Protein AF-0000000084496837 (afdb_homodimer)

pLDDT: mean 97.01, std 3.21, range [62.5, 98.94]

InterPro domains:
  IPR012481 Kanamycin nucleotidyltransferase, C-terminal [PF07827] (114-243)
  IPR043519 Nucleotidyltransferase superfamily [G3DSA:3.30.460.10] (1-125)
  IPR043519 Nucleotidyltransferase superfamily [SSF81301] (2-121)

Nearest PDB structures (foldseek):
  6nmm-assembly1_D  TM=9.865E-01  e=2.509E-33  Geobacillus stearothermophilus
  6p06-assembly1_A  TM=9.853E-01  e=6.615E-33  Bacillus sp. (in: firmicutes)
  6un8-assembly1_A  TM=9.852E-01  e=2.409E-32  Staphylococcus aureus
  1kny-assembly1_B  TM=9.847E-01  e=1.443E-30  Staphylococcus aureus
  1kan-assembly1_B  TM=9.816E-01  e=1.696E-30  Staphylococcus aureus

Secondary structure (DSSP, 8-state):
--S-----HHHHHHHHHHHHHHHHHHHGGGEEEEEEESTTTTT---TTPPEEEEEEESS-SS-EEEEEE-SS-EEEEEEEEHHHHHHHHT---TTHHHHTHHHHS-EEEE-TT-HHHHHHHHHHT--HHHHHHHHHHHIIIIIHHHHHHHHHHHHH--GGGHHHHHHHHHHHHHHHHHHHHT---S-GGGHHHHHTTSSSPPTTHHHHHHHHHHTB---HHHHHHHHHHHHHHHHHHHHHTT----B-SS---/--S-----HHHHHHHHHHHHHHHHHHHGGGEEEEEEESTTTTT---TTPPEEEEEEESS-SS-EEEEEE-SS-EEEEEEEEHHHHHHHHT---TTHHHHTHHHHS-EEEE-TT-HHHHHHHHHHT--HHHHHHHHHHHIIIIIIHHHHHHHHHHHH--GGGHHHHHHHHHHHHHHHHHHHHT---S-GGGHHHHHTTSSSPPTTHHHHHHHHHHTB---HHHHHHHHHHHHHHHHHHHHHTT----B-SS---

Structure (mmCIF, N/CA/C/O backbone):
data_AF-0000000084496837-model_v1
#
loop_
_entity.id
_entity.type
_entity.pdbx_description
1 polymer Nucleotidyltransferase
#
loop_
_atom_site.group_PDB
_atom_site.id
_atom_site.type_symbol
_atom_site.label_atom_id
_atom_site.label_alt_id
_atom_site.label_comp_id
_atom_site.label_asym_id
_atom_site.label_entity_id
_atom_site.label_seq_id
_atom_site.pdbx_PDB_ins_code
_atom_site.Cartn_x
_atom_site.Cartn_y
_atom_site.Cartn_z
_atom_site.occupancy
_atom_site.B_iso_or_equiv
_atom_site.auth_seq_id
_atom_site.auth_comp_id
_atom_site.auth_asym_id
_atom_site.auth_atom_id
_atom_site.pdbx_PDB_model_num
ATOM 1 N N . MET A 1 1 ? 20.906 -21.844 -0.055 1 62.5 1 MET A N 1
ATOM 2 C CA . MET A 1 1 ? 20.672 -20.406 0.095 1 62.5 1 MET A CA 1
ATOM 3 C C . MET A 1 1 ? 19.203 -20.078 -0.119 1 62.5 1 MET A C 1
ATOM 5 O O . MET A 1 1 ? 18.562 -20.641 -1.002 1 62.5 1 MET A O 1
ATOM 9 N N . ILE A 1 2 ? 18.531 -19.375 0.945 1 82.94 2 ILE A N 1
ATOM 10 C CA . ILE A 1 2 ? 17.125 -19.016 0.862 1 82.94 2 ILE A CA 1
ATOM 11 C C . ILE A 1 2 ? 16.922 -17.953 -0.219 1 82.94 2 ILE A C 1
ATOM 13 O O . ILE A 1 2 ? 17.734 -17.047 -0.359 1 82.94 2 ILE A O 1
ATOM 17 N N . GLY A 1 3 ? 16.031 -18.219 -1.217 1 88.56 3 GLY A N 1
ATOM 18 C CA . GLY A 1 3 ? 15.703 -17.281 -2.279 1 88.56 3 GLY A CA 1
ATOM 19 C C . GLY A 1 3 ? 15.141 -17.969 -3.514 1 88.56 3 GLY A C 1
ATOM 20 O O . GLY A 1 3 ? 15.312 -19.172 -3.703 1 88.56 3 GLY A O 1
ATOM 21 N N . PRO A 1 4 ? 14.484 -17.156 -4.332 1 93.19 4 PRO A N 1
ATOM 22 C CA . PRO A 1 4 ? 13.859 -17.75 -5.52 1 93.19 4 PRO A CA 1
ATOM 23 C C . PRO A 1 4 ? 14.867 -18.438 -6.434 1 93.19 4 PRO A C 1
ATOM 25 O O . PRO A 1 4 ? 15.914 -17.875 -6.742 1 93.19 4 PRO A O 1
ATOM 28 N N . ARG A 1 5 ? 14.508 -19.656 -6.848 1 94.12 5 ARG A N 1
ATOM 29 C CA . ARG A 1 5 ? 15.266 -20.391 -7.852 1 94.12 5 ARG A CA 1
ATOM 30 C C . ARG A 1 5 ? 14.422 -20.641 -9.094 1 94.12 5 ARG A C 1
ATOM 32 O O . ARG A 1 5 ? 13.195 -20.531 -9.055 1 94.12 5 ARG A O 1
ATOM 39 N N . LYS A 1 6 ? 15.156 -20.953 -10.141 1 95.88 6 LYS A N 1
ATOM 40 C CA . LYS A 1 6 ? 14.438 -21.219 -11.391 1 95.88 6 LYS A CA 1
ATOM 41 C C . LYS A 1 6 ? 13.531 -22.438 -11.258 1 95.88 6 LYS A C 1
ATOM 43 O O . LYS A 1 6 ? 13.977 -23.516 -10.852 1 95.88 6 LYS A O 1
ATOM 48 N N . VAL A 1 7 ? 12.289 -22.234 -11.469 1 95.25 7 VAL A N 1
ATOM 49 C CA . VAL A 1 7 ? 11.273 -23.281 -11.492 1 95.25 7 VAL A CA 1
ATOM 50 C C . VAL A 1 7 ? 10.477 -23.203 -12.789 1 95.25 7 VAL A C 1
ATOM 52 O O . VAL A 1 7 ? 10.078 -22.109 -13.211 1 95.25 7 VAL A O 1
ATOM 55 N N . THR A 1 8 ? 10.266 -24.375 -13.469 1 96.31 8 THR A N 1
ATOM 56 C CA . THR A 1 8 ? 9.477 -24.359 -14.695 1 96.31 8 THR A CA 1
ATOM 57 C C . THR A 1 8 ? 7.992 -24.219 -14.383 1 96.31 8 THR A C 1
ATOM 59 O O . THR A 1 8 ? 7.562 -24.469 -13.258 1 96.31 8 THR A O 1
ATOM 62 N N . ARG A 1 9 ? 7.277 -23.766 -15.359 1 97 9 ARG A N 1
ATOM 63 C CA . ARG A 1 9 ? 5.832 -23.656 -15.18 1 97 9 ARG A CA 1
ATOM 64 C C . ARG A 1 9 ? 5.219 -25 -14.805 1 97 9 ARG A C 1
ATOM 66 O O . ARG A 1 9 ? 4.355 -25.062 -13.922 1 97 9 ARG A O 1
ATOM 73 N N . GLU A 1 10 ? 5.66 -26.062 -15.484 1 97.81 10 GLU A N 1
ATOM 74 C CA . GLU A 1 10 ? 5.133 -27.391 -15.211 1 97.81 10 GLU A CA 1
ATOM 75 C C . GLU A 1 10 ? 5.367 -27.797 -13.758 1 97.81 10 GLU A C 1
ATOM 77 O O . GLU A 1 10 ? 4.461 -28.312 -13.102 1 97.81 10 GLU A O 1
ATOM 82 N N . GLU A 1 11 ? 6.543 -27.547 -13.344 1 97.19 11 GLU A N 1
ATOM 83 C CA . GLU A 1 11 ? 6.863 -27.844 -11.953 1 97.19 11 GLU A CA 1
ATOM 84 C C . GLU A 1 11 ? 6.008 -27 -11 1 97.19 11 GLU A C 1
ATOM 86 O O . GLU A 1 11 ? 5.5 -27.516 -10 1 97.19 11 GLU A O 1
ATOM 91 N N . ARG A 1 12 ? 5.855 -25.734 -11.289 1 97.12 12 ARG A N 1
ATOM 92 C CA . ARG A 1 12 ? 5.059 -24.828 -10.469 1 97.12 12 ARG A CA 1
ATOM 93 C C . ARG A 1 12 ? 3.6 -25.266 -10.422 1 97.12 12 ARG A C 1
ATOM 95 O O . ARG A 1 12 ? 2.961 -25.219 -9.367 1 97.12 12 ARG A O 1
ATOM 102 N N . MET A 1 13 ? 3.111 -25.719 -11.555 1 98.12 13 MET A N 1
ATOM 103 C CA . MET A 1 13 ? 1.742 -26.234 -11.625 1 98.12 13 MET A CA 1
ATOM 104 C C . MET A 1 13 ? 1.583 -27.5 -10.781 1 98.12 13 MET A C 1
ATOM 106 O O . MET A 1 13 ? 0.564 -27.672 -10.117 1 98.12 13 MET A O 1
ATOM 110 N N . ASN A 1 14 ? 2.574 -28.328 -10.852 1 98 14 ASN A N 1
ATOM 111 C CA . ASN A 1 14 ? 2.545 -29.531 -10.031 1 98 14 ASN A CA 1
ATOM 112 C C . ASN A 1 14 ? 2.494 -29.203 -8.547 1 98 14 ASN A C 1
ATOM 114 O O . ASN A 1 14 ? 1.757 -29.844 -7.789 1 98 14 ASN A O 1
ATOM 118 N N . ILE A 1 15 ? 3.297 -28.25 -8.141 1 97.69 15 ILE A N 1
ATOM 119 C CA . ILE A 1 15 ? 3.289 -27.828 -6.746 1 97.69 15 ILE A CA 1
ATOM 120 C C . ILE A 1 15 ? 1.912 -27.281 -6.379 1 97.69 15 ILE A C 1
ATOM 122 O O . ILE A 1 15 ? 1.383 -27.578 -5.309 1 97.69 15 ILE A O 1
ATOM 126 N N . ALA A 1 16 ? 1.308 -26.469 -7.258 1 98.25 16 ALA A N 1
ATOM 127 C CA . ALA A 1 16 ? -0.022 -25.906 -7.02 1 98.25 16 ALA A CA 1
ATOM 128 C C . ALA A 1 16 ? -1.053 -27.016 -6.824 1 98.25 16 ALA A C 1
ATOM 130 O O . ALA A 1 16 ? -1.91 -26.922 -5.941 1 98.25 16 ALA A O 1
ATOM 131 N N . TYR A 1 17 ? -0.935 -28.094 -7.613 1 98.38 17 TYR A N 1
ATOM 132 C CA . TYR A 1 17 ? -1.854 -29.219 -7.488 1 98.38 17 TYR A CA 1
ATOM 133 C C . TYR A 1 17 ? -1.642 -29.938 -6.168 1 98.38 17 TYR A C 1
ATOM 135 O O . TYR A 1 17 ? -2.604 -30.391 -5.539 1 98.38 17 TYR A O 1
ATOM 143 N N . ILE A 1 18 ? -0.385 -30.047 -5.785 1 98.19 18 ILE A N 1
ATOM 144 C CA . ILE A 1 18 ? -0.073 -30.688 -4.508 1 98.19 18 ILE A CA 1
ATOM 145 C C . ILE A 1 18 ? -0.692 -29.875 -3.369 1 98.19 18 ILE A C 1
ATOM 147 O O . ILE A 1 18 ? -1.318 -30.438 -2.469 1 98.19 18 ILE A O 1
ATOM 151 N N . ILE A 1 19 ? -0.564 -28.547 -3.412 1 98.25 19 ILE A N 1
ATOM 152 C CA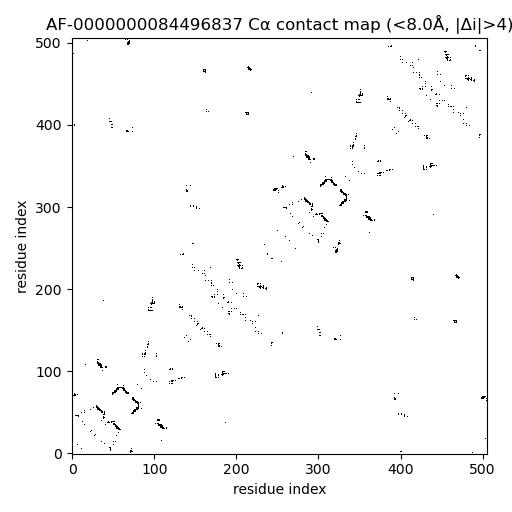 . ILE A 1 19 ? -1.121 -27.656 -2.396 1 98.25 19 ILE A CA 1
ATOM 153 C C . ILE A 1 19 ? -2.643 -27.781 -2.377 1 98.25 19 ILE A C 1
ATOM 155 O O . ILE A 1 19 ? -3.25 -27.891 -1.309 1 98.25 19 ILE A O 1
ATOM 159 N N . ALA A 1 20 ? -3.227 -27.766 -3.555 1 98.38 20 ALA A N 1
ATOM 160 C CA . ALA A 1 20 ? -4.68 -27.906 -3.654 1 98.38 20 ALA A CA 1
ATOM 161 C C . ALA A 1 20 ? -5.152 -29.219 -3.041 1 98.38 20 ALA A C 1
ATOM 163 O O . ALA A 1 20 ? -6.164 -29.25 -2.338 1 98.38 20 ALA A O 1
ATOM 164 N N . ASN A 1 21 ? -4.422 -30.297 -3.297 1 98.19 21 ASN A N 1
ATOM 165 C CA . ASN A 1 21 ? -4.77 -31.594 -2.736 1 98.19 21 ASN A CA 1
ATOM 166 C C . ASN A 1 21 ? -4.66 -31.594 -1.215 1 98.19 21 ASN A C 1
ATOM 168 O O . ASN A 1 21 ? -5.469 -32.219 -0.53 1 98.19 21 ASN A O 1
ATOM 172 N N . GLN A 1 22 ? -3.674 -30.922 -0.712 1 98.25 22 GLN A N 1
ATOM 173 C CA . GLN A 1 22 ? -3.537 -30.797 0.735 1 98.25 22 GLN A CA 1
ATOM 174 C C . GLN A 1 22 ? -4.734 -30.062 1.341 1 98.25 22 GLN A C 1
ATOM 176 O O . GLN A 1 22 ? -5.203 -30.438 2.422 1 98.25 22 GLN A O 1
ATOM 181 N N . LEU A 1 23 ? -5.211 -29.031 0.68 1 98.44 23 LEU A N 1
ATOM 182 C CA . LEU A 1 23 ? -6.379 -28.281 1.143 1 98.44 23 LEU A CA 1
ATOM 183 C C . LEU A 1 23 ? -7.625 -29.156 1.132 1 98.44 23 LEU A C 1
ATOM 185 O O . LEU A 1 23 ? -8.414 -29.141 2.076 1 98.44 23 LEU A O 1
ATOM 189 N N . LEU A 1 24 ? -7.781 -29.953 0.086 1 98.31 24 LEU A N 1
ATOM 190 C CA . LEU A 1 24 ? -8.93 -30.859 -0.032 1 98.31 24 LEU A CA 1
ATOM 191 C C . LEU A 1 24 ? -8.891 -31.922 1.051 1 98.31 24 LEU A C 1
ATOM 193 O O . LEU A 1 24 ? -9.93 -32.312 1.597 1 98.31 24 LEU A O 1
ATOM 197 N N . GLU A 1 25 ? -7.688 -32.406 1.306 1 98 25 GLU A N 1
ATOM 198 C CA . GLU A 1 25 ? -7.535 -33.406 2.359 1 98 25 GLU A CA 1
ATOM 199 C C . GLU A 1 25 ? -7.863 -32.812 3.729 1 98 25 GLU A C 1
ATOM 201 O O . GLU A 1 25 ? -8.531 -33.469 4.543 1 98 25 GLU A O 1
ATOM 206 N N . LYS A 1 26 ? -7.465 -31.641 3.969 1 97.56 26 LYS A N 1
ATOM 207 C CA . LYS A 1 26 ? -7.613 -31 5.277 1 97.56 26 LYS A CA 1
ATOM 208 C C . LYS A 1 26 ? -9.055 -30.562 5.52 1 97.56 26 LYS A C 1
ATOM 210 O O . LYS A 1 26 ? -9.594 -30.766 6.609 1 97.56 26 LYS A O 1
ATOM 215 N N . TYR A 1 27 ? -9.711 -29.953 4.539 1 97.44 27 TYR A N 1
ATOM 216 C CA . TYR A 1 27 ? -10.984 -29.281 4.777 1 97.44 27 TYR A CA 1
ATOM 217 C C . TYR A 1 27 ? -12.141 -30.094 4.188 1 97.44 27 TYR A C 1
ATOM 219 O O . TYR A 1 27 ? -13.305 -29.844 4.508 1 97.44 27 TYR A O 1
ATOM 227 N N . GLY A 1 28 ? -11.891 -31.047 3.34 1 95.88 28 GLY A N 1
ATOM 228 C CA . GLY A 1 28 ? -12.867 -32 2.836 1 95.88 28 GLY A CA 1
ATOM 229 C C . GLY A 1 28 ? -14.07 -31.344 2.199 1 95.88 28 GLY A C 1
ATOM 230 O O . GLY A 1 28 ? -13.93 -30.5 1.305 1 95.88 28 GLY A O 1
ATOM 231 N N . THR A 1 29 ? -15.195 -31.625 2.736 1 96.88 29 THR A N 1
ATOM 232 C CA . THR A 1 29 ? -16.453 -31.188 2.15 1 96.88 29 THR A CA 1
ATOM 233 C C . THR A 1 29 ? -16.688 -29.703 2.412 1 96.88 29 THR A C 1
ATOM 235 O O . THR A 1 29 ? -17.578 -29.109 1.815 1 96.88 29 THR A O 1
ATOM 238 N N . ASP A 1 30 ? -15.867 -29.172 3.229 1 98.19 30 ASP A N 1
ATOM 239 C CA . ASP A 1 30 ? -16.016 -27.75 3.529 1 98.19 30 ASP A CA 1
ATOM 240 C C . ASP A 1 30 ? -15.477 -26.891 2.387 1 98.19 30 ASP A C 1
ATOM 242 O O . ASP A 1 30 ? -15.734 -25.672 2.342 1 98.19 30 ASP A O 1
ATOM 246 N N . VAL A 1 31 ? -14.688 -27.484 1.459 1 98.56 31 VAL A N 1
ATOM 247 C CA . VAL A 1 31 ? -14.117 -26.75 0.346 1 98.56 31 VAL A CA 1
ATOM 248 C C . VAL A 1 31 ? -15.188 -26.484 -0.709 1 98.56 31 VAL A C 1
ATOM 250 O O . VAL A 1 31 ? -15.789 -27.422 -1.233 1 98.56 31 VAL A O 1
ATOM 253 N N . GLU A 1 32 ? -15.445 -25.156 -0.979 1 98.69 32 GLU A N 1
ATOM 254 C CA . GLU A 1 32 ? -16.344 -24.75 -2.053 1 98.69 32 GLU A CA 1
ATOM 255 C C . GLU A 1 32 ? -15.625 -24.75 -3.4 1 98.69 32 GLU A C 1
ATOM 257 O O . GLU A 1 32 ? -16.172 -25.234 -4.395 1 98.69 32 GLU A O 1
ATOM 262 N N . ALA A 1 33 ? -14.477 -24.203 -3.42 1 98.81 33 ALA A N 1
ATOM 263 C CA . ALA A 1 33 ? -13.703 -24.094 -4.652 1 98.81 33 ALA A CA 1
ATOM 264 C C . ALA A 1 33 ? -12.242 -23.766 -4.352 1 98.81 33 ALA A C 1
ATOM 266 O O . ALA A 1 33 ? -11.938 -23.156 -3.318 1 98.81 33 ALA A O 1
ATOM 267 N N . ILE A 1 34 ? -11.312 -24.156 -5.191 1 98.88 34 ILE A N 1
ATOM 268 C CA . ILE A 1 34 ? -9.891 -23.844 -5.156 1 98.88 34 ILE A CA 1
ATOM 269 C C . ILE A 1 34 ? -9.422 -23.406 -6.547 1 98.88 34 ILE A C 1
ATOM 271 O O . ILE A 1 34 ? -9.742 -24.047 -7.547 1 98.88 34 ILE A O 1
ATOM 275 N N . GLY A 1 35 ? -8.766 -22.281 -6.629 1 98.81 35 GLY A N 1
ATOM 276 C CA . GLY A 1 35 ? -8.258 -21.797 -7.902 1 98.81 35 GLY A CA 1
ATOM 277 C C . GLY A 1 35 ? -6.918 -21.094 -7.785 1 98.81 35 GLY A C 1
ATOM 278 O O . GLY A 1 35 ? -6.605 -20.516 -6.746 1 98.81 35 GLY A O 1
ATOM 279 N N . ILE A 1 36 ? -6.121 -21.188 -8.867 1 98.75 36 ILE A N 1
ATOM 280 C CA . ILE A 1 36 ? -4.863 -20.453 -8.977 1 98.75 36 ILE A CA 1
ATOM 281 C C . ILE A 1 36 ? -5.133 -19.047 -9.531 1 98.75 36 ILE A C 1
ATOM 283 O O . ILE A 1 36 ? -5.977 -18.875 -10.414 1 98.75 36 ILE A O 1
ATOM 287 N N . TYR A 1 37 ? -4.516 -18.078 -8.969 1 98.25 37 TYR A N 1
ATOM 288 C CA . TYR A 1 37 ? -4.566 -16.734 -9.547 1 98.25 37 TYR A CA 1
ATOM 289 C C . TYR A 1 37 ? -3.166 -16.172 -9.727 1 98.25 37 TYR A C 1
ATOM 291 O O . TYR A 1 37 ? -2.172 -16.859 -9.508 1 98.25 37 TYR A O 1
ATOM 299 N N . GLY A 1 38 ? -3.039 -14.938 -10.297 1 96.62 38 GLY A N 1
ATOM 300 C CA . GLY A 1 38 ? -1.745 -14.328 -10.562 1 96.62 38 GLY A CA 1
ATOM 301 C C . GLY A 1 38 ? -1.14 -14.758 -11.883 1 96.62 38 GLY A C 1
ATOM 302 O O . GLY A 1 38 ? -1.862 -15.125 -12.812 1 96.62 38 GLY A O 1
ATOM 303 N N . SER A 1 39 ? 0.148 -14.648 -11.914 1 96.81 39 SER A N 1
ATOM 304 C CA . SER A 1 39 ? 0.854 -14.867 -13.172 1 96.81 39 SER A CA 1
ATOM 305 C C . SER A 1 39 ? 0.735 -16.312 -13.625 1 96.81 39 SER A C 1
ATOM 307 O O . SER A 1 39 ? 0.654 -16.594 -14.828 1 96.81 39 SER A O 1
ATOM 309 N N . LEU A 1 40 ? 0.749 -17.219 -12.688 1 97.75 40 LEU A N 1
ATOM 310 C CA . LEU A 1 40 ? 0.636 -18.641 -13.031 1 97.75 40 LEU A CA 1
ATOM 311 C C . LEU A 1 40 ? -0.697 -18.922 -13.719 1 97.75 40 LEU A C 1
ATOM 313 O O . LEU A 1 40 ? -0.741 -19.625 -14.727 1 97.75 40 LEU A O 1
ATOM 317 N N . ALA A 1 41 ? -1.746 -18.344 -13.219 1 97.88 41 ALA A N 1
ATOM 318 C CA . ALA A 1 41 ? -3.076 -18.531 -13.797 1 97.88 41 ALA A CA 1
ATOM 319 C C . ALA A 1 41 ? -3.131 -17.969 -15.219 1 97.88 41 ALA A C 1
ATOM 321 O O . ALA A 1 41 ? -3.771 -18.547 -16.094 1 97.88 41 ALA A O 1
ATOM 322 N N . ARG A 1 42 ? -2.455 -16.875 -15.461 1 96.75 42 ARG A N 1
ATOM 323 C CA . ARG A 1 42 ? -2.51 -16.172 -16.734 1 96.75 42 ARG A CA 1
ATOM 324 C C . ARG A 1 42 ? -1.488 -16.734 -17.719 1 96.75 42 ARG A C 1
ATOM 326 O O . ARG A 1 42 ? -1.362 -16.25 -18.844 1 96.75 42 ARG A O 1
ATOM 333 N N . LYS A 1 43 ? -0.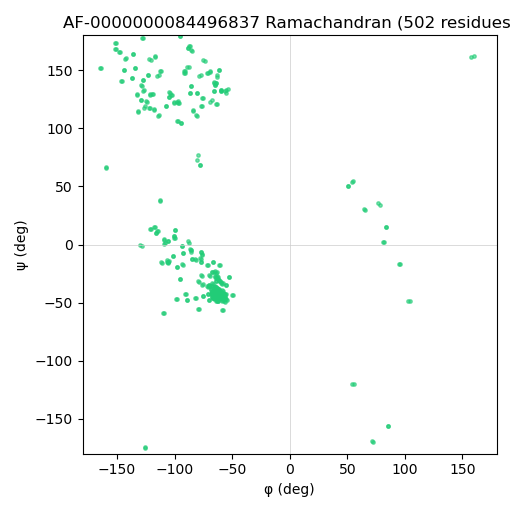679 -17.688 -17.281 1 96.31 43 LYS A N 1
ATOM 334 C CA . LYS A 1 43 ? 0.36 -18.328 -18.078 1 96.31 43 LYS A CA 1
ATOM 335 C C . LYS A 1 43 ? 1.447 -17.328 -18.469 1 96.31 43 LYS A C 1
ATOM 337 O O . LYS A 1 43 ? 2 -17.391 -19.562 1 96.31 43 LYS A O 1
ATOM 342 N N . THR A 1 44 ? 1.672 -16.344 -17.625 1 95 44 THR A N 1
ATOM 343 C CA . THR A 1 44 ? 2.707 -15.344 -17.859 1 95 44 THR A CA 1
ATOM 344 C C . THR A 1 44 ? 3.785 -15.414 -16.781 1 95 44 THR A C 1
ATOM 346 O O . THR A 1 44 ? 4.613 -14.508 -16.656 1 95 44 THR A O 1
ATOM 349 N N . ASP A 1 45 ? 3.717 -16.469 -15.961 1 96.5 45 ASP A N 1
ATOM 350 C CA . ASP A 1 45 ? 4.695 -16.641 -14.891 1 96.5 45 ASP A CA 1
ATOM 351 C C . ASP A 1 45 ? 6.102 -16.844 -15.461 1 96.5 45 ASP A C 1
ATOM 353 O O . ASP A 1 45 ? 6.27 -17.484 -16.5 1 96.5 45 ASP A O 1
ATOM 357 N N . GLY A 1 46 ? 7.051 -16.203 -14.805 1 96.19 46 GLY A N 1
ATOM 358 C CA . GLY A 1 46 ? 8.453 -16.453 -15.094 1 96.19 46 GLY A CA 1
ATOM 359 C C . GLY A 1 46 ? 9.07 -17.484 -14.164 1 96.19 46 GLY A C 1
ATOM 360 O O . GLY A 1 46 ? 8.414 -17.984 -13.25 1 96.19 46 GLY A O 1
ATOM 361 N N . PRO A 1 47 ? 10.328 -17.734 -14.422 1 97.19 47 PRO A N 1
ATOM 362 C CA . PRO A 1 47 ? 11 -18.812 -13.68 1 97.19 47 PRO A CA 1
ATOM 363 C C . PRO A 1 47 ? 11.031 -18.562 -12.172 1 97.19 47 PRO A C 1
ATOM 365 O O . PRO A 1 47 ? 11.219 -19.5 -11.391 1 97.19 47 PRO A O 1
ATOM 368 N N . PHE A 1 48 ? 10.82 -17.328 -11.711 1 97.75 48 PHE A N 1
ATOM 369 C CA . PHE A 1 48 ? 10.984 -17.031 -10.289 1 97.75 48 PHE A CA 1
ATOM 370 C C . PHE A 1 48 ? 9.664 -16.578 -9.68 1 97.75 48 PHE A C 1
ATOM 372 O O . PHE A 1 48 ? 9.641 -16 -8.594 1 97.75 48 PHE A O 1
ATOM 379 N N . SER A 1 49 ? 8.508 -16.812 -10.406 1 97.12 49 SER A N 1
ATOM 380 C CA . SER A 1 49 ? 7.188 -16.406 -9.93 1 97.12 49 SER A CA 1
ATOM 381 C C . SER A 1 49 ? 6.734 -17.266 -8.75 1 97.12 49 SER A C 1
ATOM 383 O O . SER A 1 49 ? 7.102 -18.438 -8.656 1 97.12 49 SER A O 1
ATOM 385 N N . ASP A 1 50 ? 6.004 -16.672 -7.875 1 97.06 50 ASP A N 1
ATOM 386 C CA . ASP A 1 50 ? 5.43 -17.438 -6.766 1 97.06 50 ASP A CA 1
ATOM 387 C C . ASP A 1 50 ? 4.09 -18.047 -7.156 1 97.06 50 ASP A C 1
ATOM 389 O O . ASP A 1 50 ? 3.605 -17.844 -8.273 1 97.06 50 ASP A O 1
ATOM 393 N N . ILE A 1 51 ? 3.598 -18.906 -6.277 1 97.94 51 ILE A N 1
ATOM 394 C CA . ILE A 1 51 ? 2.322 -19.594 -6.473 1 97.94 51 ILE A CA 1
ATOM 395 C C . ILE A 1 51 ? 1.243 -18.922 -5.625 1 97.94 51 ILE A C 1
ATOM 397 O O . ILE A 1 51 ? 1.444 -18.672 -4.434 1 97.94 51 ILE A O 1
ATOM 401 N N . GLU A 1 52 ? 0.13 -18.578 -6.242 1 98.31 52 GLU A N 1
ATOM 402 C CA . GLU A 1 52 ? -0.971 -17.938 -5.527 1 98.31 52 GLU A CA 1
ATOM 403 C C . GLU A 1 52 ? -2.271 -18.719 -5.703 1 98.31 52 GLU A C 1
ATOM 405 O O . GLU A 1 52 ? -2.73 -18.922 -6.832 1 98.31 52 GLU A O 1
ATOM 410 N N . ILE A 1 53 ? -2.822 -19.094 -4.586 1 98.75 53 ILE A N 1
ATOM 411 C CA . ILE A 1 53 ? -4.008 -19.938 -4.609 1 98.75 53 ILE A CA 1
ATOM 412 C C . ILE A 1 53 ? -5.098 -19.328 -3.729 1 98.75 53 ILE A C 1
ATOM 414 O O . ILE A 1 53 ? -4.805 -18.781 -2.662 1 98.75 53 ILE A O 1
ATOM 418 N N . LYS A 1 54 ? -6.312 -19.344 -4.23 1 98.69 54 LYS A N 1
ATOM 419 C CA . LYS A 1 54 ? -7.492 -19.016 -3.432 1 98.69 54 LYS A CA 1
ATOM 420 C C . LYS A 1 54 ? -8.273 -20.281 -3.07 1 98.69 54 LYS A C 1
ATOM 422 O O . LYS A 1 54 ? -8.508 -21.125 -3.926 1 98.69 54 LYS A O 1
ATOM 427 N N . CYS A 1 55 ? -8.586 -20.391 -1.828 1 98.81 55 CYS A N 1
ATOM 428 C CA . CYS A 1 55 ? -9.422 -21.484 -1.332 1 98.81 55 CYS A CA 1
ATOM 429 C C . CYS A 1 55 ? -10.664 -20.938 -0.63 1 98.81 55 CYS A C 1
ATOM 431 O O . CYS A 1 55 ? -10.555 -20.234 0.38 1 98.81 55 CYS A O 1
ATOM 433 N N . ILE A 1 56 ? -11.828 -21.266 -1.188 1 98.81 56 ILE A N 1
ATOM 434 C CA . ILE A 1 56 ? -13.094 -20.797 -0.633 1 98.81 56 ILE A CA 1
ATOM 435 C C . ILE A 1 56 ? -13.703 -21.891 0.24 1 98.81 56 ILE A C 1
ATOM 437 O O . ILE A 1 56 ? -13.922 -23.016 -0.222 1 98.81 56 ILE A O 1
ATOM 441 N N . LEU A 1 57 ? -13.953 -21.562 1.49 1 98.69 57 LEU A N 1
ATOM 442 C CA . LEU A 1 57 ? -14.523 -22.5 2.445 1 98.69 57 LEU A CA 1
ATOM 443 C C . LEU A 1 57 ? -15.945 -22.094 2.83 1 98.69 57 LEU A C 1
ATOM 445 O O . LEU A 1 57 ? -16.234 -20.906 2.963 1 98.69 57 LEU A O 1
ATOM 449 N N . ASN A 1 58 ? -16.781 -23.078 3.141 1 97.56 58 ASN A N 1
ATOM 450 C CA . ASN A 1 58 ? -18.172 -22.844 3.461 1 97.56 58 ASN A CA 1
ATOM 451 C C . ASN A 1 58 ? -18.344 -22.344 4.895 1 97.56 58 ASN A C 1
ATOM 453 O O . ASN A 1 58 ? -19.266 -21.594 5.188 1 97.56 58 ASN A O 1
ATOM 457 N N . SER A 1 59 ? -17.531 -22.75 5.812 1 94.94 59 SER A N 1
ATOM 458 C CA . SER A 1 59 ? -17.797 -22.531 7.23 1 94.94 59 SER A CA 1
ATOM 459 C C . SER A 1 59 ? -16.75 -21.594 7.836 1 94.94 59 SER A C 1
ATOM 461 O O . SER A 1 59 ? -16.672 -21.438 9.055 1 94.94 59 SER A O 1
ATOM 463 N N . LEU A 1 60 ? -15.945 -20.953 7.094 1 93.62 60 LEU A N 1
ATOM 464 C CA . LEU A 1 60 ? -14.898 -20.078 7.617 1 93.62 60 LEU A CA 1
ATOM 465 C C . LEU A 1 60 ? -15.484 -18.766 8.109 1 93.62 60 LEU A C 1
ATOM 467 O O . LEU A 1 60 ? -16.266 -18.125 7.398 1 93.62 60 LEU A O 1
ATOM 471 N N . GLU A 1 61 ? -15.219 -18.406 9.297 1 92.38 61 GLU A N 1
ATOM 472 C CA . GLU A 1 61 ? -15.727 -17.156 9.836 1 92.38 61 GLU A CA 1
ATOM 473 C C . GLU A 1 61 ? -14.891 -15.969 9.359 1 92.38 61 GLU A C 1
ATOM 475 O O . GLU A 1 61 ? -15.422 -15.031 8.766 1 92.38 61 GLU A O 1
ATOM 480 N N . ASP A 1 62 ? -13.531 -16.031 9.617 1 93.44 62 ASP A N 1
ATOM 481 C CA . ASP A 1 62 ? -12.617 -14.977 9.203 1 93.44 62 ASP A CA 1
ATOM 482 C C . ASP A 1 62 ? -11.562 -15.508 8.234 1 93.44 62 ASP A C 1
ATOM 484 O O . A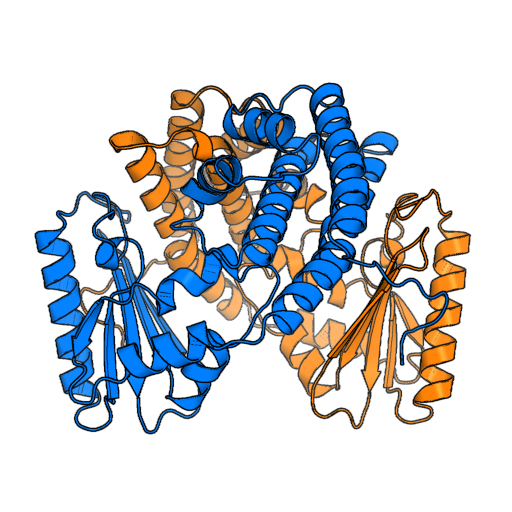SP A 1 62 ? -10.969 -16.562 8.477 1 93.44 62 ASP A O 1
ATOM 488 N N . GLY A 1 63 ? -11.453 -14.797 7.16 1 94.75 63 GLY A N 1
ATOM 489 C CA . GLY A 1 63 ? -10.43 -15.172 6.199 1 94.75 63 GLY A CA 1
ATOM 490 C C . GLY A 1 63 ? -9.023 -15.094 6.762 1 94.75 63 GLY A C 1
ATOM 491 O O . GLY A 1 63 ? -8.75 -14.273 7.641 1 94.75 63 GLY A O 1
ATOM 492 N N . PHE A 1 64 ? -8.156 -15.875 6.301 1 94.75 64 PHE A N 1
ATOM 493 C CA . PHE A 1 64 ? -6.734 -15.781 6.625 1 94.75 64 PHE A CA 1
ATOM 494 C C . PHE A 1 64 ? -5.887 -16.312 5.477 1 94.75 64 PHE A C 1
ATOM 496 O O . PHE A 1 64 ? -6.418 -16.781 4.469 1 94.75 64 PHE A O 1
ATOM 503 N N . SER A 1 65 ? -4.574 -16.172 5.57 1 96.69 65 SER A N 1
ATOM 504 C CA . SER A 1 65 ? -3.672 -16.578 4.496 1 96.69 65 SER A CA 1
ATOM 505 C C . SER A 1 65 ? -2.451 -17.312 5.047 1 96.69 65 SER A C 1
ATOM 507 O O . SER A 1 65 ? -1.991 -17.016 6.152 1 96.69 65 SER A O 1
ATOM 509 N N . TYR A 1 66 ? -2.057 -18.281 4.277 1 96.19 66 TYR A N 1
ATOM 510 C CA . TYR A 1 66 ? -0.732 -18.875 4.449 1 96.19 66 TYR A CA 1
ATOM 511 C C . TYR A 1 66 ? 0.246 -18.328 3.418 1 96.19 66 TYR A C 1
ATOM 513 O O . TYR A 1 66 ? -0.037 -18.328 2.219 1 96.19 66 TYR A O 1
ATOM 521 N N . GLU A 1 67 ? 1.305 -17.75 3.801 1 96.5 67 GLU A N 1
ATOM 522 C CA . GLU A 1 67 ? 2.414 -17.359 2.941 1 96.5 67 GLU A CA 1
ATOM 523 C C . GLU A 1 67 ? 3.738 -17.922 3.449 1 96.5 67 GLU A C 1
ATOM 525 O O . GLU A 1 67 ? 4.137 -17.656 4.586 1 96.5 67 GLU A O 1
ATOM 530 N N . TRP A 1 68 ? 4.359 -18.734 2.607 1 96.19 68 TRP A N 1
ATOM 531 C CA . TRP A 1 68 ? 5.562 -19.422 3.062 1 96.19 68 TRP A CA 1
ATOM 532 C C . TRP A 1 68 ? 6.496 -19.719 1.895 1 96.19 68 TRP A C 1
ATOM 534 O O . TRP A 1 68 ? 6.145 -19.484 0.735 1 96.19 68 TRP A O 1
ATOM 544 N N . THR A 1 69 ? 7.691 -20.109 2.244 1 96.25 69 THR A N 1
ATOM 545 C CA . THR A 1 69 ? 8.68 -20.531 1.253 1 96.25 69 THR A CA 1
ATOM 546 C C . THR A 1 69 ? 9.164 -21.938 1.537 1 96.25 69 THR A C 1
ATOM 548 O O . THR A 1 69 ? 9.219 -22.375 2.693 1 96.25 69 THR A O 1
ATOM 551 N N . SER A 1 70 ? 9.438 -22.641 0.486 1 94.19 70 SER A N 1
ATOM 552 C CA . SER A 1 70 ? 10.102 -23.938 0.584 1 94.19 70 SER A CA 1
ATOM 553 C C . SER A 1 70 ? 11.617 -23.781 0.562 1 94.19 70 SER A C 1
ATOM 555 O O . SER A 1 70 ? 12.352 -24.766 0.617 1 94.19 70 SER A O 1
ATOM 557 N N . GLY A 1 71 ? 12.062 -22.625 0.532 1 90.56 71 GLY A N 1
ATOM 558 C CA . GLY A 1 71 ? 13.469 -22.312 0.316 1 90.56 71 GLY A CA 1
ATOM 559 C C . GLY A 1 71 ? 13.758 -21.828 -1.089 1 90.56 71 GLY A C 1
ATOM 560 O O . GLY A 1 71 ? 14.383 -20.781 -1.267 1 90.56 71 GLY A O 1
ATOM 561 N N . ASP A 1 72 ? 13.227 -22.594 -2.049 1 91.5 72 ASP A N 1
ATOM 562 C CA . ASP A 1 72 ? 13.547 -22.234 -3.426 1 91.5 72 ASP A CA 1
ATOM 563 C C . ASP A 1 72 ? 12.32 -21.688 -4.152 1 91.5 72 ASP A C 1
ATOM 565 O O . ASP A 1 72 ? 12.438 -21.094 -5.23 1 91.5 72 ASP A O 1
ATOM 569 N N . TRP A 1 73 ? 11.117 -21.891 -3.633 1 94.44 73 TRP A N 1
ATOM 570 C CA . TRP A 1 73 ? 9.906 -21.266 -4.16 1 94.44 73 TRP A CA 1
ATOM 571 C C . TRP A 1 73 ? 9.031 -20.734 -3.029 1 94.44 73 TRP A C 1
ATOM 573 O O . TRP A 1 73 ? 9.289 -21.016 -1.855 1 94.44 73 TRP A O 1
ATOM 583 N N . LYS A 1 74 ? 8.102 -19.891 -3.355 1 96.62 74 LYS A N 1
ATOM 584 C CA . LYS A 1 74 ? 7.172 -19.266 -2.424 1 96.62 74 LYS A CA 1
ATOM 585 C C . LYS A 1 74 ? 5.727 -19.453 -2.871 1 96.62 74 LYS A C 1
ATOM 587 O O . LYS A 1 74 ? 5.441 -19.484 -4.07 1 96.62 74 LYS A O 1
ATOM 592 N N . ALA A 1 75 ? 4.844 -19.672 -1.903 1 97.62 75 ALA A N 1
ATOM 593 C CA . ALA A 1 75 ? 3.42 -19.797 -2.203 1 97.62 75 ALA A CA 1
ATOM 594 C C . ALA A 1 75 ? 2.574 -18.984 -1.231 1 97.62 75 ALA A C 1
ATOM 596 O O . ALA A 1 75 ? 3.021 -18.656 -0.129 1 97.62 75 ALA A O 1
ATOM 597 N N . GLU A 1 76 ? 1.481 -18.578 -1.678 1 98.12 76 GLU A N 1
ATOM 598 C CA . GLU A 1 76 ? 0.443 -17.906 -0.902 1 98.12 76 GLU A CA 1
ATOM 599 C C . GLU A 1 76 ? -0.919 -18.562 -1.122 1 98.12 76 GLU A C 1
ATOM 601 O O . GLU A 1 76 ? -1.348 -18.75 -2.262 1 98.12 76 GLU A O 1
ATOM 606 N N . VAL A 1 77 ? -1.547 -18.969 -0.066 1 98.44 77 VAL A N 1
ATOM 607 C CA . VAL A 1 77 ? -2.898 -19.516 -0.104 1 98.44 77 VAL A CA 1
ATOM 608 C C . VAL A 1 77 ? -3.838 -18.625 0.714 1 98.44 77 VAL A C 1
ATOM 610 O O . VAL A 1 77 ? -3.648 -18.469 1.922 1 98.44 77 VAL A O 1
ATOM 613 N N . ASN A 1 78 ? -4.777 -18.062 0.065 1 98.31 78 ASN A N 1
ATOM 614 C CA . ASN A 1 78 ? -5.809 -17.266 0.739 1 98.31 78 ASN A CA 1
ATOM 615 C C . ASN A 1 78 ? -7.07 -18.094 0.98 1 98.31 78 ASN A C 1
ATOM 617 O O . ASN A 1 78 ? -7.672 -18.609 0.036 1 98.31 78 ASN A O 1
ATOM 621 N N . LEU A 1 79 ? -7.449 -18.203 2.219 1 98.56 79 LEU A N 1
ATOM 622 C CA . LEU A 1 79 ? -8.688 -18.875 2.59 1 98.56 79 LEU A CA 1
ATOM 623 C C . LEU A 1 79 ? -9.766 -17.859 2.971 1 98.56 79 LEU A C 1
ATOM 625 O O . LEU A 1 79 ? -9.531 -16.984 3.803 1 98.56 79 LEU A O 1
ATOM 629 N N . ASP A 1 80 ? -10.906 -18 2.332 1 98.31 80 ASP A N 1
ATOM 630 C CA . ASP A 1 80 ? -12.016 -17.094 2.588 1 98.31 80 ASP A CA 1
ATOM 631 C C . ASP A 1 80 ? -13.352 -17.828 2.545 1 98.31 80 ASP A C 1
ATOM 633 O O . ASP A 1 80 ? -13.438 -18.938 2.01 1 98.31 80 ASP A O 1
ATOM 637 N N . ASN A 1 81 ? -14.352 -17.25 3.141 1 98.38 81 ASN A N 1
ATOM 638 C CA . ASN A 1 81 ? -15.703 -17.75 2.918 1 98.38 81 ASN A CA 1
ATOM 639 C C . ASN A 1 81 ? -16.344 -17.078 1.701 1 98.38 81 ASN A C 1
ATOM 641 O O . ASN A 1 81 ? -15.82 -16.109 1.169 1 98.38 81 ASN A O 1
ATOM 645 N N . LYS A 1 82 ? -17.438 -17.594 1.295 1 97.81 82 LYS A N 1
ATOM 646 C CA . LYS A 1 82 ? -18.109 -17.156 0.075 1 97.81 82 LYS A CA 1
ATOM 647 C C . LYS A 1 82 ? -18.484 -15.672 0.155 1 97.81 82 LYS A C 1
ATOM 649 O O . LYS A 1 82 ? -18.266 -14.922 -0.794 1 97.81 82 LYS A O 1
ATOM 654 N N . GLU A 1 83 ? -19.016 -15.289 1.253 1 97.31 83 GLU A N 1
ATOM 655 C CA . GLU A 1 83 ? -19.484 -13.914 1.425 1 97.31 83 GLU A CA 1
ATOM 656 C C . GLU A 1 83 ? -18.344 -12.914 1.342 1 97.31 83 GLU A C 1
ATOM 658 O O . GLU A 1 83 ? -18.453 -11.891 0.665 1 97.31 83 GLU A O 1
ATOM 663 N N . SER A 1 84 ? -17.266 -13.234 1.996 1 97.56 84 SER A N 1
ATOM 664 C CA . SER A 1 84 ? -16.125 -12.336 2.057 1 97.56 84 SER A CA 1
ATOM 665 C C . SER A 1 84 ? -15.477 -12.172 0.684 1 97.56 84 SER A C 1
ATOM 667 O O . SER A 1 84 ? -15.086 -11.062 0.304 1 97.56 84 SER A O 1
ATOM 669 N N . ILE A 1 85 ? -15.312 -13.227 -0.045 1 98.25 85 ILE A N 1
ATOM 670 C CA . ILE A 1 85 ? -14.641 -13.148 -1.336 1 98.25 85 ILE A 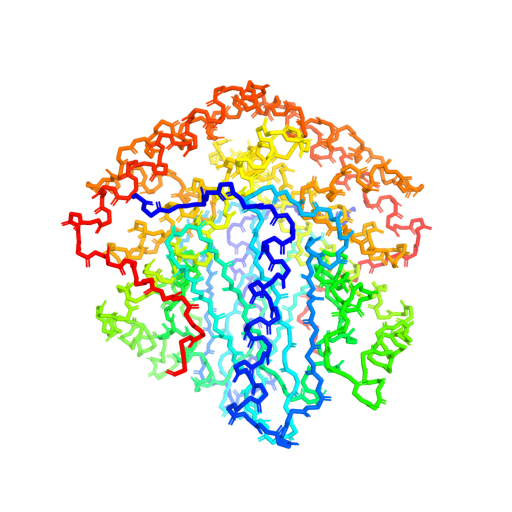CA 1
ATOM 671 C C . ILE A 1 85 ? -15.539 -12.422 -2.34 1 98.25 85 ILE A C 1
ATOM 673 O O . ILE A 1 85 ? -15.047 -11.711 -3.219 1 98.25 85 ILE A O 1
ATOM 677 N N . VAL A 1 86 ? -16.859 -12.625 -2.287 1 98.25 86 VAL A N 1
ATOM 678 C CA . VAL A 1 86 ? -17.797 -11.906 -3.152 1 98.25 86 VAL A CA 1
ATOM 679 C C . VAL A 1 86 ? -17.734 -10.414 -2.836 1 98.25 86 VAL A C 1
ATOM 681 O O . VAL A 1 86 ? -17.719 -9.578 -3.746 1 98.25 86 VAL A O 1
ATOM 684 N N . GLU A 1 87 ? -17.719 -10.117 -1.561 1 97.94 87 GLU A N 1
ATOM 685 C CA . GLU A 1 87 ? -17.594 -8.719 -1.159 1 97.94 87 GLU A CA 1
ATOM 686 C C . GLU A 1 87 ? -16.312 -8.102 -1.704 1 97.94 87 GLU A C 1
ATOM 688 O O . GLU A 1 87 ? -16.328 -6.992 -2.234 1 97.94 87 GLU A O 1
ATOM 693 N N . GLU A 1 88 ? -15.219 -8.805 -1.54 1 98 88 GLU A N 1
ATOM 694 C CA . GLU A 1 88 ? -13.945 -8.32 -2.059 1 98 88 GLU A CA 1
ATOM 695 C C . GLU A 1 88 ? -14.008 -8.109 -3.57 1 98 88 GLU A C 1
ATOM 697 O O . GLU A 1 88 ? -13.562 -7.074 -4.078 1 98 88 GLU A O 1
ATOM 702 N N . ALA A 1 89 ? -14.562 -9.039 -4.277 1 98.44 89 ALA A N 1
ATOM 703 C CA . ALA A 1 89 ? -14.602 -9.023 -5.738 1 98.44 89 ALA A CA 1
ATOM 704 C C . ALA A 1 89 ? -15.492 -7.895 -6.25 1 98.44 89 ALA A C 1
ATOM 706 O O . ALA A 1 89 ? -15.328 -7.434 -7.383 1 98.44 89 ALA A O 1
ATOM 707 N N . THR A 1 90 ? -16.438 -7.418 -5.445 1 98.44 90 THR A N 1
ATOM 708 C CA . THR A 1 90 ? -17.406 -6.418 -5.902 1 98.44 90 THR A CA 1
ATOM 709 C C . THR A 1 90 ? -17.078 -5.047 -5.316 1 98.44 90 THR A C 1
ATOM 711 O O . THR A 1 90 ? -17.828 -4.086 -5.508 1 98.44 90 THR A O 1
ATOM 714 N N . THR A 1 91 ? -15.977 -4.957 -4.566 1 98.31 91 THR A N 1
ATOM 715 C CA . THR A 1 91 ? -15.547 -3.684 -3.996 1 98.31 91 THR A CA 1
ATOM 716 C C . THR A 1 91 ? -14.672 -2.916 -4.984 1 98.31 91 THR A C 1
ATOM 718 O O . THR A 1 91 ? -13.758 -3.482 -5.582 1 98.31 91 THR A O 1
ATOM 721 N N . VAL A 1 92 ? -14.992 -1.645 -5.191 1 98.5 92 VAL A N 1
ATOM 722 C CA . VAL A 1 92 ? -14.219 -0.789 -6.082 1 98.5 92 VAL A CA 1
ATOM 723 C C . VAL A 1 92 ? -13.547 0.319 -5.273 1 98.5 92 VAL A C 1
ATOM 725 O O . VAL A 1 92 ? -14.219 1.152 -4.668 1 98.5 92 VAL A O 1
ATOM 728 N N . GLU A 1 93 ? -12.25 0.241 -5.168 1 97.94 93 GLU A N 1
ATOM 729 C CA . GLU A 1 93 ? -11.422 1.262 -4.539 1 97.94 93 GLU A CA 1
ATOM 730 C C . GLU A 1 93 ? -10.32 1.734 -5.488 1 97.94 93 GLU A C 1
ATOM 732 O O . GLU A 1 93 ? -10.289 1.34 -6.656 1 97.94 93 GLU A O 1
ATOM 737 N N . GLU A 1 94 ? -9.461 2.549 -5.039 1 98.06 94 GLU A N 1
ATOM 738 C CA . GLU A 1 94 ? -8.453 3.219 -5.852 1 98.06 94 GLU A CA 1
ATOM 739 C C . GLU A 1 94 ? -7.566 2.207 -6.574 1 98.06 94 GLU A C 1
ATOM 741 O O . GLU A 1 94 ? -7.145 2.439 -7.707 1 98.06 94 GLU A O 1
ATOM 746 N N . ASP A 1 95 ? -7.324 1.078 -5.941 1 98.38 95 ASP A N 1
ATOM 747 C CA . ASP A 1 95 ? -6.363 0.137 -6.508 1 98.38 95 ASP A CA 1
ATOM 748 C C . ASP A 1 95 ? -7.074 -0.9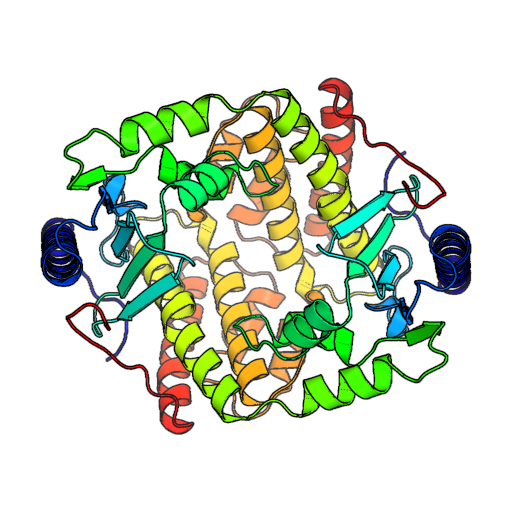87 -7.258 1 98.38 95 ASP A C 1
ATOM 750 O O . ASP A 1 95 ? -6.457 -1.994 -7.609 1 98.38 95 ASP A O 1
ATOM 754 N N . TRP A 1 96 ? -8.375 -0.826 -7.52 1 98.62 96 TRP A N 1
ATOM 755 C CA . TRP A 1 96 ? -9.188 -1.823 -8.203 1 98.62 96 TRP A CA 1
ATOM 756 C C . TRP A 1 96 ? -8.508 -2.289 -9.492 1 98.62 96 TRP A C 1
ATOM 758 O O . TRP A 1 96 ? -8.43 -3.49 -9.758 1 98.62 96 TRP A O 1
ATOM 768 N N . PRO A 1 97 ? -7.914 -1.372 -10.344 1 98.62 97 PRO A N 1
ATOM 769 C CA . PRO A 1 97 ? -7.332 -1.812 -11.609 1 98.62 97 PRO A CA 1
ATOM 770 C C . PRO A 1 97 ? -6.164 -2.777 -11.422 1 98.62 97 PRO A C 1
ATOM 772 O O . PRO A 1 97 ? -5.836 -3.545 -12.336 1 98.62 97 PRO A O 1
ATOM 775 N N . LEU A 1 98 ? -5.566 -2.678 -10.273 1 98.12 98 LEU A N 1
ATOM 776 C CA . LEU A 1 98 ? -4.402 -3.521 -10.023 1 98.12 98 LEU A CA 1
ATOM 777 C C . LEU A 1 98 ? -4.797 -4.789 -9.273 1 98.12 98 LEU A C 1
ATOM 779 O O . LEU A 1 98 ? -4.18 -5.84 -9.453 1 98.12 98 LEU A O 1
ATOM 783 N N . THR A 1 99 ? -5.824 -4.742 -8.461 1 97.81 99 THR A N 1
ATOM 784 C CA . THR A 1 99 ? -6.098 -5.82 -7.516 1 97.81 99 THR A CA 1
ATOM 785 C C . THR A 1 99 ? -7.152 -6.77 -8.078 1 97.81 99 THR A C 1
ATOM 787 O O . THR A 1 99 ? -7.242 -7.926 -7.656 1 97.81 99 THR A O 1
ATOM 790 N N . HIS A 1 100 ? -7.938 -6.41 -9.031 1 98.19 100 HIS A N 1
ATOM 791 C CA . HIS A 1 100 ? -9.164 -7.152 -9.281 1 98.19 100 HIS A CA 1
ATOM 792 C C . HIS A 1 100 ? -9.008 -8.094 -10.469 1 98.19 100 HIS A C 1
ATOM 794 O O . HIS A 1 100 ? -9.844 -8.977 -10.672 1 98.19 100 HIS A O 1
ATOM 800 N N . GLY A 1 101 ? -7.906 -7.973 -11.211 1 97.19 101 GLY A N 1
ATOM 801 C CA . GLY A 1 101 ? -7.672 -8.938 -12.266 1 97.19 101 GLY A CA 1
ATOM 802 C C . GLY A 1 101 ? -7.738 -10.375 -11.789 1 97.19 101 GLY A C 1
ATOM 803 O O . GLY A 1 101 ? -8.109 -11.273 -12.555 1 97.19 101 GLY A O 1
ATOM 804 N N . GLN A 1 102 ? -7.434 -10.57 -10.547 1 97.38 102 GLN A N 1
ATOM 805 C CA . GLN A 1 102 ? -7.371 -11.914 -9.992 1 97.38 102 GLN A CA 1
ATOM 806 C C . GLN A 1 102 ? -8.734 -12.594 -10.047 1 97.38 102 GLN A C 1
ATOM 808 O O . GLN A 1 102 ? -8.82 -13.82 -10.133 1 97.38 102 GLN A O 1
ATOM 813 N N . PHE A 1 103 ? -9.82 -11.875 -10.031 1 98.19 103 PHE A N 1
ATOM 814 C CA . PHE A 1 103 ? -11.156 -12.469 -9.992 1 98.19 103 PHE A CA 1
ATOM 815 C C . PHE A 1 103 ? -11.633 -12.82 -11.398 1 98.19 103 PHE A C 1
ATOM 817 O O . PHE A 1 103 ? -12.602 -13.562 -11.562 1 98.19 103 PHE A O 1
ATOM 824 N N . PHE A 1 104 ? -10.93 -12.32 -12.383 1 97.5 104 PHE A N 1
ATOM 825 C CA . PHE A 1 104 ? -11.359 -12.508 -13.758 1 97.5 104 PHE A CA 1
ATOM 826 C C . PHE A 1 104 ? -10.484 -13.539 -14.461 1 97.5 104 PHE A C 1
ATOM 828 O O . PHE A 1 104 ? -10.859 -14.07 -15.508 1 97.5 104 PHE A O 1
ATOM 835 N N . THR A 1 105 ? -9.352 -13.82 -13.852 1 97.44 105 THR A N 1
ATOM 836 C CA . THR A 1 105 ? -8.398 -14.688 -14.539 1 97.44 105 THR A CA 1
ATOM 837 C C . THR A 1 105 ? -8.109 -15.938 -13.711 1 97.44 105 THR A C 1
ATOM 839 O O . THR A 1 105 ? -7.129 -16.641 -13.969 1 97.44 105 THR A O 1
ATOM 842 N N . ILE A 1 106 ? -8.898 -16.188 -12.703 1 98.19 106 ILE A N 1
ATOM 843 C CA . ILE A 1 106 ? -8.688 -17.344 -11.844 1 98.19 106 ILE A CA 1
ATOM 844 C C . ILE A 1 106 ? -8.766 -18.625 -12.672 1 98.19 106 ILE A C 1
ATOM 846 O O . ILE A 1 106 ? -9.641 -18.766 -13.523 1 98.19 106 ILE A O 1
ATOM 850 N N . LEU A 1 107 ? -7.785 -19.484 -12.477 1 98.44 107 LEU A N 1
ATOM 851 C CA . LEU A 1 107 ? -7.773 -20.812 -13.062 1 98.44 107 LEU A CA 1
ATOM 852 C C . LEU A 1 107 ? -8.273 -21.859 -12.062 1 98.44 107 LEU A C 1
ATOM 854 O O . LEU A 1 107 ? -7.559 -22.219 -11.125 1 98.44 107 LEU A O 1
ATOM 858 N N . PRO A 1 108 ? -9.477 -22.359 -12.25 1 98.62 108 PRO A N 1
ATOM 859 C CA . PRO A 1 108 ? -10.023 -23.312 -11.281 1 98.62 108 PRO A CA 1
ATOM 860 C C . PRO A 1 108 ? -9.25 -24.625 -11.25 1 98.62 108 PRO A C 1
ATOM 862 O O . PRO A 1 108 ? -8.906 -25.172 -12.297 1 98.62 108 PRO A O 1
ATOM 865 N N . ILE A 1 109 ? -8.906 -25.094 -10.07 1 98.56 109 ILE A N 1
ATOM 866 C CA . ILE A 1 109 ? -8.367 -26.422 -9.844 1 98.56 109 ILE A CA 1
ATOM 867 C C . ILE A 1 109 ? -9.484 -27.359 -9.359 1 98.56 109 ILE A C 1
ATOM 869 O O . ILE A 1 109 ? -9.586 -28.484 -9.82 1 98.56 109 ILE A O 1
ATOM 873 N N . TYR A 1 110 ? -10.258 -26.922 -8.422 1 98.69 110 TYR A N 1
ATOM 874 C CA . TYR A 1 110 ? -11.438 -27.578 -7.867 1 98.69 110 TYR A CA 1
ATOM 875 C C . TYR A 1 110 ? -12.609 -26.625 -7.793 1 98.69 110 TYR A C 1
ATOM 877 O O . TYR A 1 110 ? -12.586 -25.656 -7.016 1 98.69 110 TYR A O 1
ATOM 885 N N . ASP A 1 111 ? -13.664 -26.875 -8.555 1 98.62 111 ASP A N 1
ATOM 886 C CA . ASP A 1 111 ? -14.82 -25.984 -8.633 1 98.62 111 ASP A CA 1
ATOM 887 C C . ASP A 1 111 ? -16.047 -26.734 -9.148 1 98.62 111 ASP A C 1
ATOM 889 O O . ASP A 1 111 ? -16.594 -26.391 -10.203 1 98.62 111 ASP A O 1
ATOM 893 N N . PRO A 1 112 ? -16.516 -27.656 -8.359 1 98.12 112 PRO A N 1
ATOM 894 C CA . PRO A 1 112 ? -17.562 -28.547 -8.836 1 98.12 112 PRO A CA 1
ATOM 895 C C . PRO A 1 112 ? -18.875 -27.828 -9.117 1 98.12 112 PRO A C 1
ATOM 897 O O . PRO A 1 112 ? -19.688 -28.281 -9.93 1 98.12 112 PRO A O 1
ATOM 900 N N . LYS A 1 113 ? -19.141 -26.703 -8.523 1 97.81 113 LYS A N 1
ATOM 901 C CA . LYS A 1 113 ? -20.422 -26.031 -8.664 1 97.81 113 LYS A CA 1
ATOM 902 C C . LYS A 1 113 ? -20.297 -24.766 -9.508 1 97.81 113 LYS A C 1
ATOM 904 O O . LYS A 1 113 ? -21.25 -23.984 -9.609 1 97.81 113 LYS A O 1
ATOM 909 N N . GLY A 1 114 ? -19.141 -24.453 -10 1 98.25 114 GLY A N 1
ATOM 910 C CA . GLY A 1 114 ? -18.953 -23.312 -10.867 1 98.25 114 GLY A CA 1
ATOM 911 C C . GLY A 1 114 ? -18.906 -22 -10.109 1 98.25 114 GLY A C 1
ATOM 912 O O . GLY A 1 114 ? -19.469 -21 -10.562 1 98.25 114 GLY A O 1
ATOM 913 N N . PHE A 1 115 ? -18.375 -22.031 -8.938 1 98.69 115 PHE A N 1
ATOM 914 C CA . PHE A 1 115 ? -18.344 -20.875 -8.055 1 98.69 115 PHE A CA 1
ATOM 915 C C . PHE A 1 115 ? -17.578 -19.734 -8.695 1 98.69 115 PHE A C 1
ATOM 917 O O . PHE A 1 115 ? -17.984 -18.578 -8.609 1 98.69 115 PHE A O 1
ATOM 924 N N . PHE A 1 116 ? -16.406 -19.938 -9.305 1 98.75 116 PHE A N 1
ATOM 925 C CA . PHE A 1 116 ? -15.531 -18.891 -9.812 1 98.75 116 PHE A CA 1
ATOM 926 C C . PHE A 1 116 ? -16.188 -18.172 -10.984 1 98.75 116 PHE A C 1
ATOM 928 O O . PHE A 1 116 ? -15.984 -16.969 -11.172 1 98.75 116 PHE A O 1
ATOM 935 N N . GLU A 1 117 ? -16.969 -18.891 -11.805 1 98.38 117 GLU A N 1
ATOM 936 C CA . GLU A 1 117 ? -17.719 -18.234 -12.867 1 98.38 117 GLU A CA 1
ATOM 937 C C . GLU A 1 117 ? -18.766 -17.266 -12.289 1 98.38 117 GLU A C 1
ATOM 939 O O . GLU A 1 117 ? -18.938 -16.156 -12.789 1 98.38 117 GLU A O 1
ATOM 944 N N . GLU A 1 118 ? -19.469 -17.75 -11.266 1 98.31 118 GLU A N 1
ATOM 945 C CA . GLU A 1 118 ? -20.422 -16.891 -10.586 1 98.31 118 GLU A CA 1
ATOM 946 C C . GLU A 1 118 ? -19.719 -15.656 -10.008 1 98.31 118 GLU A C 1
ATOM 948 O O . GLU A 1 118 ? -20.25 -14.547 -10.078 1 98.31 118 GLU A O 1
ATOM 953 N N . LEU A 1 119 ? -18.578 -15.891 -9.398 1 98.56 119 LEU A N 1
ATOM 954 C CA . LEU A 1 119 ? -17.797 -14.805 -8.82 1 98.56 119 LEU A CA 1
ATOM 955 C C . LEU A 1 119 ? -17.422 -13.781 -9.891 1 98.56 119 LEU A C 1
ATOM 957 O O . LEU A 1 119 ? -17.531 -12.57 -9.664 1 98.56 119 LEU A O 1
ATOM 961 N N . ARG A 1 120 ? -16.953 -14.242 -11.023 1 98.19 120 ARG A N 1
ATOM 962 C CA . ARG A 1 120 ? -16.594 -13.383 -12.148 1 98.19 120 ARG A CA 1
ATOM 963 C C . ARG A 1 120 ? -17.797 -12.555 -12.602 1 98.19 120 ARG A C 1
ATOM 965 O O . ARG A 1 120 ? -17.656 -11.367 -12.914 1 98.19 120 ARG A O 1
ATOM 972 N N . GLN A 1 121 ? -18.953 -13.172 -12.672 1 98.25 121 GLN A N 1
ATOM 973 C CA . GLN A 1 121 ? -20.172 -12.477 -13.086 1 98.25 121 GLN A CA 1
ATOM 974 C C . GLN A 1 121 ? -20.547 -11.375 -12.094 1 98.25 121 GLN A C 1
ATOM 976 O O . GLN A 1 121 ? -20.906 -10.266 -12.5 1 98.25 121 GLN A O 1
ATOM 981 N N . LYS A 1 122 ? -20.453 -11.727 -10.836 1 98.19 122 LYS A N 1
ATOM 982 C CA . LYS A 1 122 ? -20.734 -10.727 -9.812 1 98.19 122 LYS A CA 1
ATOM 983 C C . LYS A 1 122 ? -19.75 -9.57 -9.883 1 98.19 122 LYS A C 1
ATOM 985 O O . LYS A 1 122 ? -20.141 -8.406 -9.789 1 98.19 122 LYS A O 1
ATOM 990 N N . ALA A 1 123 ? -18.438 -9.867 -10.039 1 97.88 123 ALA A N 1
ATOM 991 C CA . ALA A 1 123 ? -17.406 -8.844 -10.148 1 97.88 123 ALA A CA 1
ATOM 992 C C . ALA A 1 123 ? -17.641 -7.961 -11.375 1 97.88 123 ALA A C 1
ATOM 994 O O . ALA A 1 123 ? -17.328 -6.766 -11.352 1 97.88 123 ALA A O 1
ATOM 995 N N . SER A 1 124 ? -18.203 -8.484 -12.422 1 97.06 124 SER A N 1
ATOM 996 C CA . SER A 1 124 ? -18.422 -7.785 -13.688 1 97.06 124 SER A CA 1
ATOM 997 C C . SER A 1 124 ? -19.672 -6.93 -13.633 1 97.06 124 SER A C 1
ATOM 999 O O . SER A 1 124 ? -19.891 -6.078 -14.5 1 97.06 124 SER A O 1
ATOM 1001 N N . SER A 1 125 ? -20.469 -7.117 -12.633 1 97.06 125 SER A N 1
ATOM 1002 C CA . SER A 1 125 ? -21.797 -6.5 -12.625 1 97.06 125 SER A CA 1
ATOM 1003 C C . SER A 1 125 ? -21.812 -5.246 -11.75 1 97.06 125 SER A C 1
ATOM 1005 O O . SER A 1 125 ? -22.875 -4.648 -11.539 1 97.06 125 SER A O 1
ATOM 1007 N N . VAL A 1 126 ? -20.688 -4.863 -11.297 1 97.69 126 VAL A N 1
ATOM 1008 C CA . VAL A 1 126 ? -20.625 -3.676 -10.445 1 97.69 126 VAL A CA 1
ATOM 1009 C C . VAL A 1 126 ? -21.031 -2.443 -11.25 1 97.69 126 VAL A C 1
ATOM 1011 O O . VAL A 1 126 ? -20.609 -2.268 -12.391 1 97.69 126 VAL A O 1
ATOM 1014 N N . ASP A 1 127 ? -21.828 -1.597 -10.633 1 97.62 127 ASP A N 1
ATOM 1015 C CA . ASP A 1 127 ? -22.391 -0.413 -11.281 1 97.62 127 ASP A CA 1
ATOM 1016 C C . ASP A 1 127 ? -21.297 0.59 -11.641 1 97.62 127 ASP A C 1
ATOM 1018 O O . ASP A 1 127 ? -20.375 0.815 -10.852 1 97.62 127 ASP A O 1
ATOM 1022 N N . HIS A 1 128 ? -21.438 1.163 -12.773 1 95.69 128 HIS A N 1
ATOM 1023 C CA . HIS A 1 128 ? -20.469 2.111 -13.297 1 95.69 128 HIS A CA 1
ATOM 1024 C C . HIS A 1 128 ? -20.344 3.328 -12.391 1 95.69 128 HIS A C 1
ATOM 1026 O O . HIS A 1 128 ? -19.266 3.943 -12.312 1 95.69 128 HIS A O 1
ATOM 1032 N N . THR A 1 129 ? -21.406 3.686 -11.711 1 97 129 THR A N 1
ATOM 1033 C CA . THR A 1 129 ? -21.391 4.871 -10.859 1 97 129 THR A CA 1
ATOM 1034 C C . THR A 1 129 ? -20.406 4.688 -9.695 1 97 129 THR A C 1
ATOM 1036 O O . THR A 1 129 ? -19.859 5.664 -9.188 1 97 129 THR A O 1
ATOM 1039 N N . ILE A 1 130 ? -20.203 3.465 -9.312 1 98.06 130 ILE A N 1
ATOM 1040 C CA . ILE A 1 130 ? -19.281 3.17 -8.211 1 98.06 130 ILE A CA 1
ATOM 1041 C C . ILE A 1 130 ? -17.844 3.486 -8.641 1 98.06 130 ILE A C 1
ATOM 1043 O O . ILE A 1 130 ? -17.047 3.971 -7.84 1 98.06 130 ILE A O 1
ATOM 1047 N N . PHE A 1 131 ? -17.531 3.248 -9.875 1 98.31 131 PHE A N 1
ATOM 1048 C CA . PHE A 1 131 ? -16.203 3.562 -10.414 1 98.31 131 PHE A CA 1
ATOM 1049 C C . PHE A 1 131 ? -15.992 5.07 -10.469 1 98.31 131 PHE A C 1
ATOM 1051 O O . PHE A 1 131 ? -14.891 5.555 -10.18 1 98.31 131 PHE A O 1
ATOM 1058 N N . LYS A 1 132 ? -16.984 5.77 -10.867 1 97.38 132 LYS A N 1
ATOM 1059 C CA . LYS A 1 132 ? -16.891 7.227 -10.898 1 97.38 132 LYS A CA 1
ATOM 1060 C C . LYS A 1 132 ? -16.594 7.793 -9.508 1 97.38 132 LYS A C 1
ATOM 1062 O O . LYS A 1 132 ? -15.773 8.695 -9.359 1 97.38 132 LYS A O 1
ATOM 1067 N N . GLU A 1 133 ? -17.312 7.246 -8.586 1 96.94 133 GLU A N 1
ATOM 1068 C CA . GLU A 1 133 ? -17.094 7.676 -7.211 1 96.94 133 GLU A CA 1
ATOM 1069 C C . GLU A 1 133 ? -15.664 7.371 -6.762 1 96.94 133 GLU A C 1
ATOM 1071 O O . GLU A 1 133 ? -15.039 8.18 -6.078 1 96.94 133 GLU A O 1
ATOM 1076 N N . ALA A 1 134 ? -15.156 6.207 -7.117 1 98.12 134 ALA A N 1
ATOM 1077 C CA . ALA A 1 134 ? -13.789 5.816 -6.777 1 98.12 134 ALA A CA 1
ATOM 1078 C C . ALA A 1 134 ? -12.781 6.773 -7.398 1 98.12 134 ALA A C 1
ATOM 1080 O O . ALA A 1 134 ? -11.766 7.109 -6.777 1 98.12 134 ALA A O 1
ATOM 1081 N N . ILE A 1 135 ? -13.023 7.184 -8.617 1 98.5 135 ILE A N 1
ATOM 1082 C CA . ILE A 1 135 ? -12.148 8.125 -9.305 1 98.5 135 ILE A CA 1
ATOM 1083 C C . ILE A 1 135 ? -12.125 9.453 -8.547 1 98.5 135 ILE A C 1
ATOM 1085 O O . ILE A 1 135 ? -11.055 9.992 -8.258 1 98.5 135 ILE A O 1
ATOM 1089 N N . CYS A 1 136 ? -13.297 9.969 -8.195 1 97.19 136 CYS A N 1
ATOM 1090 C CA . CYS A 1 136 ? -13.383 11.242 -7.48 1 97.19 136 CYS A CA 1
ATOM 1091 C C . CYS A 1 136 ? -12.68 11.156 -6.133 1 97.19 136 CYS A C 1
ATOM 1093 O O . CYS A 1 136 ? -11.969 12.078 -5.738 1 97.19 136 CYS A O 1
ATOM 1095 N N . LYS A 1 137 ? -12.867 10.039 -5.496 1 96.56 137 LYS A N 1
ATOM 1096 C CA . LYS A 1 137 ? -12.18 9.812 -4.23 1 96.56 137 LYS A CA 1
ATOM 1097 C C . LYS A 1 137 ? -10.664 9.789 -4.418 1 96.56 137 LYS A C 1
ATOM 1099 O O . LYS A 1 137 ? -9.93 10.375 -3.625 1 96.56 137 LYS A O 1
ATOM 1104 N N . THR A 1 138 ? -10.203 9.141 -5.438 1 98 138 THR A N 1
ATOM 1105 C CA . THR A 1 138 ? -8.773 9.008 -5.711 1 98 138 THR A CA 1
ATOM 1106 C C . THR A 1 138 ? -8.156 10.375 -6.027 1 98 138 THR A C 1
ATOM 1108 O O . THR A 1 138 ? -7.02 10.648 -5.645 1 98 138 THR A O 1
ATOM 1111 N N . LEU A 1 139 ? -8.891 11.234 -6.707 1 97.5 139 LEU A N 1
ATOM 1112 C CA . LEU A 1 139 ? -8.43 12.57 -7.047 1 97.5 139 LEU A CA 1
ATOM 1113 C C . LEU A 1 139 ? -8.156 13.391 -5.789 1 97.5 139 LEU A C 1
ATOM 1115 O O . LEU A 1 139 ? -7.133 14.07 -5.691 1 97.5 139 LEU A O 1
ATOM 1119 N N . VAL A 1 140 ? -8.992 13.203 -4.816 1 95.88 140 VAL A N 1
ATOM 1120 C CA . VAL A 1 140 ? -8.891 14 -3.6 1 95.88 140 VAL A CA 1
ATOM 1121 C C . VAL A 1 140 ? -7.965 13.312 -2.6 1 95.88 140 VAL A C 1
ATOM 1123 O O . VAL A 1 140 ? -7.031 13.922 -2.082 1 95.88 140 VAL A O 1
ATOM 1126 N N . GLU A 1 141 ? -8.172 12.055 -2.41 1 96.19 141 GLU A N 1
ATOM 1127 C CA . GLU A 1 141 ? -7.496 11.344 -1.33 1 96.19 141 GLU A CA 1
ATOM 1128 C C . GLU A 1 141 ? -6.035 11.07 -1.68 1 96.19 141 GLU A C 1
ATOM 1130 O O . GLU A 1 141 ? -5.168 11.094 -0.806 1 96.19 141 GLU A O 1
ATOM 1135 N N . GLU A 1 142 ? -5.738 10.812 -2.914 1 96.81 142 GLU A N 1
ATOM 1136 C CA . GLU A 1 142 ? -4.387 10.438 -3.309 1 96.81 142 GLU A CA 1
ATOM 1137 C C . GLU A 1 142 ? -3.709 11.555 -4.102 1 96.81 142 GLU A C 1
ATOM 1139 O O . GLU A 1 142 ? -2.705 12.117 -3.66 1 96.81 142 GLU A O 1
ATOM 1144 N N . MET A 1 143 ? -4.258 11.977 -5.223 1 97.19 143 MET A N 1
ATOM 1145 C CA . MET A 1 143 ? -3.58 12.883 -6.141 1 97.19 143 MET A CA 1
ATOM 1146 C C . MET A 1 143 ? -3.381 14.258 -5.5 1 97.19 143 MET A C 1
ATOM 1148 O O . MET A 1 143 ? -2.301 14.836 -5.594 1 97.19 143 MET A O 1
ATOM 1152 N N . TYR A 1 144 ? -4.422 14.75 -4.879 1 96.19 144 TYR A N 1
ATOM 1153 C CA . TYR A 1 144 ? -4.301 16.031 -4.184 1 96.19 144 TYR A CA 1
ATOM 1154 C C . TYR A 1 144 ? -3.178 15.992 -3.158 1 96.19 144 TYR A C 1
ATOM 1156 O O . TYR A 1 144 ? -2.387 16.938 -3.057 1 96.19 144 TYR A O 1
ATOM 1164 N N . GLU A 1 145 ? -3.092 14.898 -2.432 1 96.5 145 GLU A N 1
ATOM 1165 C CA . GLU A 1 145 ? -2.051 14.727 -1.422 1 96.5 145 GLU A CA 1
ATOM 1166 C C . GLU A 1 145 ? -0.667 14.656 -2.062 1 96.5 145 GLU A C 1
ATOM 1168 O O . GLU A 1 145 ? 0.281 15.273 -1.573 1 96.5 145 GLU A O 1
ATOM 1173 N N . TYR A 1 146 ? -0.517 13.906 -3.092 1 98.06 146 TYR A N 1
ATOM 1174 C CA . TYR A 1 146 ? 0.766 13.773 -3.77 1 98.06 146 TYR A CA 1
ATOM 1175 C C . TYR A 1 146 ? 1.248 15.109 -4.309 1 98.06 146 TYR A C 1
ATOM 1177 O O . TYR A 1 146 ? 2.438 15.43 -4.23 1 98.06 146 TYR A O 1
ATOM 1185 N N . VAL A 1 147 ? 0.318 15.883 -4.852 1 97.94 147 VAL A N 1
ATOM 1186 C CA . VAL A 1 147 ? 0.682 17.188 -5.402 1 97.94 147 VAL A CA 1
ATOM 1187 C C . VAL A 1 147 ? 1.118 18.125 -4.277 1 97.94 147 VAL A C 1
ATOM 1189 O O . VAL A 1 147 ? 2.066 18.891 -4.434 1 97.94 147 VAL A O 1
ATOM 1192 N N . GLY A 1 148 ? 0.354 18.047 -3.16 1 97.44 148 GLY A N 1
ATOM 1193 C CA . GLY A 1 148 ? 0.811 18.797 -2.002 1 97.44 148 GLY A CA 1
ATOM 1194 C C . GLY A 1 148 ? 2.223 18.438 -1.577 1 97.44 148 GLY A C 1
ATOM 1195 O O . GLY A 1 148 ? 3.025 19.328 -1.266 1 97.44 148 GLY A O 1
ATOM 1196 N N . LYS A 1 149 ? 2.557 17.172 -1.515 1 97.62 149 LYS A N 1
ATOM 1197 C CA . LYS A 1 149 ? 3.9 16.719 -1.164 1 97.62 149 LYS A CA 1
ATOM 1198 C C . LYS A 1 149 ? 4.926 17.203 -2.188 1 97.62 149 LYS A C 1
ATOM 1200 O O . LYS A 1 149 ? 6.027 17.609 -1.823 1 97.62 149 LYS A O 1
ATOM 1205 N N . LEU A 1 150 ? 4.555 17.109 -3.436 1 98.38 150 LEU A N 1
ATOM 1206 C CA . LEU A 1 150 ? 5.406 17.578 -4.531 1 98.38 150 LEU A CA 1
ATOM 1207 C C . LEU A 1 150 ? 5.781 19.031 -4.355 1 98.38 150 LEU A C 1
ATOM 1209 O O . LEU A 1 150 ? 6.953 19.406 -4.453 1 98.38 150 LEU A O 1
ATOM 1213 N N . ARG A 1 151 ? 4.836 19.828 -4.113 1 98.06 151 ARG A N 1
ATOM 1214 C CA . ARG A 1 151 ? 5.039 21.266 -3.988 1 98.06 151 ARG A CA 1
ATOM 1215 C C . ARG A 1 151 ? 5.797 21.609 -2.709 1 98.06 151 ARG A C 1
ATOM 1217 O O . ARG A 1 151 ? 6.59 22.547 -2.684 1 98.06 151 ARG A O 1
ATOM 1224 N N . ASN A 1 152 ? 5.543 20.859 -1.643 1 97.94 152 ASN A N 1
ATOM 1225 C CA . ASN A 1 152 ? 6.336 21.031 -0.431 1 97.94 152 ASN A CA 1
ATOM 1226 C C . ASN A 1 152 ? 7.805 20.703 -0.668 1 97.94 152 ASN A C 1
ATOM 1228 O O . ASN A 1 152 ? 8.688 21.391 -0.159 1 97.94 152 ASN A O 1
ATOM 1232 N N . ILE A 1 153 ? 8.07 19.625 -1.39 1 97.5 153 ILE A N 1
ATOM 1233 C CA . ILE A 1 153 ? 9.445 19.25 -1.692 1 97.5 153 ILE A CA 1
ATOM 1234 C C . ILE A 1 153 ? 10.117 20.359 -2.496 1 97.5 153 ILE A C 1
ATOM 1236 O O . ILE A 1 153 ? 11.297 20.672 -2.277 1 97.5 153 ILE A O 1
ATOM 1240 N N . LYS A 1 154 ? 9.383 20.969 -3.414 1 97.06 154 LYS A N 1
ATOM 1241 C CA . LYS A 1 154 ? 9.914 22.062 -4.219 1 97.06 154 LYS A CA 1
ATOM 1242 C C . LYS A 1 154 ? 10.359 23.234 -3.342 1 97.06 154 LYS A C 1
ATOM 1244 O O . LYS A 1 154 ? 11.352 23.906 -3.645 1 97.06 154 LYS A O 1
ATOM 1249 N N . VAL A 1 155 ? 9.648 23.438 -2.236 1 95.94 155 VAL A N 1
ATOM 1250 C CA . VAL A 1 155 ? 9.883 24.594 -1.394 1 95.94 155 VAL A CA 1
ATOM 1251 C C . VAL A 1 155 ? 10.93 24.266 -0.334 1 95.94 155 VAL A C 1
ATOM 1253 O O . VAL A 1 155 ? 11.828 25.062 -0.061 1 95.94 155 VAL A O 1
ATOM 1256 N N . GLN A 1 156 ? 10.844 23.016 0.311 1 93.12 156 GLN A N 1
ATOM 1257 C CA . GLN A 1 156 ? 11.656 22.797 1.504 1 93.12 156 GLN A CA 1
ATOM 1258 C C . GLN A 1 156 ? 12.438 21.484 1.397 1 93.12 156 GLN A C 1
ATOM 1260 O O . GLN A 1 156 ? 13.258 21.172 2.264 1 93.12 156 GLN A O 1
ATOM 1265 N N . GLY A 1 157 ? 12.328 20.766 0.392 1 91.88 157 GLY A N 1
ATOM 1266 C CA . GLY A 1 157 ? 12.953 19.453 0.308 1 91.88 157 GLY A CA 1
ATOM 1267 C C . GLY A 1 157 ? 12.281 18.406 1.178 1 91.88 157 GLY A C 1
ATOM 1268 O O . GLY A 1 157 ? 11.195 18.641 1.714 1 91.88 157 GLY A O 1
ATOM 1269 N N . PRO A 1 158 ? 12.859 17.266 1.335 1 94.25 158 PRO A N 1
ATOM 1270 C CA . PRO A 1 158 ? 14.062 16.828 0.616 1 94.25 158 PRO A CA 1
ATOM 1271 C C . PRO A 1 158 ? 13.758 16.344 -0.801 1 94.25 158 PRO A C 1
ATOM 1273 O O . PRO A 1 158 ? 12.766 15.648 -1.021 1 94.25 158 PRO A O 1
ATOM 1276 N N . GLU A 1 159 ? 14.664 16.594 -1.738 1 97.31 159 GLU A N 1
ATOM 1277 C CA . GLU A 1 159 ? 14.477 16.203 -3.135 1 97.31 159 GLU A CA 1
ATOM 1278 C C . GLU A 1 159 ? 14.719 14.711 -3.336 1 97.31 159 GLU A C 1
ATOM 1280 O O . GLU A 1 159 ? 14.359 14.156 -4.375 1 97.31 159 GLU A O 1
ATOM 1285 N N . THR A 1 160 ? 15.297 14.062 -2.326 1 97.81 160 THR A N 1
ATOM 1286 C CA . THR A 1 160 ? 15.672 12.656 -2.428 1 97.81 160 THR A CA 1
ATOM 1287 C C . THR A 1 160 ? 14.43 11.766 -2.547 1 97.81 160 THR A C 1
ATOM 1289 O O . THR A 1 160 ? 14.539 10.586 -2.877 1 97.81 160 THR A O 1
ATOM 1292 N N . PHE A 1 161 ? 13.258 12.32 -2.234 1 98.56 161 PHE A N 1
ATOM 1293 C CA . PHE A 1 161 ? 12.023 11.555 -2.311 1 98.56 161 PHE A CA 1
ATOM 1294 C C . PHE A 1 161 ? 11.359 11.727 -3.674 1 98.56 161 PHE A C 1
ATOM 1296 O O . PHE A 1 161 ? 10.414 11.008 -4.004 1 98.56 161 PHE A O 1
ATOM 1303 N N . LEU A 1 162 ? 11.828 12.602 -4.566 1 98.75 162 LEU A N 1
ATOM 1304 C CA . LEU A 1 162 ? 11.172 12.977 -5.816 1 98.75 162 LEU A CA 1
ATOM 1305 C C . LEU A 1 162 ? 11.055 11.773 -6.746 1 98.75 162 LEU A C 1
ATOM 1307 O O . LEU A 1 162 ? 10.016 11.578 -7.383 1 98.75 162 LEU A O 1
ATOM 1311 N N . PRO A 1 163 ? 12.117 10.906 -6.84 1 98.81 163 PRO A N 1
ATOM 1312 C CA . PRO A 1 163 ? 11.953 9.734 -7.691 1 98.81 163 PRO A CA 1
ATOM 1313 C C . PRO A 1 163 ? 10.773 8.859 -7.266 1 98.81 163 PRO A C 1
ATOM 1315 O O . PRO A 1 163 ? 9.961 8.469 -8.109 1 98.81 163 PRO A O 1
ATOM 1318 N N . THR A 1 164 ? 10.648 8.641 -5.938 1 98.88 164 THR A N 1
ATOM 1319 C CA . THR A 1 164 ? 9.555 7.844 -5.387 1 98.88 164 THR A CA 1
ATOM 1320 C C . THR A 1 164 ? 8.211 8.516 -5.645 1 98.88 164 THR A C 1
ATOM 1322 O O . THR A 1 164 ? 7.25 7.863 -6.047 1 98.88 164 THR A O 1
ATOM 1325 N N . LEU A 1 165 ? 8.188 9.805 -5.434 1 98.81 165 LEU A N 1
ATOM 1326 C CA . LEU A 1 165 ? 6.938 10.547 -5.57 1 98.81 165 LEU A CA 1
ATOM 1327 C C . LEU A 1 165 ? 6.473 10.562 -7.023 1 98.81 165 LEU A C 1
ATOM 1329 O O . LEU A 1 165 ? 5.277 10.445 -7.297 1 98.81 165 LEU A O 1
ATOM 1333 N N . ALA A 1 166 ? 7.426 10.734 -7.977 1 98.94 166 ALA A N 1
ATOM 1334 C CA . ALA A 1 166 ? 7.078 10.695 -9.398 1 98.94 166 ALA A CA 1
ATOM 1335 C C . ALA A 1 166 ? 6.426 9.367 -9.766 1 98.94 166 ALA A C 1
ATOM 1337 O O . ALA A 1 166 ? 5.434 9.336 -10.5 1 98.94 166 ALA A O 1
ATOM 1338 N N . ILE A 1 167 ? 6.934 8.32 -9.258 1 98.88 167 ILE A N 1
ATOM 1339 C CA . ILE A 1 167 ? 6.402 6.988 -9.531 1 98.88 167 ILE A CA 1
ATOM 1340 C C . ILE A 1 167 ? 5.008 6.855 -8.922 1 98.88 167 ILE A C 1
ATOM 1342 O O . ILE A 1 167 ? 4.098 6.316 -9.547 1 98.88 167 ILE A O 1
ATOM 1346 N N . LYS A 1 168 ? 4.828 7.328 -7.688 1 98.81 168 LYS A N 1
ATOM 1347 C CA . LYS A 1 168 ? 3.527 7.277 -7.031 1 98.81 168 LYS A CA 1
ATOM 1348 C C . LYS A 1 168 ? 2.48 8.055 -7.828 1 98.81 168 LYS A C 1
ATOM 1350 O O . LYS A 1 168 ? 1.355 7.578 -8.008 1 98.81 168 LYS A O 1
ATOM 1355 N N . ILE A 1 169 ? 2.852 9.227 -8.305 1 98.88 169 ILE A N 1
ATOM 1356 C CA . ILE A 1 169 ? 1.925 10.07 -9.047 1 98.88 169 ILE A CA 1
ATOM 1357 C C . ILE A 1 169 ? 1.573 9.414 -10.375 1 98.88 169 ILE A C 1
ATOM 1359 O O . ILE A 1 169 ? 0.402 9.352 -10.758 1 98.88 169 ILE A O 1
ATOM 1363 N N . ALA A 1 170 ? 2.584 8.898 -11.078 1 98.94 170 ALA A N 1
ATOM 1364 C CA . ALA A 1 170 ? 2.336 8.211 -12.344 1 98.94 170 ALA A CA 1
ATOM 1365 C C . ALA A 1 170 ? 1.427 7.004 -12.141 1 98.94 170 ALA A C 1
ATOM 1367 O O . ALA A 1 170 ? 0.486 6.793 -12.914 1 98.94 170 ALA A O 1
ATOM 1368 N N . THR A 1 171 ? 1.69 6.238 -11.141 1 98.88 171 THR A N 1
ATOM 1369 C CA . THR A 1 171 ? 0.921 5.031 -10.859 1 98.88 171 THR A CA 1
ATOM 1370 C C . THR A 1 171 ? -0.515 5.383 -10.477 1 98.88 171 THR A C 1
ATOM 1372 O O . THR A 1 171 ? -1.456 4.715 -10.906 1 98.88 171 THR A O 1
ATOM 1375 N N . ALA A 1 172 ? -0.662 6.398 -9.648 1 98.81 172 ALA A N 1
ATOM 1376 C CA . ALA A 1 172 ? -2.006 6.852 -9.297 1 98.81 172 ALA A CA 1
ATOM 1377 C C . ALA A 1 172 ? -2.775 7.297 -10.539 1 98.81 172 ALA A C 1
ATOM 1379 O O . ALA A 1 172 ? -3.977 7.043 -10.656 1 98.81 172 ALA A O 1
ATOM 1380 N N . GLY A 1 173 ? -2.098 8.016 -11.422 1 98.88 173 GLY A N 1
ATOM 1381 C CA . GLY A 1 173 ? -2.721 8.359 -12.695 1 98.88 173 GLY A CA 1
ATOM 1382 C C . GLY A 1 173 ? -3.184 7.141 -13.477 1 98.88 173 GLY A C 1
ATOM 1383 O O . GLY A 1 173 ? -4.285 7.133 -14.031 1 98.88 173 GLY A O 1
ATOM 1384 N N . ALA A 1 174 ? -2.35 6.121 -13.492 1 98.88 174 ALA A N 1
ATOM 1385 C CA . ALA A 1 174 ? -2.715 4.883 -14.172 1 98.88 174 ALA A CA 1
ATOM 1386 C C . ALA A 1 174 ? -3.936 4.238 -13.523 1 98.88 174 ALA A C 1
ATOM 1388 O O . ALA A 1 174 ? -4.801 3.695 -14.211 1 98.88 174 ALA A O 1
ATOM 1389 N N . MET A 1 175 ? -4.008 4.289 -12.172 1 98.88 175 MET A N 1
ATOM 1390 C CA . MET A 1 175 ? -5.168 3.734 -11.484 1 98.88 175 MET A CA 1
ATOM 1391 C C . MET A 1 175 ? -6.441 4.473 -11.883 1 98.88 175 MET A C 1
ATOM 1393 O O . MET A 1 175 ? -7.477 3.846 -12.117 1 98.88 175 MET A O 1
ATOM 1397 N N . ILE A 1 176 ? -6.348 5.789 -11.953 1 98.81 176 ILE A N 1
ATOM 1398 C CA . ILE A 1 176 ? -7.504 6.598 -12.328 1 98.81 176 ILE A CA 1
ATOM 1399 C C . ILE A 1 176 ? -7.965 6.219 -13.734 1 98.81 176 ILE A C 1
ATOM 1401 O O . ILE A 1 176 ? -9.164 6.043 -13.977 1 98.81 176 ILE A O 1
ATOM 1405 N N . LEU A 1 177 ? -7.035 6.082 -14.672 1 98.81 177 LEU A N 1
ATOM 1406 C CA . LEU A 1 177 ? -7.379 5.68 -16.031 1 98.81 177 LEU A CA 1
ATOM 1407 C C . LEU A 1 177 ? -7.977 4.277 -16.047 1 98.81 177 LEU A C 1
ATOM 1409 O O . LEU A 1 177 ? -8.953 4.023 -16.75 1 98.81 177 LEU A O 1
ATOM 1413 N N . GLY A 1 178 ? -7.359 3.346 -15.227 1 98.69 178 GLY A N 1
ATOM 1414 C CA . GLY A 1 178 ? -7.93 2.014 -15.125 1 98.69 178 GLY A CA 1
ATOM 1415 C C . GLY A 1 178 ? -9.359 2.016 -14.617 1 98.69 178 GLY A C 1
ATOM 1416 O O . GLY A 1 178 ? -10.211 1.289 -15.141 1 98.69 178 GLY A O 1
ATOM 1417 N N . LEU A 1 179 ? -9.641 2.805 -13.609 1 98.69 179 LEU A N 1
ATOM 1418 C CA . LEU A 1 179 ? -10.992 2.938 -13.086 1 98.69 179 LEU A CA 1
ATOM 1419 C C . LEU A 1 179 ? -11.93 3.508 -14.148 1 98.69 179 LEU A C 1
ATOM 1421 O O . LEU A 1 179 ? -13.039 3.006 -14.336 1 98.69 179 LEU A O 1
ATOM 1425 N N . HIS A 1 180 ? -11.523 4.539 -14.898 1 98.62 180 HIS A N 1
ATOM 1426 C CA . HIS A 1 180 ? -12.328 5.195 -15.922 1 98.62 180 HIS A CA 1
ATOM 1427 C C . HIS A 1 180 ? -12.75 4.211 -17 1 98.62 180 HIS A C 1
ATOM 1429 O O . HIS A 1 180 ? -13.914 4.191 -17.406 1 98.62 180 HIS A O 1
ATOM 1435 N N . TYR A 1 181 ? -11.852 3.381 -17.406 1 98 181 TYR A N 1
ATOM 1436 C CA . TYR A 1 181 ? -12.117 2.449 -18.5 1 98 181 TYR A CA 1
ATOM 1437 C C . TYR A 1 181 ? -12.602 1.105 -17.953 1 98 181 TYR A C 1
ATOM 1439 O O . TYR A 1 181 ? -12.875 0.184 -18.734 1 98 181 TYR A O 1
ATOM 1447 N N . GLN A 1 182 ? -12.688 0.979 -16.609 1 97.44 182 GLN A N 1
ATOM 1448 C CA . GLN A 1 182 ? -13.039 -0.282 -15.969 1 97.44 182 GLN A CA 1
ATOM 1449 C C . GLN A 1 182 ? -12.18 -1.428 -16.5 1 97.44 182 GLN A C 1
ATOM 1451 O O . GLN A 1 182 ? -12.711 -2.465 -16.906 1 97.44 182 GLN A O 1
ATOM 1456 N N . ARG A 1 183 ? -10.852 -1.106 -16.453 1 96.62 183 ARG A N 1
ATOM 1457 C CA . ARG A 1 183 ? -9.852 -2.059 -16.938 1 96.62 183 ARG A CA 1
ATOM 1458 C C . ARG A 1 183 ? -8.859 -2.408 -15.828 1 96.62 183 ARG A C 1
ATOM 1460 O O . ARG A 1 183 ? -8.336 -1.52 -15.148 1 96.62 183 ARG A O 1
ATOM 1467 N N . TYR A 1 184 ? -8.68 -3.699 -15.625 1 96.56 184 TYR A N 1
ATOM 1468 C CA . TYR A 1 184 ? -7.645 -4.109 -14.68 1 96.56 184 TYR A CA 1
ATOM 1469 C C . TYR A 1 184 ? -6.312 -4.32 -15.391 1 96.56 184 TYR A C 1
ATOM 1471 O O . TYR A 1 184 ? -6.281 -4.723 -16.562 1 96.56 184 TYR A O 1
ATOM 1479 N N . PHE A 1 185 ? -5.223 -4.059 -14.742 1 97.25 185 PHE A N 1
ATOM 1480 C CA . PHE A 1 185 ? -3.877 -4.281 -15.258 1 97.25 185 PHE A CA 1
ATOM 1481 C C . PHE A 1 185 ? -3.373 -5.668 -14.867 1 97.25 185 PHE A C 1
ATOM 1483 O O . PHE A 1 185 ? -3.783 -6.219 -13.844 1 97.25 185 PHE A O 1
ATOM 1490 N N . THR A 1 186 ? -2.547 -6.258 -15.688 1 95.06 186 THR A N 1
ATOM 1491 C CA . THR A 1 186 ? -2.16 -7.656 -15.547 1 95.06 186 THR A CA 1
ATOM 1492 C C . THR A 1 186 ? -1.266 -7.848 -14.32 1 95.06 186 THR A C 1
ATOM 1494 O O . THR A 1 186 ? -1.459 -8.781 -13.547 1 95.06 186 THR A O 1
ATOM 1497 N N . THR A 1 187 ? -0.242 -6.988 -14.18 1 94.44 187 THR A N 1
ATOM 1498 C CA . THR A 1 187 ? 0.682 -7.012 -13.047 1 94.44 187 THR A CA 1
ATOM 1499 C C . THR A 1 187 ? 1.156 -5.598 -12.711 1 94.44 187 THR A C 1
ATOM 1501 O O . THR A 1 187 ? 0.968 -4.672 -13.5 1 94.44 187 THR A O 1
ATOM 1504 N N . ALA A 1 188 ? 1.743 -5.457 -11.539 1 95.62 188 ALA A N 1
ATOM 1505 C CA . ALA A 1 188 ? 2.309 -4.168 -11.148 1 95.62 188 ALA A CA 1
ATOM 1506 C C . ALA A 1 188 ? 3.32 -3.674 -12.18 1 95.62 188 ALA A C 1
ATOM 1508 O O . ALA A 1 188 ? 3.367 -2.482 -12.492 1 95.62 188 ALA A O 1
ATOM 1509 N N . ALA A 1 189 ? 4.07 -4.578 -12.789 1 96 189 ALA A N 1
ATOM 1510 C CA . ALA A 1 189 ? 5.129 -4.23 -13.734 1 96 189 ALA A CA 1
ATOM 1511 C C . ALA A 1 189 ? 4.543 -3.717 -15.047 1 96 189 ALA A C 1
ATOM 1513 O O . ALA A 1 189 ? 5.23 -3.055 -15.828 1 96 189 ALA A O 1
ATOM 1514 N N . GLN A 1 190 ? 3.299 -3.996 -15.266 1 96.69 190 GLN A N 1
ATOM 1515 C CA . GLN A 1 190 ? 2.705 -3.66 -16.562 1 96.69 190 GLN A CA 1
ATOM 1516 C C . GLN A 1 190 ? 1.719 -2.504 -16.422 1 96.69 190 GLN A C 1
ATOM 1518 O O . GLN A 1 190 ? 1.108 -2.084 -17.406 1 96.69 190 GLN A O 1
ATOM 1523 N N . VAL A 1 191 ? 1.616 -1.929 -15.242 1 98.38 191 VAL A N 1
ATOM 1524 C CA . VAL A 1 191 ? 0.621 -0.893 -14.984 1 98.38 191 VAL A CA 1
ATOM 1525 C C . VAL A 1 191 ? 0.831 0.276 -15.945 1 98.38 191 VAL A C 1
ATOM 1527 O O . VAL A 1 191 ? -0.075 0.637 -16.703 1 98.38 191 VAL A O 1
ATOM 1530 N N . LEU A 1 192 ? 2.059 0.855 -15.953 1 98.69 192 LEU A N 1
ATOM 1531 C CA . LEU A 1 192 ? 2.279 2.064 -16.734 1 98.69 192 LEU A CA 1
ATOM 1532 C C . LEU A 1 192 ? 2.275 1.752 -18.234 1 98.69 192 LEU A C 1
ATOM 1534 O O . LEU A 1 192 ? 1.604 2.432 -19.016 1 98.69 192 LEU A O 1
ATOM 1538 N N . PRO A 1 193 ? 2.918 0.644 -18.672 1 98.38 193 PRO A N 1
ATOM 1539 C CA . PRO A 1 193 ? 2.832 0.308 -20.094 1 98.38 193 PRO A CA 1
ATOM 1540 C C . PRO A 1 193 ? 1.396 0.095 -20.562 1 98.38 193 PRO A C 1
ATOM 1542 O O . PRO A 1 193 ? 1.016 0.575 -21.641 1 98.38 193 PRO A O 1
ATOM 1545 N N . GLU A 1 194 ? 0.592 -0.625 -19.812 1 98.31 194 GLU A N 1
ATOM 1546 C CA . GLU A 1 194 ? -0.783 -0.905 -20.219 1 98.31 194 GLU A CA 1
ATOM 1547 C C . GLU A 1 194 ? -1.645 0.353 -20.156 1 98.31 194 GLU A C 1
ATOM 1549 O O . GLU A 1 194 ? -2.557 0.529 -20.953 1 98.31 194 GLU A O 1
ATOM 1554 N N . ALA A 1 195 ? -1.382 1.23 -19.188 1 98.62 195 ALA A N 1
ATOM 1555 C CA . ALA A 1 195 ? -2.107 2.494 -19.094 1 98.62 195 ALA A CA 1
ATOM 1556 C C . ALA A 1 195 ? -1.823 3.377 -20.312 1 98.62 195 ALA A C 1
ATOM 1558 O O . ALA A 1 195 ? -2.701 4.109 -20.766 1 98.62 195 ALA A O 1
ATOM 1559 N N . LEU A 1 196 ? -0.631 3.25 -20.859 1 98.38 196 LEU A N 1
ATOM 1560 C CA . LEU A 1 196 ? -0.196 4.102 -21.969 1 98.38 196 LEU A CA 1
ATOM 1561 C C . LEU A 1 196 ? -0.827 3.658 -23.281 1 98.38 196 LEU A C 1
ATOM 1563 O O . LEU A 1 196 ? -0.728 4.359 -24.297 1 98.38 196 LEU A O 1
ATOM 1567 N N . VAL A 1 197 ? -1.539 2.516 -23.234 1 97.5 197 VAL A N 1
ATOM 1568 C CA . VAL A 1 197 ? -2.23 2.037 -24.422 1 97.5 197 VAL A CA 1
ATOM 1569 C C . VAL A 1 197 ? -3.672 2.541 -24.422 1 97.5 197 VAL A C 1
ATOM 1571 O O . VAL A 1 197 ? -4.336 2.539 -25.469 1 97.5 197 VAL A O 1
ATOM 1574 N N . LEU A 1 198 ? -4.188 2.992 -23.312 1 97.56 198 LEU A N 1
ATOM 1575 C CA . LEU A 1 198 ? -5.559 3.479 -23.203 1 97.56 198 LEU A CA 1
ATOM 1576 C C . LEU A 1 198 ? -5.734 4.793 -23.953 1 97.56 198 LEU A C 1
ATOM 1578 O O . LEU A 1 198 ? -4.781 5.57 -24.078 1 97.56 198 LEU A O 1
ATOM 1582 N N . SER A 1 199 ? -6.926 4.965 -24.453 1 95.56 199 SER A N 1
ATOM 1583 C CA . SER A 1 199 ? -7.215 6.195 -25.172 1 95.56 199 SER A CA 1
ATOM 1584 C C . SER A 1 199 ? -7.625 7.316 -24.234 1 95.56 199 SER A C 1
ATOM 1586 O O . SER A 1 199 ? -7.871 7.074 -23.047 1 95.56 199 SER A O 1
ATOM 1588 N N . ASN A 1 200 ? -7.664 8.578 -24.672 1 94.88 200 ASN A N 1
ATOM 1589 C CA . ASN A 1 200 ? -8.156 9.727 -23.922 1 94.88 200 ASN A CA 1
ATOM 1590 C C . ASN A 1 200 ? -7.453 9.859 -22.578 1 94.88 200 ASN A C 1
ATOM 1592 O O . ASN A 1 200 ? -8.109 9.898 -21.531 1 94.88 200 ASN A O 1
ATOM 1596 N N . ARG A 1 201 ? -6.148 9.914 -22.609 1 98.12 201 ARG A N 1
ATOM 1597 C CA . ARG A 1 201 ? -5.352 10.102 -21.406 1 98.12 201 ARG A CA 1
ATOM 1598 C C . ARG A 1 201 ? -5.141 11.586 -21.125 1 98.12 201 ARG A C 1
ATOM 1600 O O . ARG A 1 201 ? -5.109 12.406 -22.031 1 98.12 201 ARG A O 1
ATOM 1607 N N . PRO A 1 202 ? -4.945 11.938 -19.828 1 98.56 202 PRO A N 1
ATOM 1608 C CA . PRO A 1 202 ? -4.66 13.336 -19.484 1 98.56 202 PRO A CA 1
ATOM 1609 C C . PRO A 1 202 ? -3.355 13.836 -20.094 1 98.56 202 PRO A C 1
ATOM 1611 O O . PRO A 1 202 ? -2.373 13.094 -20.172 1 98.56 202 PRO A O 1
ATOM 1614 N N . CYS A 1 203 ? -3.396 15.156 -20.484 1 98.5 203 CYS A N 1
ATOM 1615 C CA . CYS A 1 203 ? -2.162 15.797 -20.922 1 98.5 203 CYS A CA 1
ATOM 1616 C C . CYS A 1 203 ? -1.064 15.648 -19.875 1 98.5 203 CYS A C 1
ATOM 1618 O O . CYS A 1 203 ? -1.312 15.82 -18.688 1 98.5 203 CYS A O 1
ATOM 1620 N N . GLY A 1 204 ? 0.115 15.281 -20.281 1 98.75 204 GLY A N 1
ATOM 1621 C CA . GLY A 1 204 ? 1.258 15.164 -19.391 1 98.75 204 GLY A CA 1
ATOM 1622 C C . GLY A 1 204 ? 1.469 13.758 -18.875 1 98.75 204 GLY A C 1
ATOM 1623 O O . GLY A 1 204 ? 2.545 13.43 -18.375 1 98.75 204 GLY A O 1
ATOM 1624 N N . PHE A 1 205 ? 0.409 12.922 -19.016 1 98.88 205 PHE A N 1
ATOM 1625 C CA . PHE A 1 205 ? 0.498 11.57 -18.469 1 98.88 205 PHE A CA 1
ATOM 1626 C C . PHE A 1 205 ? 1.597 10.781 -19.172 1 98.88 205 PHE A C 1
ATOM 1628 O O . PHE A 1 205 ? 2.424 10.141 -18.516 1 98.88 205 PHE A O 1
ATOM 1635 N N . ASP A 1 206 ? 1.659 10.836 -20.5 1 98.81 206 ASP A N 1
ATOM 1636 C CA . ASP A 1 206 ? 2.623 10.062 -21.281 1 98.81 206 ASP A CA 1
ATOM 1637 C C . ASP A 1 206 ? 4.055 10.438 -20.906 1 98.81 206 ASP A C 1
ATOM 1639 O O . ASP A 1 206 ? 4.895 9.562 -20.688 1 98.81 206 ASP A O 1
ATOM 1643 N N . LYS A 1 207 ? 4.262 11.734 -20.828 1 98.75 207 LYS A N 1
ATOM 1644 C CA . LYS A 1 207 ? 5.605 12.227 -20.531 1 98.75 207 LYS A CA 1
ATOM 1645 C C . LYS A 1 207 ? 6.047 11.773 -19.141 1 98.75 207 LYS A C 1
ATOM 1647 O O . LYS A 1 207 ? 7.188 11.352 -18.953 1 98.75 207 LYS A O 1
ATOM 1652 N N . LEU A 1 208 ? 5.164 11.875 -18.141 1 98.94 208 LEU A N 1
ATOM 1653 C CA . LEU A 1 208 ? 5.492 11.461 -16.797 1 98.94 208 LEU A CA 1
ATOM 1654 C C . LEU A 1 208 ? 5.777 9.961 -16.734 1 98.94 208 LEU A C 1
ATOM 1656 O O . LEU A 1 208 ? 6.746 9.531 -16.109 1 98.94 208 LEU A O 1
ATOM 1660 N N . CYS A 1 209 ? 4.934 9.148 -17.422 1 98.88 209 CYS A N 1
ATOM 1661 C CA . CYS A 1 209 ? 5.121 7.703 -17.438 1 98.88 209 CYS A CA 1
ATOM 1662 C C . CYS A 1 209 ? 6.453 7.332 -18.078 1 98.88 209 CYS A C 1
ATOM 1664 O O . CYS A 1 209 ? 7.168 6.461 -17.578 1 98.88 209 CYS A O 1
ATOM 1666 N N . GLN A 1 210 ? 6.75 7.98 -19.156 1 98.75 210 GLN A N 1
ATOM 1667 C CA . GLN A 1 210 ? 8.008 7.703 -19.844 1 98.75 210 GLN A CA 1
ATOM 1668 C C . GLN A 1 210 ? 9.203 8.07 -18.984 1 98.75 210 GLN A C 1
ATOM 1670 O O . GLN A 1 210 ? 10.195 7.34 -18.938 1 98.75 210 GLN A O 1
ATOM 1675 N N . LEU A 1 211 ? 9.078 9.203 -18.328 1 98.88 211 LEU A N 1
ATOM 1676 C CA . LEU A 1 211 ? 10.133 9.633 -17.422 1 98.88 211 LEU A CA 1
ATOM 1677 C C . LEU A 1 211 ? 10.367 8.586 -16.328 1 98.88 211 LEU A C 1
ATOM 1679 O O . LEU A 1 211 ? 11.508 8.203 -16.062 1 98.88 211 LEU A O 1
ATOM 1683 N N . VAL A 1 212 ? 9.289 8.102 -15.75 1 98.81 212 VAL A N 1
ATOM 1684 C CA . VAL A 1 212 ? 9.336 7.129 -14.664 1 98.81 212 VAL A CA 1
ATOM 1685 C C . VAL A 1 212 ? 9.898 5.809 -15.18 1 98.81 212 VAL A C 1
ATOM 1687 O O . VAL A 1 212 ? 10.805 5.234 -14.57 1 98.81 212 VAL A O 1
ATOM 1690 N N . MET A 1 213 ? 9.422 5.355 -16.312 1 98.75 213 MET A N 1
ATOM 1691 C CA . MET A 1 213 ? 9.812 4.059 -16.859 1 98.75 213 MET A CA 1
ATOM 1692 C C . MET A 1 213 ? 11.258 4.082 -17.344 1 98.75 213 MET A C 1
ATOM 1694 O O . MET A 1 213 ? 11.945 3.059 -17.312 1 98.75 213 MET A O 1
ATOM 1698 N N . SER A 1 214 ? 11.766 5.258 -17.719 1 98.5 214 SER A N 1
ATOM 1699 C CA . SER A 1 214 ? 13.133 5.387 -18.203 1 98.5 214 SER A CA 1
ATOM 1700 C C . SER A 1 214 ? 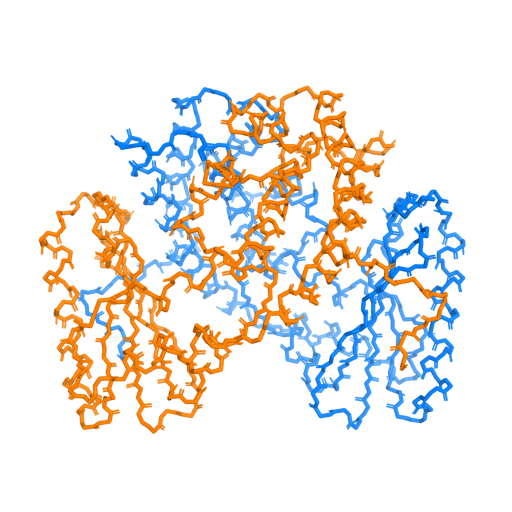14.133 5.336 -17.047 1 98.5 214 SER A C 1
ATOM 1702 O O . SER A 1 214 ? 15.312 5.035 -17.25 1 98.5 214 SER A O 1
ATOM 1704 N N . GLY A 1 215 ? 13.688 5.742 -15.867 1 98.69 215 GLY A N 1
ATOM 1705 C CA . GLY A 1 215 ? 14.562 5.773 -14.703 1 98.69 215 GLY A CA 1
ATOM 1706 C C . GLY A 1 215 ? 15.438 7.008 -14.641 1 98.69 215 GLY A C 1
ATOM 1707 O O . GLY A 1 215 ? 16.281 7.137 -13.758 1 98.69 215 GLY A O 1
ATOM 1708 N N . HIS A 1 216 ? 15.266 7.938 -15.633 1 98.62 216 HIS A N 1
ATOM 1709 C CA . HIS A 1 216 ? 15.992 9.195 -15.594 1 98.62 216 HIS A CA 1
ATOM 1710 C C . HIS A 1 216 ? 15.367 10.172 -14.609 1 98.62 216 HIS A C 1
ATOM 1712 O O . HIS A 1 216 ? 14.883 11.234 -15 1 98.62 216 HIS A O 1
ATOM 1718 N N . LEU A 1 217 ? 15.492 9.828 -13.352 1 98.75 217 LEU A N 1
ATOM 1719 C CA . LEU A 1 217 ? 14.789 10.547 -12.297 1 98.75 217 LEU A CA 1
ATOM 1720 C C . LEU A 1 217 ? 15.773 11.297 -11.398 1 98.75 217 LEU A C 1
ATOM 1722 O O . LEU A 1 217 ? 15.594 11.344 -10.18 1 98.75 217 LEU A O 1
ATOM 1726 N N . TYR A 1 218 ? 16.828 11.859 -12.008 1 98.19 218 TYR A N 1
ATOM 1727 C CA . TYR A 1 218 ? 17.875 12.492 -11.211 1 98.19 218 TYR A CA 1
ATOM 1728 C C . TYR A 1 218 ? 17.781 14.008 -11.297 1 98.19 218 TYR A C 1
ATOM 1730 O O . TYR A 1 218 ? 18.406 14.727 -10.516 1 98.19 218 TYR A O 1
ATOM 1738 N N . ASP A 1 219 ? 17.016 14.57 -12.281 1 98.44 219 ASP A N 1
ATOM 1739 C CA . ASP A 1 219 ? 16.828 16.016 -12.438 1 98.44 219 ASP A CA 1
ATOM 1740 C C . ASP A 1 219 ? 15.555 16.469 -11.727 1 98.44 219 ASP A C 1
ATOM 1742 O O . ASP A 1 219 ? 14.445 16.297 -12.242 1 98.44 219 ASP A O 1
ATOM 1746 N N . SER A 1 220 ? 15.719 17.109 -10.578 1 98.31 220 SER A N 1
ATOM 1747 C CA . SER A 1 220 ? 14.586 17.516 -9.742 1 98.31 220 SER A CA 1
ATOM 1748 C C . SER A 1 220 ? 13.633 18.422 -10.508 1 98.31 220 SER A C 1
ATOM 1750 O O . SER A 1 220 ? 12.414 18.281 -10.406 1 98.31 220 SER A O 1
ATOM 1752 N N . LYS A 1 221 ? 14.18 19.406 -11.25 1 98.25 221 LYS A N 1
ATOM 1753 C CA . LYS A 1 221 ? 13.336 20.328 -12 1 98.25 221 LYS A CA 1
ATOM 1754 C C . LYS A 1 221 ? 12.492 19.594 -13.039 1 98.25 221 LYS A C 1
ATOM 1756 O O . LYS A 1 221 ? 11.305 19.906 -13.211 1 98.25 221 LYS A O 1
ATOM 1761 N N . ARG A 1 222 ? 13.125 18.703 -13.75 1 98.44 222 ARG A N 1
ATOM 1762 C CA . ARG A 1 222 ? 12.422 17.922 -14.758 1 98.44 222 ARG A CA 1
ATOM 1763 C C . ARG A 1 222 ? 11.281 17.109 -14.133 1 98.44 222 ARG A C 1
ATOM 1765 O O . ARG A 1 222 ? 10.188 17.031 -14.703 1 98.44 222 ARG A O 1
ATOM 1772 N N . ILE A 1 223 ? 11.531 16.469 -12.961 1 98.88 223 ILE A N 1
ATOM 1773 C CA . ILE A 1 223 ? 10.523 15.672 -12.266 1 98.88 223 ILE A CA 1
ATOM 1774 C C . ILE A 1 223 ? 9.367 16.578 -11.828 1 98.88 223 ILE A C 1
ATOM 1776 O O . ILE A 1 223 ? 8.203 16.266 -12.07 1 98.88 223 ILE A O 1
ATOM 1780 N N . LEU A 1 224 ? 9.734 17.719 -11.188 1 98.75 224 LEU A N 1
ATOM 1781 C CA . LEU A 1 224 ? 8.734 18.672 -10.703 1 98.75 224 LEU A CA 1
ATOM 1782 C C . LEU A 1 224 ? 7.848 19.156 -11.844 1 98.75 224 LEU A C 1
ATOM 1784 O O . LEU A 1 224 ? 6.621 19.188 -11.719 1 98.75 224 LEU A O 1
ATOM 1788 N N . ASP A 1 225 ? 8.469 19.5 -12.977 1 98.75 225 ASP A N 1
ATOM 1789 C CA . ASP A 1 225 ? 7.734 20 -14.125 1 98.75 225 ASP A CA 1
ATOM 1790 C C . ASP A 1 225 ? 6.812 18.922 -14.703 1 98.75 225 ASP A C 1
ATOM 1792 O O . ASP A 1 225 ? 5.66 19.203 -15.039 1 98.75 225 ASP A O 1
ATOM 1796 N N . ALA A 1 226 ? 7.297 17.703 -14.828 1 98.88 226 ALA A N 1
ATOM 1797 C CA . ALA A 1 226 ? 6.504 16.609 -15.383 1 98.88 226 ALA A CA 1
ATOM 1798 C C . ALA A 1 226 ? 5.285 16.328 -14.516 1 98.88 226 ALA A C 1
ATOM 1800 O O . ALA A 1 226 ? 4.18 16.141 -15.031 1 98.88 226 ALA A O 1
ATOM 1801 N N . CYS A 1 227 ? 5.488 16.297 -13.195 1 98.88 227 CYS A N 1
ATOM 1802 C CA . CYS A 1 227 ? 4.406 16 -12.266 1 98.88 227 CYS A CA 1
ATOM 1803 C C . CYS A 1 227 ? 3.369 17.125 -12.266 1 98.88 227 CYS A C 1
ATOM 1805 O O . CYS A 1 227 ? 2.166 16.859 -12.289 1 98.88 227 CYS A O 1
ATOM 1807 N N . GLU A 1 228 ? 3.807 18.375 -12.281 1 98.5 228 GLU A N 1
ATOM 1808 C CA . GLU A 1 228 ? 2.891 19.516 -12.297 1 98.5 228 GLU A CA 1
ATOM 1809 C C . GLU A 1 228 ? 2.096 19.562 -13.602 1 98.5 228 GLU A C 1
ATOM 1811 O O . GLU A 1 228 ? 0.896 19.844 -13.594 1 98.5 228 GLU A O 1
ATOM 1816 N N . ASN A 1 229 ? 2.809 19.312 -14.711 1 98.75 229 ASN A N 1
ATOM 1817 C CA . ASN A 1 229 ? 2.125 19.266 -16 1 98.75 229 ASN A CA 1
ATOM 1818 C C . ASN A 1 229 ? 1.047 18.188 -16.031 1 98.75 229 ASN A C 1
ATOM 1820 O O . ASN A 1 229 ? -0.055 18.422 -16.531 1 98.75 229 ASN A O 1
ATOM 1824 N N . PHE A 1 230 ? 1.346 17.047 -15.531 1 98.88 230 PHE A N 1
ATOM 1825 C CA . PHE A 1 230 ? 0.364 15.969 -15.469 1 98.88 230 PHE A CA 1
ATOM 1826 C C . PHE A 1 230 ? -0.804 16.344 -14.57 1 98.88 230 PHE A C 1
ATOM 1828 O O . PHE A 1 230 ? -1.963 16.094 -14.906 1 98.88 230 PHE A O 1
ATOM 1835 N N . TRP A 1 231 ? -0.49 16.922 -13.398 1 98.19 231 TRP A N 1
ATOM 1836 C CA . TRP A 1 231 ? -1.55 17.359 -12.492 1 98.19 231 TRP A CA 1
ATOM 1837 C C . TRP A 1 231 ? -2.525 18.297 -13.203 1 98.19 231 TRP A C 1
ATOM 1839 O O . TRP A 1 231 ? -3.742 18.109 -13.125 1 98.19 231 TRP A O 1
ATOM 1849 N N . ASN A 1 232 ? -2.002 19.281 -13.914 1 97.75 232 ASN A N 1
ATOM 1850 C CA . ASN A 1 232 ? -2.842 20.219 -14.641 1 97.75 232 ASN A CA 1
ATOM 1851 C C . ASN A 1 232 ? -3.654 19.531 -15.734 1 97.75 232 ASN A C 1
ATOM 1853 O O . ASN A 1 232 ? -4.844 19.797 -15.891 1 97.75 232 ASN A O 1
ATOM 1857 N N . GLY A 1 233 ? -2.975 18.625 -16.438 1 98.38 233 GLY A N 1
ATOM 1858 C CA . GLY A 1 233 ? -3.68 17.844 -17.453 1 98.38 233 GLY A CA 1
ATOM 1859 C C . GLY A 1 233 ? -4.77 16.969 -16.875 1 98.38 233 GLY A C 1
ATOM 1860 O O . GLY A 1 233 ? -5.828 16.797 -17.484 1 98.38 233 GLY A O 1
ATOM 1861 N N . LEU A 1 234 ? -4.527 16.406 -15.727 1 98.25 234 LEU A N 1
ATOM 1862 C CA . LEU A 1 234 ? -5.488 15.539 -15.055 1 98.25 234 LEU A CA 1
ATOM 1863 C C . LEU A 1 234 ? -6.734 16.312 -14.648 1 98.25 234 LEU A C 1
ATOM 1865 O O . LEU A 1 234 ? -7.852 15.805 -14.75 1 98.25 234 LEU A O 1
ATOM 1869 N N . LEU A 1 235 ? -6.566 17.547 -14.141 1 96.56 235 LEU A N 1
ATOM 1870 C CA . LEU A 1 235 ? -7.699 18.375 -13.758 1 96.56 235 LEU A CA 1
ATOM 1871 C C . LEU A 1 235 ? -8.578 18.688 -14.961 1 96.56 235 LEU A C 1
ATOM 1873 O O . LEU A 1 235 ? -9.805 18.609 -14.883 1 96.56 235 LEU A O 1
ATOM 1877 N N . VAL A 1 236 ? -7.973 19.031 -16.062 1 97.25 236 VAL A N 1
ATOM 1878 C CA . VAL A 1 236 ? -8.711 19.312 -17.281 1 97.25 236 VAL A CA 1
ATOM 1879 C C . VAL A 1 236 ? -9.438 18.047 -17.75 1 97.25 236 VAL A C 1
ATOM 1881 O O . VAL A 1 236 ? -10.633 18.094 -18.062 1 97.25 236 VAL A O 1
ATOM 1884 N N . TRP A 1 237 ? -8.75 16.953 -17.781 1 98.25 237 TRP A N 1
ATOM 1885 C CA . TRP A 1 237 ? -9.289 15.664 -18.188 1 98.25 237 TRP A CA 1
ATOM 1886 C C . TRP A 1 237 ? -10.469 15.25 -17.312 1 98.25 237 TRP A C 1
ATOM 1888 O O . TRP A 1 237 ? -11.477 14.75 -17.812 1 98.25 237 TRP A O 1
ATOM 1898 N N . SER A 1 238 ? -10.336 15.414 -16.016 1 97.5 238 SER A N 1
ATOM 1899 C CA . SER A 1 238 ? -11.398 15.062 -15.086 1 97.5 238 SER A CA 1
ATOM 1900 C C . SER A 1 238 ? -12.664 15.867 -15.359 1 97.5 238 SER A C 1
ATOM 1902 O O . SER A 1 238 ? -13.766 15.312 -15.375 1 97.5 238 SER A O 1
ATOM 1904 N N . LYS A 1 239 ? -12.508 17.125 -15.586 1 95.5 239 LYS A N 1
ATOM 1905 C CA . LYS A 1 239 ? -13.641 17.984 -15.914 1 95.5 239 LYS A CA 1
ATOM 1906 C C . LYS A 1 239 ? -14.312 17.547 -17.203 1 95.5 239 LYS A C 1
ATOM 1908 O O . LYS A 1 239 ? -15.539 17.438 -17.266 1 95.5 239 LYS A O 1
ATOM 1913 N N . GLU A 1 240 ? -13.539 17.266 -18.203 1 97.12 240 GLU A N 1
ATOM 1914 C CA . GLU A 1 240 ? -14.047 16.859 -19.5 1 97.12 240 GLU A CA 1
ATOM 1915 C C . GLU A 1 240 ? -14.805 15.539 -19.422 1 97.12 240 GLU A C 1
ATOM 1917 O O . GLU A 1 240 ? -15.734 15.305 -20.203 1 97.12 240 GLU A O 1
ATOM 1922 N N . ASN A 1 241 ? -14.453 14.711 -18.5 1 97.31 241 ASN A N 1
ATOM 1923 C CA . ASN A 1 241 ? -15.078 13.398 -18.391 1 97.31 241 ASN A CA 1
ATOM 1924 C C . ASN A 1 241 ? -16.141 13.375 -17.297 1 97.31 241 ASN A C 1
ATOM 1926 O O . ASN A 1 241 ? -16.656 12.312 -16.938 1 97.31 241 ASN A O 1
ATOM 1930 N N . GLY A 1 242 ? -16.391 14.516 -16.75 1 95.69 242 GLY A N 1
ATOM 1931 C CA . GLY A 1 242 ? -17.516 14.656 -15.828 1 95.69 242 GLY A CA 1
ATOM 1932 C C . GLY A 1 242 ? -17.188 14.242 -14.406 1 95.69 242 GLY A C 1
ATOM 1933 O O . GLY A 1 242 ? -18.078 13.93 -13.625 1 95.69 242 GLY A O 1
ATOM 1934 N N . TYR A 1 243 ? -15.93 14.109 -14.078 1 95.88 243 TYR A N 1
ATOM 1935 C CA . TYR A 1 243 ? -15.539 13.844 -12.695 1 95.88 243 TYR A CA 1
ATOM 1936 C C . TYR A 1 243 ? -15.461 15.141 -11.898 1 95.88 243 TYR A C 1
ATOM 1938 O O . TYR A 1 243 ? -14.617 16 -12.172 1 95.88 243 TYR A O 1
ATOM 1946 N N . ILE A 1 244 ? -16.266 15.297 -10.938 1 89.19 244 ILE A N 1
ATOM 1947 C CA . ILE A 1 244 ? -16.375 16.547 -10.188 1 89.19 244 ILE A CA 1
ATOM 1948 C C . ILE A 1 244 ? -15.766 16.375 -8.805 1 89.19 244 ILE A C 1
ATOM 1950 O O . ILE A 1 244 ? -16.141 15.461 -8.062 1 89.19 244 ILE A O 1
ATOM 1954 N N . ILE A 1 245 ? -14.789 17.141 -8.555 1 89.56 245 ILE A N 1
ATOM 1955 C CA . ILE A 1 245 ? -14.25 17.203 -7.203 1 89.56 245 ILE A CA 1
ATOM 1956 C C . ILE A 1 245 ? -15.117 18.141 -6.352 1 89.56 245 ILE A C 1
ATOM 1958 O O . ILE A 1 245 ? -15.164 19.344 -6.586 1 89.56 245 ILE A O 1
ATOM 1962 N N . ARG A 1 246 ? -15.797 17.594 -5.422 1 87.25 246 ARG A N 1
ATOM 1963 C CA . ARG A 1 246 ? -16.625 18.375 -4.52 1 87.25 246 ARG A CA 1
ATOM 1964 C C . ARG A 1 246 ? -15.789 19 -3.408 1 87.25 246 ARG A C 1
ATOM 1966 O O . ARG A 1 246 ? -14.883 18.359 -2.871 1 87.25 246 ARG A O 1
ATOM 1973 N N . PHE A 1 247 ? -15.992 20.281 -3.242 1 90.12 247 PHE A N 1
ATOM 1974 C CA . PHE A 1 247 ? -15.25 20.969 -2.197 1 90.12 247 PHE A CA 1
ATOM 1975 C C . PHE A 1 247 ? -16.188 21.484 -1.114 1 90.12 247 PHE A C 1
ATOM 1977 O O . PHE A 1 247 ? -17.344 21.797 -1.387 1 90.12 247 PHE A O 1
ATOM 1984 N N . SER A 1 248 ? -15.773 21.484 0.094 1 91.38 248 SER A N 1
ATOM 1985 C CA . SER A 1 248 ? -16.484 21.984 1.264 1 91.38 248 SER A CA 1
ATOM 1986 C C . SER A 1 248 ? -15.539 22.594 2.281 1 91.38 248 SER A C 1
ATOM 1988 O O . SER A 1 248 ? -14.43 22.094 2.482 1 91.38 248 SER A O 1
ATOM 1990 N N . ASN A 1 249 ? -16.016 23.719 2.875 1 89.25 249 ASN A N 1
ATOM 1991 C CA . ASN A 1 249 ? -15.211 24.328 3.93 1 89.25 249 ASN A CA 1
ATOM 1992 C C . ASN A 1 249 ? -15.492 23.688 5.285 1 89.25 249 ASN A C 1
ATOM 1994 O O . ASN A 1 249 ? -14.82 24 6.273 1 89.25 249 ASN A O 1
ATOM 1998 N N . CYS A 1 250 ? -16.453 22.797 5.262 1 90.69 250 CYS A N 1
ATOM 1999 C CA . CYS A 1 250 ? -16.828 22.109 6.484 1 90.69 250 CYS A CA 1
ATOM 2000 C C . CYS A 1 250 ? -16.688 20.594 6.324 1 90.69 250 CYS A C 1
ATOM 2002 O O . CYS A 1 250 ? -16.531 20.094 5.207 1 90.69 250 CYS A O 1
ATOM 2004 N N . VAL A 1 251 ? -16.594 19.938 7.465 1 91.25 251 VAL A N 1
ATOM 2005 C CA . VAL A 1 251 ? -16.594 18.469 7.438 1 91.25 251 VAL A CA 1
ATOM 2006 C C . VAL A 1 251 ? -17.859 17.984 6.734 1 91.25 251 VAL A C 1
ATOM 2008 O O . VAL A 1 251 ? -18.953 18.453 7.016 1 91.25 251 VAL A O 1
ATOM 2011 N N . PRO A 1 252 ? -17.688 17.062 5.805 1 89.31 252 PRO A N 1
ATOM 2012 C CA . PRO A 1 252 ? -18.859 16.609 5.047 1 89.31 252 PRO A CA 1
ATOM 2013 C C . PRO A 1 252 ? -19.688 15.578 5.809 1 89.31 252 PRO A C 1
ATOM 2015 O O . PRO A 1 252 ? -19.688 14.391 5.461 1 89.31 252 PRO A O 1
ATOM 2018 N N . PHE A 1 253 ? -20.438 16 6.875 1 89 253 PHE A N 1
ATOM 2019 C CA . PHE A 1 253 ? -21.375 15.102 7.531 1 89 253 PHE A CA 1
ATOM 2020 C C . PHE A 1 253 ? -22.734 15.148 6.844 1 89 253 PHE A C 1
ATOM 2022 O O . PHE A 1 253 ? -23.078 16.141 6.191 1 89 253 PHE A O 1
ATOM 2029 N N . MET B 1 1 ? -8.992 27.422 -9.227 1 62.75 1 MET B N 1
ATOM 2030 C CA . MET B 1 1 ? -8.375 26.156 -9.641 1 62.75 1 MET B CA 1
ATOM 2031 C C . MET B 1 1 ? -8.219 25.219 -8.453 1 62.75 1 MET B C 1
ATOM 2033 O O . MET B 1 1 ? -7.898 25.656 -7.348 1 62.75 1 MET B O 1
ATOM 2037 N N . ILE B 1 2 ? -8.812 23.906 -8.578 1 83.69 2 ILE B N 1
ATOM 2038 C CA . ILE B 1 2 ? -8.742 22.922 -7.504 1 83.69 2 ILE B CA 1
ATOM 2039 C C . ILE B 1 2 ? -7.305 22.438 -7.34 1 83.69 2 ILE B C 1
ATOM 2041 O O . ILE B 1 2 ? -6.602 22.219 -8.328 1 83.69 2 ILE B O 1
ATOM 2045 N N . GLY B 1 3 ? -6.699 22.578 -6.137 1 88.75 3 GLY B N 1
ATOM 2046 C CA . GLY B 1 3 ? -5.359 22.109 -5.828 1 88.75 3 GLY B CA 1
ATOM 2047 C C . GLY B 1 3 ? -4.75 22.797 -4.617 1 88.75 3 GLY B C 1
ATOM 2048 O O . GLY B 1 3 ? -5.211 23.875 -4.207 1 88.75 3 GLY B O 1
ATOM 2049 N N . PRO B 1 4 ? -3.703 22.156 -4.078 1 93.12 4 PRO B N 1
ATOM 2050 C CA . PRO B 1 4 ? -3.104 22.734 -2.873 1 93.12 4 PRO B CA 1
ATOM 2051 C C . PRO B 1 4 ? -2.578 24.141 -3.092 1 93.12 4 PRO B C 1
ATOM 2053 O O . PRO B 1 4 ? -1.882 24.406 -4.078 1 93.12 4 PRO B O 1
ATOM 2056 N N . ARG B 1 5 ? -2.918 25.016 -2.156 1 94.12 5 ARG B N 1
ATOM 2057 C CA . ARG B 1 5 ? -2.379 26.375 -2.111 1 94.12 5 ARG B CA 1
ATOM 2058 C C . ARG B 1 5 ? -1.576 26.609 -0.834 1 94.12 5 ARG B C 1
ATOM 2060 O O . ARG B 1 5 ? -1.729 25.859 0.142 1 94.12 5 ARG B O 1
ATOM 2067 N N . LYS B 1 6 ? -0.771 27.641 -0.927 1 95.81 6 LYS B N 1
ATOM 2068 C CA . LYS B 1 6 ? 0.038 27.938 0.25 1 95.81 6 LYS B CA 1
ATOM 2069 C C . LYS B 1 6 ? -0.84 28.328 1.435 1 95.81 6 LYS B C 1
ATOM 2071 O O . LYS B 1 6 ? -1.687 29.219 1.319 1 95.81 6 LYS B O 1
ATOM 2076 N N . VAL B 1 7 ? -0.728 27.609 2.467 1 95.31 7 VAL B N 1
ATOM 2077 C CA . VAL B 1 7 ? -1.4 27.875 3.732 1 95.31 7 VAL B CA 1
ATOM 2078 C C . VAL B 1 7 ? -0.378 27.891 4.867 1 95.31 7 VAL B C 1
ATOM 2080 O O . VAL B 1 7 ? 0.5 27.031 4.934 1 95.31 7 VAL B O 1
ATOM 2083 N N . THR B 1 8 ? -0.455 28.953 5.746 1 96.31 8 THR B N 1
ATOM 2084 C CA . THR B 1 8 ? 0.469 29.016 6.875 1 96.31 8 THR B CA 1
ATOM 2085 C C . THR B 1 8 ? 0.088 27.984 7.941 1 96.31 8 THR B C 1
ATOM 2087 O O . THR B 1 8 ? -1.049 27.516 7.973 1 96.31 8 THR B O 1
ATOM 2090 N N . ARG B 1 9 ? 1.037 27.641 8.75 1 97.06 9 ARG B N 1
ATOM 2091 C CA . ARG B 1 9 ? 0.752 26.734 9.852 1 97.06 9 ARG B CA 1
ATOM 2092 C C . ARG B 1 9 ? -0.357 27.266 10.742 1 97.06 9 ARG B C 1
ATOM 2094 O O . ARG B 1 9 ? -1.244 26.531 11.164 1 97.06 9 ARG B O 1
ATOM 2101 N N . GLU B 1 10 ? -0.294 28.578 11.047 1 97.81 10 GLU B N 1
ATOM 2102 C CA . GLU B 1 10 ? -1.301 29.188 11.906 1 97.81 10 GLU B CA 1
ATOM 2103 C C . GLU B 1 10 ? -2.697 29.047 11.312 1 97.81 10 GLU B C 1
ATOM 2105 O O . GLU B 1 10 ? -3.645 28.703 12.023 1 97.81 10 GLU B O 1
ATOM 2110 N N . GLU B 1 11 ? -2.748 29.312 10.062 1 97.25 11 GLU B N 1
ATOM 2111 C CA . GLU B 1 11 ? -4.027 29.156 9.375 1 97.25 11 GLU B CA 1
ATOM 2112 C C . GLU B 1 11 ? -4.496 27.703 9.406 1 97.25 11 GLU B C 1
ATOM 2114 O O . GLU B 1 11 ? -5.672 27.422 9.656 1 97.25 11 GLU B O 1
ATOM 2119 N N . ARG B 1 12 ? -3.596 26.781 9.141 1 97.12 12 ARG B N 1
ATOM 2120 C CA . ARG B 1 12 ? -3.912 25.359 9.141 1 97.12 12 ARG B CA 1
ATOM 2121 C C . ARG B 1 12 ? -4.375 24.891 10.523 1 97.12 12 ARG B C 1
ATOM 2123 O O . ARG B 1 12 ? -5.312 24.109 10.633 1 97.12 12 ARG B O 1
ATOM 2130 N N . MET B 1 13 ? -3.744 25.422 11.555 1 98.12 13 MET B N 1
ATOM 2131 C CA . MET B 1 13 ? -4.137 25.109 12.922 1 98.12 13 MET B CA 1
ATOM 2132 C C . MET B 1 13 ? -5.527 25.656 13.227 1 98.12 13 MET B C 1
ATOM 2134 O O . MET B 1 13 ? -6.32 24.984 13.898 1 98.12 13 MET B O 1
ATOM 2138 N N . ASN B 1 14 ? -5.789 26.828 12.75 1 98 14 ASN B N 1
ATOM 2139 C CA . ASN B 1 14 ? -7.117 27.391 12.938 1 98 14 ASN B CA 1
ATOM 2140 C C . ASN B 1 14 ? -8.195 26.531 12.281 1 98 14 ASN B C 1
ATOM 2142 O O . ASN B 1 14 ? -9.266 26.328 12.859 1 98 14 ASN B O 1
ATOM 2146 N N . ILE B 1 15 ? -7.922 26.078 11.086 1 97.81 15 ILE B N 1
ATOM 2147 C CA . ILE B 1 15 ? -8.859 25.219 10.391 1 97.81 15 ILE B CA 1
ATOM 2148 C C . ILE B 1 15 ? -9.062 23.922 11.188 1 97.81 15 ILE B C 1
ATOM 2150 O O . ILE B 1 15 ? -10.188 23.453 11.336 1 97.81 15 ILE B O 1
ATOM 2154 N N . ALA B 1 16 ? -7.973 23.344 11.703 1 98.25 16 ALA B N 1
ATOM 2155 C CA . ALA B 1 16 ? -8.055 22.125 12.508 1 98.25 16 ALA B CA 1
ATOM 2156 C C . ALA B 1 16 ? -8.945 22.328 13.727 1 98.25 16 ALA B C 1
ATOM 2158 O O . ALA B 1 16 ? -9.75 21.453 14.07 1 98.25 16 ALA B O 1
ATOM 2159 N N . TYR B 1 17 ? -8.844 23.5 14.352 1 98.44 17 TYR B N 1
ATOM 2160 C CA . TYR B 1 17 ? -9.664 23.812 15.516 1 98.44 17 TYR B CA 1
ATOM 2161 C C . TYR B 1 17 ? -11.133 23.953 15.117 1 98.44 17 TYR B C 1
ATOM 2163 O O . TYR B 1 17 ? -12.023 23.547 15.852 1 98.44 17 TYR B O 1
ATOM 2171 N N . ILE B 1 18 ? -11.336 24.562 13.961 1 98.25 18 ILE B N 1
ATOM 2172 C CA . ILE B 1 18 ? -12.703 24.703 13.453 1 98.25 18 ILE B CA 1
ATOM 2173 C C . ILE B 1 18 ? -13.305 23.328 13.219 1 98.25 18 ILE B C 1
ATOM 2175 O O . ILE B 1 18 ? -14.445 23.062 13.617 1 98.25 18 ILE B O 1
ATOM 2179 N N . ILE B 1 19 ? -12.547 22.406 12.609 1 98.31 19 ILE B N 1
ATOM 2180 C CA . ILE B 1 19 ? -13 21.047 12.336 1 98.31 19 ILE B CA 1
ATOM 2181 C C . ILE B 1 19 ? -13.281 20.312 13.648 1 98.31 19 ILE B C 1
ATOM 2183 O O . ILE B 1 19 ? -14.32 19.656 13.789 1 98.31 19 ILE B O 1
ATOM 2187 N N . ALA B 1 20 ? -12.375 20.469 14.586 1 98.38 20 ALA B N 1
ATOM 2188 C CA . ALA B 1 20 ? -12.555 19.828 15.891 1 98.38 20 ALA B CA 1
ATOM 2189 C C . ALA B 1 20 ? -13.828 20.328 16.562 1 98.38 20 ALA B C 1
ATOM 2191 O O . ALA B 1 20 ? -14.578 19.531 17.156 1 98.38 20 ALA B O 1
ATOM 2192 N N . ASN B 1 21 ? -14.102 21.625 16.484 1 98.19 21 ASN B N 1
ATOM 2193 C CA . ASN B 1 21 ? -15.305 22.188 17.062 1 98.19 21 ASN B CA 1
ATOM 2194 C C . ASN B 1 21 ? -16.562 21.656 16.391 1 98.19 21 ASN B C 1
ATOM 2196 O O . ASN B 1 21 ? -17.578 21.438 17.047 1 98.19 21 ASN B O 1
ATOM 2200 N N . GLN B 1 22 ? -16.484 21.469 15.109 1 98.31 22 GLN B N 1
ATOM 2201 C CA . GLN B 1 22 ? -17.609 20.875 14.391 1 98.31 22 GLN B CA 1
ATOM 2202 C C . GLN B 1 22 ? -17.891 19.469 14.875 1 98.31 22 GLN B C 1
ATOM 2204 O O . GLN B 1 22 ? -19.047 19.062 15 1 98.31 22 GLN B O 1
ATOM 2209 N N . LEU B 1 23 ? -16.844 18.688 15.125 1 98.5 23 LEU B N 1
ATOM 2210 C CA . LEU B 1 23 ? -17 17.328 15.633 1 98.5 23 LEU B CA 1
ATOM 2211 C C . LEU B 1 23 ? -17.625 17.344 17.016 1 98.5 23 LEU B C 1
ATOM 2213 O O . LEU B 1 23 ? -18.516 16.531 17.312 1 98.5 23 LEU B O 1
ATOM 2217 N N . LEU B 1 24 ? -17.203 18.266 17.875 1 98.31 24 LEU B N 1
ATOM 2218 C CA . LEU B 1 24 ? -17.734 18.391 19.219 1 98.31 24 LEU B CA 1
ATOM 2219 C C . LEU B 1 24 ? -19.203 18.797 19.203 1 98.31 24 LEU B C 1
ATOM 2221 O O . LEU B 1 24 ? -20 18.312 20 1 98.31 24 LEU B O 1
ATOM 2225 N N . GLU B 1 25 ? -19.516 19.688 18.266 1 98.06 25 GLU B N 1
ATOM 2226 C CA . GLU B 1 25 ? -20.906 20.109 18.125 1 98.06 25 GLU B CA 1
ATOM 2227 C C . GLU B 1 25 ? -21.781 18.953 17.656 1 98.06 25 GLU B C 1
ATOM 2229 O O . GLU B 1 25 ? -22.891 18.766 18.156 1 98.06 25 GLU B O 1
ATOM 2234 N N . LYS B 1 26 ? -21.312 18.172 16.766 1 97.69 26 LYS B N 1
ATOM 2235 C CA . LYS B 1 26 ? -22.094 17.094 16.156 1 97.69 26 LYS B CA 1
ATOM 2236 C C . LYS B 1 26 ? -22.25 15.914 17.094 1 97.69 26 LYS B C 1
ATOM 2238 O O . LYS B 1 26 ? -23.328 15.344 17.203 1 97.69 26 LYS B O 1
ATOM 2243 N N . TYR B 1 27 ? -21.188 15.492 17.781 1 97.5 27 TYR B N 1
ATOM 2244 C CA . TYR B 1 27 ? -21.203 14.227 18.5 1 97.5 27 TYR B CA 1
ATOM 2245 C C . TYR B 1 27 ? -21.281 14.445 20 1 97.5 27 TYR B C 1
ATOM 2247 O O . TYR B 1 27 ? -21.578 13.516 20.766 1 97.5 27 TYR B O 1
ATOM 2255 N N . GLY B 1 28 ? -21.062 15.641 20.5 1 95.88 28 GLY B N 1
ATOM 2256 C CA . GLY B 1 28 ? -21.266 16.031 21.875 1 95.88 28 GLY B CA 1
ATOM 2257 C C . GLY B 1 28 ? -20.547 15.148 22.875 1 95.88 28 GLY B C 1
ATOM 2258 O O . GLY B 1 28 ? -19.328 14.953 22.766 1 95.88 28 GLY B O 1
ATOM 2259 N N . THR B 1 29 ? -21.297 14.562 23.719 1 96.81 29 THR B N 1
ATOM 2260 C CA . THR B 1 29 ? -20.75 13.805 24.828 1 96.81 29 THR B CA 1
ATOM 2261 C C . THR B 1 29 ? -20.219 12.453 24.344 1 96.81 29 THR B C 1
ATOM 2263 O O . THR B 1 29 ? -19.516 11.758 25.078 1 96.81 29 THR B O 1
ATOM 2266 N N . ASP B 1 30 ? -20.5 12.172 23.125 1 98.19 30 ASP B N 1
ATOM 2267 C CA . ASP B 1 30 ? -20.016 10.906 22.578 1 98.19 30 ASP B CA 1
ATOM 2268 C C . ASP B 1 30 ? -18.531 10.984 22.234 1 98.19 30 ASP B C 1
ATOM 2270 O O . ASP B 1 30 ? -17.875 9.961 22 1 98.19 30 ASP B O 1
ATOM 2274 N N . VAL B 1 31 ? -17.953 12.219 22.172 1 98.62 31 VAL B N 1
ATOM 2275 C CA . VAL B 1 31 ? -16.547 12.398 21.828 1 98.62 31 VAL B CA 1
ATOM 2276 C C . VAL B 1 31 ? -15.68 12.047 23.016 1 98.62 31 VAL B C 1
ATOM 2278 O O . VAL B 1 31 ? -15.82 12.633 24.094 1 98.62 31 VAL B O 1
ATOM 2281 N N . GLU B 1 32 ? -14.797 11.023 22.828 1 98.69 32 GLU B N 1
ATOM 2282 C CA . GLU B 1 32 ? -13.797 10.656 23.828 1 98.69 32 GLU B CA 1
ATOM 2283 C C . GLU B 1 32 ? -12.578 11.57 23.734 1 98.69 32 GLU B C 1
ATOM 2285 O O . GLU B 1 32 ? -12.078 12.039 24.766 1 98.69 32 GLU B O 1
ATOM 2290 N N . ALA B 1 33 ? -12.125 11.781 22.578 1 98.81 33 ALA B N 1
ATOM 2291 C CA . ALA B 1 33 ? -10.93 12.586 22.359 1 98.81 33 ALA B CA 1
ATOM 2292 C C . ALA B 1 33 ? -10.805 12.992 20.891 1 98.81 33 ALA B C 1
ATOM 2294 O O . ALA B 1 33 ? -11.312 12.305 20 1 98.81 33 ALA B O 1
ATOM 2295 N N . ILE B 1 34 ? -10.188 14.109 20.578 1 98.88 34 ILE B N 1
ATOM 2296 C CA . ILE B 1 34 ? -9.852 14.609 19.25 1 98.88 34 ILE B CA 1
ATOM 2297 C C . ILE B 1 34 ? -8.398 15.07 19.234 1 98.88 34 ILE B C 1
ATOM 2299 O O . ILE B 1 34 ? -7.949 15.781 20.125 1 98.88 34 ILE B O 1
ATOM 2303 N N . GLY B 1 35 ? -7.641 14.609 18.266 1 98.81 35 GLY B N 1
ATOM 2304 C CA . GLY B 1 35 ? -6.25 15.016 18.141 1 98.81 35 GLY B CA 1
ATOM 2305 C C . GLY B 1 35 ? -5.793 15.156 16.703 1 98.81 35 GLY B C 1
ATOM 2306 O O . GLY B 1 35 ? -6.305 14.469 15.82 1 98.81 35 GLY B O 1
ATOM 2307 N N . ILE B 1 36 ? -4.832 16.062 16.484 1 98.75 36 ILE B N 1
ATOM 2308 C CA . ILE B 1 36 ? -4.176 16.234 15.195 1 98.75 36 ILE B CA 1
ATOM 2309 C C . ILE B 1 36 ? -3.01 15.25 15.086 1 98.75 36 ILE B C 1
ATOM 2311 O O . ILE B 1 36 ? -2.293 15.016 16.062 1 98.75 36 ILE B O 1
ATOM 2315 N N . TYR B 1 37 ? -2.879 14.625 13.961 1 98.25 37 TYR B N 1
ATOM 2316 C CA . TYR B 1 37 ? -1.689 13.82 13.703 1 98.25 37 TYR B CA 1
ATOM 2317 C C . TYR B 1 37 ? -1.047 14.211 12.375 1 98.25 37 TYR B C 1
ATOM 2319 O O . TYR B 1 37 ? -1.467 15.172 11.734 1 98.25 37 TYR B O 1
ATOM 2327 N N . GLY B 1 38 ? 0.1 13.586 12.016 1 96.62 38 GLY B N 1
ATOM 2328 C CA . GLY B 1 38 ? 0.819 13.906 10.797 1 96.62 38 GLY B CA 1
ATOM 2329 C C . GLY B 1 38 ? 1.78 15.07 10.961 1 96.62 38 GLY B C 1
ATOM 2330 O O . GLY B 1 38 ? 2.268 15.328 12.062 1 96.62 38 GLY B O 1
ATOM 2331 N N . SER B 1 39 ? 2.041 15.68 9.844 1 96.88 39 SER B N 1
ATOM 2332 C CA . SER B 1 39 ? 3.07 16.719 9.812 1 96.88 39 SER B CA 1
ATOM 2333 C C . SER B 1 39 ? 2.668 17.922 10.656 1 96.88 39 SER B C 1
ATOM 2335 O O . SER B 1 39 ? 3.514 18.547 11.297 1 96.88 39 SER B O 1
ATOM 2337 N N . LEU B 1 40 ? 1.396 18.234 10.648 1 97.81 40 LEU B N 1
ATOM 2338 C CA . LEU B 1 40 ? 0.921 19.375 11.43 1 97.81 40 LEU B CA 1
ATOM 2339 C C . LEU B 1 40 ? 1.163 19.141 12.922 1 97.81 40 LEU B C 1
ATOM 2341 O O . LEU B 1 40 ? 1.632 20.047 13.625 1 97.81 40 LEU B O 1
ATOM 2345 N N . ALA B 1 41 ? 0.914 17.969 13.391 1 97.88 41 ALA B N 1
ATOM 2346 C CA . ALA B 1 41 ? 1.129 17.625 14.789 1 97.88 41 ALA B CA 1
ATOM 2347 C C . ALA B 1 41 ? 2.605 17.719 15.156 1 97.88 41 ALA B C 1
ATOM 2349 O O . ALA B 1 41 ? 2.945 18.172 16.266 1 97.88 41 ALA B O 1
ATOM 2350 N N . ARG B 1 42 ? 3.477 17.344 14.258 1 96.75 42 ARG B N 1
ATOM 2351 C CA . ARG B 1 42 ? 4.914 17.281 14.508 1 96.75 42 ARG B CA 1
ATOM 2352 C C . ARG B 1 42 ? 5.57 18.641 14.258 1 96.75 42 ARG B C 1
ATOM 2354 O O . ARG B 1 42 ? 6.789 18.781 14.391 1 96.75 42 ARG B O 1
ATOM 2361 N N . LYS B 1 43 ? 4.805 19.609 13.781 1 96.38 43 LYS B N 1
ATOM 2362 C CA . LYS B 1 43 ? 5.281 20.953 13.469 1 96.38 43 LYS B CA 1
ATOM 2363 C C . LYS B 1 43 ? 6.277 20.938 12.312 1 96.38 43 LYS B C 1
ATOM 2365 O O . LYS B 1 43 ? 7.234 21.719 12.297 1 96.38 43 LYS B O 1
ATOM 2370 N N . THR B 1 44 ? 6.121 19.984 11.422 1 95.19 44 THR B N 1
ATOM 2371 C CA . THR B 1 44 ? 6.988 19.875 10.258 1 95.19 44 THR B CA 1
ATOM 2372 C C . THR B 1 44 ? 6.191 20.078 8.969 1 95.19 44 THR B C 1
ATOM 2374 O O . THR B 1 44 ? 6.684 19.797 7.875 1 95.19 44 THR B O 1
ATOM 2377 N N . ASP B 1 45 ? 4.941 20.516 9.125 1 96.56 45 ASP B N 1
ATOM 2378 C CA . ASP B 1 45 ? 4.086 20.75 7.961 1 96.56 45 ASP B CA 1
ATOM 2379 C C . ASP B 1 45 ? 4.645 21.859 7.082 1 96.56 45 ASP B C 1
ATOM 2381 O O . ASP B 1 45 ? 5.191 22.844 7.59 1 96.56 45 ASP B O 1
ATOM 2385 N N . GLY B 1 46 ? 4.574 21.641 5.781 1 96.31 46 GLY B N 1
ATOM 2386 C CA . GLY B 1 46 ? 4.867 22.688 4.824 1 96.31 46 GLY B CA 1
ATOM 2387 C C . GLY B 1 46 ? 3.627 23.422 4.344 1 96.31 46 GLY B C 1
ATOM 2388 O O . GLY B 1 46 ? 2.51 23.094 4.75 1 96.31 46 GLY B O 1
ATOM 2389 N N . PRO B 1 47 ? 3.871 24.375 3.482 1 97.25 47 PRO B N 1
ATOM 2390 C CA . PRO B 1 47 ? 2.773 25.25 3.059 1 97.25 47 PRO B CA 1
ATOM 2391 C C . PRO B 1 47 ? 1.652 24.484 2.354 1 97.25 47 PRO B C 1
ATOM 2393 O O . PRO B 1 47 ? 0.527 24.984 2.264 1 97.25 47 PRO B O 1
ATOM 2396 N N . PHE B 1 48 ? 1.882 23.266 1.882 1 97.81 48 PHE B N 1
ATOM 2397 C CA . PHE B 1 48 ? 0.877 22.562 1.087 1 97.81 48 PHE B CA 1
ATOM 2398 C C . PHE B 1 48 ? 0.427 21.281 1.781 1 97.81 48 PHE B C 1
ATOM 2400 O O . PHE B 1 48 ? -0.171 20.406 1.153 1 97.81 48 PHE B O 1
ATOM 2407 N N . SER B 1 49 ? 0.75 21.141 3.111 1 97.19 49 SER B N 1
ATOM 2408 C CA . SER B 1 49 ? 0.389 19.938 3.873 1 97.19 49 SER B CA 1
ATOM 2409 C C . SER B 1 49 ? -1.112 19.891 4.137 1 97.19 49 SER B C 1
ATOM 2411 O O . SER B 1 49 ? -1.767 20.922 4.25 1 97.19 49 SER B O 1
ATOM 2413 N N . ASP B 1 50 ? -1.628 18.719 4.184 1 97.12 50 ASP B N 1
ATOM 2414 C CA . ASP B 1 50 ? -3.035 18.547 4.535 1 97.12 50 ASP B CA 1
ATOM 2415 C C . ASP B 1 50 ? -3.215 18.453 6.051 1 97.12 50 ASP B C 1
ATOM 2417 O O . ASP B 1 50 ? -2.236 18.484 6.801 1 97.12 50 ASP B O 1
ATOM 2421 N N . ILE B 1 51 ? -4.488 18.484 6.461 1 98 51 ILE B N 1
ATOM 2422 C CA . ILE B 1 51 ? -4.855 18.406 7.871 1 98 51 ILE B CA 1
ATOM 2423 C C 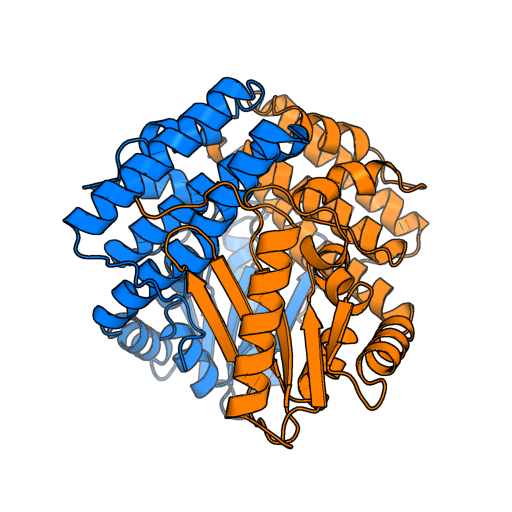. ILE B 1 51 ? -5.355 17 8.188 1 98 51 ILE B C 1
ATOM 2425 O O . ILE B 1 51 ? -6.195 16.453 7.473 1 98 51 ILE B O 1
ATOM 2429 N N . GLU B 1 52 ? -4.801 16.391 9.219 1 98.31 52 GLU B N 1
ATOM 2430 C CA . GLU B 1 52 ? -5.207 15.047 9.625 1 98.31 52 GLU B CA 1
ATOM 2431 C C . GLU B 1 52 ? -5.648 15.016 11.078 1 98.31 52 GLU B C 1
ATOM 2433 O O . GLU B 1 52 ? -4.879 15.367 11.977 1 98.31 52 GLU B O 1
ATOM 2438 N N . ILE B 1 53 ? -6.859 14.57 11.266 1 98.75 53 ILE B N 1
ATOM 2439 C CA . ILE B 1 53 ? -7.453 14.586 12.602 1 98.75 53 ILE B CA 1
ATOM 2440 C C . ILE B 1 53 ? -8.008 13.203 12.938 1 98.75 53 ILE B C 1
ATOM 2442 O O . ILE B 1 53 ? -8.578 12.531 12.07 1 98.75 53 ILE B O 1
ATOM 2446 N N . LYS B 1 54 ? -7.754 12.766 14.141 1 98.69 54 LYS B N 1
ATOM 2447 C CA . LYS B 1 54 ? -8.406 11.578 14.695 1 98.69 54 LYS B CA 1
ATOM 2448 C C . LYS B 1 54 ? -9.484 11.969 15.703 1 98.69 54 LYS B C 1
ATOM 2450 O O . LYS B 1 54 ? -9.258 12.82 16.562 1 98.69 54 LYS B O 1
ATOM 2455 N N . CYS B 1 55 ? -10.641 11.406 15.539 1 98.81 55 CYS B N 1
ATOM 2456 C CA . CYS B 1 55 ? -11.742 11.578 16.469 1 98.81 55 CYS B CA 1
ATOM 2457 C C . CYS B 1 55 ? -12.203 10.242 17.031 1 98.81 55 CYS B C 1
ATOM 2459 O O . CYS B 1 55 ? -12.656 9.375 16.281 1 98.81 55 CYS B O 1
ATOM 2461 N N . ILE B 1 56 ? -12.07 10.094 18.344 1 98.81 56 ILE B N 1
ATOM 2462 C CA . ILE B 1 56 ? -12.469 8.859 19.016 1 98.81 56 ILE B CA 1
ATOM 2463 C C . ILE B 1 56 ? -13.859 9.016 19.609 1 98.81 56 ILE B C 1
ATOM 2465 O O . ILE B 1 56 ? -14.102 9.93 20.406 1 98.81 56 ILE B O 1
ATOM 2469 N N . LEU B 1 57 ? -14.758 8.141 19.219 1 98.69 57 LEU B N 1
ATOM 2470 C CA . LEU B 1 57 ? -16.141 8.172 19.703 1 98.69 57 LEU B CA 1
ATOM 2471 C C . LEU B 1 57 ? -16.438 6.965 20.578 1 98.69 57 LEU B C 1
ATOM 2473 O O . LEU B 1 57 ? -15.961 5.863 20.312 1 98.69 57 LEU B O 1
ATOM 2477 N N . ASN B 1 58 ? -17.328 7.137 21.547 1 97.62 58 ASN B N 1
ATOM 2478 C CA . ASN B 1 58 ? -17.656 6.086 22.516 1 97.62 58 ASN B CA 1
ATOM 2479 C C . ASN B 1 58 ? -18.625 5.066 21.906 1 97.62 58 ASN B C 1
ATOM 2481 O O . ASN B 1 58 ? -18.594 3.889 22.266 1 97.62 58 ASN B O 1
ATOM 2485 N N . SER B 1 59 ? -19.484 5.441 21.031 1 95.12 59 SER B N 1
ATOM 2486 C CA . SER B 1 59 ? -20.594 4.582 20.609 1 95.12 59 SER B CA 1
ATOM 2487 C C . SER B 1 59 ? -20.453 4.199 19.141 1 95.12 59 SER B C 1
ATOM 2489 O O . SER B 1 59 ? -21.391 3.641 18.547 1 95.12 59 SER B O 1
ATOM 2491 N N . LEU B 1 60 ? -19.391 4.422 18.5 1 93.94 60 LEU B N 1
ATOM 2492 C CA . LEU B 1 60 ? -19.219 4.117 17.094 1 93.94 60 LEU B CA 1
ATOM 2493 C C . LEU B 1 60 ? -19.016 2.621 16.875 1 93.94 60 LEU B C 1
ATOM 2495 O O . LEU B 1 60 ? -18.172 2.006 17.547 1 93.94 60 LEU B O 1
ATOM 2499 N N . GLU B 1 61 ? -19.781 2.041 16.062 1 92.5 61 GLU B N 1
ATOM 2500 C CA . GLU B 1 61 ? -19.641 0.614 15.789 1 92.5 61 GLU B CA 1
ATOM 2501 C C . GLU B 1 61 ? -18.484 0.351 14.82 1 92.5 61 GLU B C 1
ATOM 2503 O O . GLU B 1 61 ? -17.578 -0.42 15.125 1 92.5 61 GLU B O 1
ATOM 2508 N N . ASP B 1 62 ? -18.531 1.024 13.602 1 93.75 62 ASP B N 1
ATOM 2509 C CA . ASP B 1 62 ? -17.5 0.875 12.594 1 93.75 62 ASP B CA 1
ATOM 2510 C C . ASP B 1 62 ? -16.828 2.215 12.281 1 93.75 62 ASP B C 1
ATOM 2512 O O . ASP B 1 62 ? -17.516 3.227 12.117 1 93.75 62 ASP B O 1
ATOM 2516 N N . GLY B 1 63 ? -15.539 2.17 12.32 1 95.06 63 GLY B N 1
ATOM 2517 C CA . GLY B 1 63 ? -14.797 3.371 11.969 1 95.06 63 GLY B CA 1
ATOM 2518 C C . GLY B 1 63 ? -15.047 3.834 10.547 1 95.06 63 GLY B C 1
ATOM 2519 O O . GLY B 1 63 ? -15.312 3.02 9.664 1 95.06 63 GLY B O 1
ATOM 2520 N N . PHE B 1 64 ? -14.961 5.047 10.305 1 95 64 PHE B N 1
ATOM 2521 C CA . PHE B 1 64 ? -15 5.605 8.953 1 95 64 PHE B CA 1
ATOM 2522 C C . PHE B 1 64 ? -14.211 6.91 8.891 1 95 64 PHE B C 1
ATOM 2524 O O . PHE B 1 64 ? -13.672 7.367 9.898 1 95 64 PHE B O 1
ATOM 2531 N N . SER B 1 65 ? -14.039 7.465 7.707 1 96.81 65 SER B N 1
ATOM 2532 C CA . SER B 1 65 ? -13.234 8.664 7.516 1 96.81 65 SER B CA 1
ATOM 2533 C C . SER B 1 65 ? -13.922 9.648 6.57 1 96.81 65 SER B C 1
ATOM 2535 O O . SER B 1 65 ? -14.641 9.234 5.66 1 96.81 65 SER B O 1
ATOM 2537 N N . TYR B 1 66 ? -13.742 10.875 6.906 1 96.38 66 TYR B N 1
ATOM 2538 C CA . TYR B 1 66 ? -14.016 11.953 5.957 1 96.38 66 TYR B CA 1
ATOM 2539 C C . TYR B 1 66 ? -12.727 12.461 5.324 1 96.38 66 TYR B C 1
ATOM 2541 O O . TYR B 1 66 ? -11.773 12.797 6.027 1 96.38 66 TYR B O 1
ATOM 2549 N N . GLU B 1 67 ? -12.594 12.438 4.074 1 96.69 67 GLU B N 1
ATOM 2550 C CA . GLU B 1 67 ? -11.508 13.062 3.318 1 96.69 67 GLU B CA 1
ATOM 2551 C C . GLU B 1 67 ? -12.055 13.984 2.234 1 96.69 67 GLU B C 1
ATOM 2553 O O . GLU B 1 67 ? -12.805 13.547 1.357 1 96.69 67 GLU B O 1
ATOM 2558 N N . TRP B 1 68 ? -11.727 15.258 2.357 1 96.38 68 TRP B N 1
ATOM 2559 C CA . TRP B 1 68 ? -12.312 16.234 1.443 1 96.38 68 TRP B CA 1
ATOM 2560 C C . TRP B 1 68 ? -11.367 17.406 1.226 1 96.38 68 TRP B C 1
ATOM 2562 O O . TRP B 1 68 ? -10.328 17.5 1.875 1 96.38 68 TRP B O 1
ATOM 2572 N N . THR B 1 69 ? -11.695 18.203 0.257 1 96.38 69 THR B N 1
ATOM 2573 C CA . THR B 1 69 ? -10.953 19.422 -0.021 1 96.38 69 THR B CA 1
ATOM 2574 C C . THR B 1 69 ? -11.883 20.641 0.024 1 96.38 69 THR B C 1
ATOM 2576 O O . THR B 1 69 ? -13.07 20.531 -0.286 1 96.38 69 THR B O 1
ATOM 2579 N N . SER B 1 70 ? -11.352 21.719 0.459 1 94.5 70 SER B N 1
ATOM 2580 C CA . SER B 1 70 ? -12.031 23.016 0.378 1 94.5 70 SER B CA 1
ATOM 2581 C C . SER B 1 70 ? -11.742 23.703 -0.944 1 94.5 70 SER B C 1
ATOM 2583 O O . SER B 1 70 ? -12.227 24.812 -1.189 1 94.5 70 SER B O 1
ATOM 2585 N N . GLY B 1 71 ? -11.016 23.094 -1.762 1 90.69 71 GLY B N 1
ATOM 2586 C CA . GLY B 1 71 ? -10.484 23.688 -2.975 1 90.69 71 GLY B CA 1
ATOM 2587 C C . GLY B 1 71 ? -9.008 24.031 -2.877 1 90.69 71 GLY B C 1
ATOM 2588 O O . GLY B 1 71 ? -8.219 23.641 -3.738 1 90.69 71 GLY B O 1
ATOM 2589 N N . ASP B 1 72 ? -8.68 24.703 -1.758 1 91.38 72 ASP B N 1
ATOM 2590 C CA . ASP B 1 72 ? -7.293 25.156 -1.644 1 91.38 72 ASP B CA 1
ATOM 2591 C C . ASP B 1 72 ? -6.562 24.391 -0.542 1 91.38 72 ASP B C 1
ATOM 2593 O O . ASP B 1 72 ? -5.336 24.453 -0.443 1 91.38 72 ASP B O 1
ATOM 2597 N N . TRP B 1 73 ? -7.273 23.688 0.338 1 94.56 73 TRP B N 1
ATOM 2598 C CA . TRP B 1 73 ? -6.664 22.781 1.311 1 94.56 73 TRP B CA 1
ATOM 2599 C C . TRP B 1 73 ? -7.441 21.469 1.402 1 94.56 73 TRP B C 1
ATOM 2601 O O . TRP B 1 73 ? -8.539 21.359 0.858 1 94.56 73 TRP B O 1
ATOM 2611 N N . LYS B 1 74 ? -6.848 20.469 1.969 1 96.69 74 LYS B N 1
ATOM 2612 C CA . LYS B 1 74 ? -7.414 19.141 2.141 1 96.69 74 LYS B CA 1
ATOM 2613 C C . LYS B 1 74 ? -7.336 18.688 3.598 1 96.69 74 LYS B C 1
ATOM 2615 O O . LYS B 1 74 ? -6.383 19.031 4.305 1 96.69 74 LYS B O 1
ATOM 2620 N N . ALA B 1 75 ? -8.383 18 4.043 1 97.75 75 ALA B N 1
ATOM 2621 C CA . ALA B 1 75 ? -8.383 17.453 5.402 1 97.75 75 ALA B CA 1
ATOM 2622 C C . ALA B 1 75 ? -8.875 16.016 5.418 1 97.75 75 ALA B C 1
ATOM 2624 O O . ALA B 1 75 ? -9.57 15.578 4.496 1 97.75 75 ALA B O 1
ATOM 2625 N N . GLU B 1 76 ? -8.438 15.305 6.336 1 98.19 76 GLU B N 1
ATOM 2626 C CA . GLU B 1 76 ? -8.867 13.945 6.652 1 98.19 76 GLU B CA 1
ATOM 2627 C C . GLU B 1 76 ? -9.219 13.805 8.133 1 98.19 76 GLU B C 1
ATOM 2629 O O . GLU B 1 76 ? -8.43 14.18 9 1 98.19 76 GLU B O 1
ATOM 2634 N N . VAL B 1 77 ? -10.406 13.359 8.414 1 98.44 77 VAL B N 1
ATOM 2635 C CA . VAL B 1 77 ? -10.852 13.07 9.773 1 98.44 77 VAL B CA 1
ATOM 2636 C C . VAL B 1 77 ? -11.188 11.594 9.906 1 98.44 77 VAL B C 1
ATOM 2638 O O . VAL B 1 77 ? -12.078 11.086 9.211 1 98.44 77 VAL B O 1
ATOM 2641 N N . ASN B 1 78 ? -10.469 10.922 10.711 1 98.38 78 ASN B N 1
ATOM 2642 C CA . ASN B 1 78 ? -10.75 9.523 11.008 1 98.38 78 ASN B CA 1
ATOM 2643 C C . ASN B 1 78 ? -11.562 9.375 12.297 1 98.38 78 ASN B C 1
ATOM 2645 O O . ASN B 1 78 ? -11.125 9.828 13.359 1 98.38 78 ASN B O 1
ATOM 2649 N N . LEU B 1 79 ? -12.703 8.766 12.18 1 98.62 79 LEU B N 1
ATOM 2650 C CA . LEU B 1 79 ? -13.539 8.477 13.336 1 98.62 79 LEU B CA 1
ATOM 2651 C C . LEU B 1 79 ? -13.469 6.996 13.695 1 98.62 79 LEU B C 1
ATOM 2653 O O . LEU B 1 79 ? -13.672 6.133 12.836 1 98.62 79 LEU B O 1
ATOM 2657 N N . ASP B 1 80 ? -13.156 6.746 14.945 1 98.38 80 ASP B N 1
ATOM 2658 C CA . ASP B 1 80 ? -13.039 5.375 15.43 1 98.38 80 ASP B CA 1
ATOM 2659 C C . ASP B 1 80 ? -13.578 5.238 16.844 1 98.38 80 ASP B C 1
ATOM 2661 O O . ASP B 1 80 ? -13.734 6.238 17.562 1 98.38 80 ASP B O 1
ATOM 2665 N N . ASN B 1 81 ? -13.891 4.047 17.234 1 98.38 81 ASN B N 1
ATOM 2666 C CA . ASN B 1 81 ? -14.156 3.779 18.656 1 98.38 81 ASN B CA 1
ATOM 2667 C C . ASN B 1 81 ? -12.867 3.42 19.391 1 98.38 81 ASN B C 1
ATOM 2669 O O . ASN B 1 81 ? -11.836 3.172 18.781 1 98.38 81 ASN B O 1
ATOM 2673 N N . LYS B 1 82 ? -12.953 3.379 20.656 1 97.81 82 LYS B N 1
ATOM 2674 C CA . LYS B 1 82 ? -11.789 3.17 21.516 1 97.81 82 LYS B CA 1
ATOM 2675 C C . LYS B 1 82 ? -11.125 1.828 21.219 1 97.81 82 LYS B C 1
ATOM 2677 O O . LYS B 1 82 ? -9.898 1.749 21.109 1 97.81 82 LYS B O 1
ATOM 2682 N N . GLU B 1 83 ? -11.906 0.838 21.094 1 97.38 83 GLU B N 1
ATOM 2683 C CA . GLU B 1 83 ? -11.383 -0.51 20.891 1 97.38 83 GLU B CA 1
ATOM 2684 C C . GLU B 1 83 ? -10.633 -0.615 19.562 1 97.38 83 GLU B C 1
ATOM 2686 O O . GLU B 1 83 ? -9.531 -1.177 19.516 1 97.38 83 GLU B O 1
ATOM 2691 N N . SER B 1 84 ? -11.195 -0.072 18.547 1 97.56 84 SER B N 1
ATOM 2692 C CA . SER B 1 84 ? -10.617 -0.163 17.203 1 97.56 84 SER B CA 1
ATOM 2693 C C . SER B 1 84 ? -9.289 0.593 17.125 1 97.56 84 SER B C 1
ATOM 2695 O O . SER B 1 84 ? -8.336 0.116 16.516 1 97.56 84 SER B O 1
ATOM 2697 N N . ILE B 1 85 ? -9.227 1.764 17.703 1 98.25 85 ILE B N 1
ATOM 2698 C CA . ILE B 1 85 ? -8.008 2.562 17.594 1 98.25 85 ILE B CA 1
ATOM 2699 C C . ILE B 1 85 ? -6.906 1.938 18.453 1 98.25 85 ILE B C 1
ATOM 2701 O O . ILE B 1 85 ? -5.727 2.002 18.094 1 98.25 85 ILE B O 1
ATOM 2705 N N . VAL B 1 86 ? -7.234 1.361 19.609 1 98.25 86 VAL B N 1
ATOM 2706 C CA . VAL B 1 86 ? -6.254 0.666 20.438 1 98.25 86 VAL B CA 1
ATOM 2707 C C . VAL B 1 86 ? -5.719 -0.552 19.688 1 98.25 86 VAL B C 1
ATOM 2709 O O . VAL B 1 86 ? -4.516 -0.815 19.688 1 98.25 86 VAL B O 1
ATOM 2712 N N . GLU B 1 87 ? -6.629 -1.255 19.062 1 97.94 87 GLU B N 1
ATOM 2713 C CA . GLU B 1 87 ? -6.203 -2.395 18.25 1 97.94 87 GLU B CA 1
ATOM 2714 C C . GLU B 1 87 ? -5.242 -1.963 17.156 1 97.94 87 GLU B C 1
ATOM 2716 O O . GLU B 1 87 ? -4.211 -2.6 16.938 1 97.94 87 GLU B O 1
ATOM 2721 N N . GLU B 1 88 ? -5.609 -0.932 16.453 1 98 88 GLU B N 1
ATOM 2722 C CA . GLU B 1 88 ? -4.742 -0.414 15.391 1 98 88 GLU B CA 1
ATOM 2723 C C . GLU B 1 88 ? -3.377 -0.016 15.945 1 98 88 GLU B C 1
ATOM 2725 O O . GLU B 1 88 ? -2.344 -0.362 15.367 1 98 88 GLU B O 1
ATOM 2730 N N . ALA B 1 89 ? -3.348 0.662 17.047 1 98.44 89 ALA B N 1
ATOM 2731 C CA . ALA B 1 89 ? -2.125 1.199 17.641 1 98.44 89 ALA B CA 1
ATOM 2732 C C . ALA B 1 89 ? -1.22 0.078 18.141 1 98.44 89 ALA B C 1
ATOM 2734 O O . ALA B 1 89 ? -0.007 0.26 18.266 1 98.44 89 ALA B O 1
ATOM 2735 N N . THR B 1 90 ? -1.774 -1.101 18.438 1 98.44 90 THR B N 1
ATOM 2736 C CA . THR B 1 90 ? -0.993 -2.182 19.031 1 98.44 90 THR B CA 1
ATOM 2737 C C . THR B 1 90 ? -0.711 -3.27 18 1 98.44 90 THR B C 1
ATOM 2739 O O . THR B 1 90 ? -0.136 -4.309 18.328 1 98.44 90 THR B O 1
ATOM 2742 N N . THR B 1 91 ? -1.142 -3.049 16.766 1 98.31 91 THR B N 1
ATOM 2743 C CA . THR B 1 91 ? -0.888 -4.004 15.688 1 98.31 91 THR B CA 1
ATOM 2744 C C . THR B 1 91 ? 0.464 -3.738 15.031 1 98.31 91 THR B C 1
ATOM 2746 O O . THR B 1 91 ? 0.79 -2.594 14.711 1 98.31 91 THR B O 1
ATOM 2749 N N . VAL B 1 92 ? 1.269 -4.789 14.891 1 98.44 92 VAL B N 1
ATOM 2750 C CA . VAL B 1 92 ? 2.572 -4.676 14.242 1 98.44 92 VAL B CA 1
ATOM 2751 C C . VAL B 1 92 ? 2.572 -5.465 12.938 1 98.44 92 VAL B C 1
ATOM 2753 O O . VAL B 1 92 ? 2.41 -6.688 12.945 1 98.44 92 VAL B O 1
ATOM 2756 N N . GLU B 1 93 ? 2.627 -4.766 11.844 1 97.94 93 GLU B N 1
ATOM 2757 C CA . GLU B 1 93 ? 2.758 -5.34 10.508 1 97.94 93 GLU B CA 1
ATOM 2758 C C . GLU B 1 93 ? 3.951 -4.746 9.766 1 97.94 93 GLU B C 1
ATOM 2760 O O . GLU B 1 93 ? 4.734 -3.986 10.344 1 97.94 93 GLU B O 1
ATOM 2765 N N . GLU B 1 94 ? 4.117 -5.066 8.555 1 97.94 94 GLU B N 1
ATOM 2766 C CA . GLU B 1 94 ? 5.293 -4.723 7.766 1 97.94 94 GLU B CA 1
ATOM 2767 C C . GLU B 1 94 ? 5.48 -3.209 7.684 1 97.94 94 GLU B C 1
ATOM 2769 O O . GLU B 1 94 ? 6.609 -2.719 7.668 1 97.94 94 GLU B O 1
ATOM 2774 N N . ASP B 1 95 ? 4.383 -2.488 7.688 1 98.31 95 ASP B N 1
ATOM 2775 C CA . ASP B 1 95 ? 4.488 -1.049 7.469 1 98.31 95 ASP B CA 1
ATOM 2776 C C . ASP B 1 95 ? 4.426 -0.284 8.789 1 98.31 95 ASP B C 1
ATOM 2778 O O . ASP B 1 95 ? 4.27 0.938 8.797 1 98.31 95 ASP B O 1
ATOM 2782 N N . TRP B 1 96 ? 4.543 -0.983 9.914 1 98.56 96 TRP B N 1
ATOM 2783 C CA . TRP B 1 96 ? 4.48 -0.394 11.25 1 98.56 96 TRP B CA 1
ATOM 2784 C C . TRP B 1 96 ? 5.402 0.816 11.359 1 98.56 96 TRP B C 1
ATOM 2786 O O . TRP B 1 96 ? 4.996 1.87 11.852 1 98.56 96 TRP B O 1
ATOM 2796 N N . PRO B 1 97 ? 6.68 0.774 10.82 1 98.62 97 PRO B N 1
ATOM 2797 C CA . PRO B 1 97 ? 7.594 1.908 10.992 1 98.62 97 PRO B CA 1
ATOM 2798 C C . PRO B 1 97 ? 7.082 3.18 10.312 1 98.62 97 PRO B C 1
ATOM 2800 O O . PRO B 1 97 ? 7.48 4.285 10.688 1 98.62 97 PRO B O 1
ATOM 2803 N N . LEU B 1 98 ? 6.258 2.965 9.336 1 98.12 98 LEU B N 1
ATOM 2804 C CA . LEU B 1 98 ? 5.762 4.117 8.594 1 98.12 98 LEU B CA 1
ATOM 2805 C C . LEU B 1 98 ? 4.41 4.574 9.133 1 98.12 98 LEU B C 1
ATOM 2807 O O . LEU B 1 98 ? 4.09 5.766 9.094 1 98.12 98 LEU B O 1
ATOM 2811 N N . THR B 1 99 ? 3.609 3.682 9.664 1 97.81 99 THR B N 1
ATOM 2812 C CA . THR B 1 99 ? 2.211 3.98 9.953 1 97.81 99 THR B CA 1
ATOM 2813 C C . THR B 1 99 ? 2.029 4.352 11.422 1 97.81 99 THR B C 1
ATOM 2815 O O . THR B 1 99 ? 1.052 5.012 11.781 1 97.81 99 THR B O 1
ATOM 2818 N N . HIS B 1 100 ? 2.912 4.039 12.305 1 98.19 100 HIS B N 1
ATOM 2819 C CA . HIS B 1 100 ? 2.555 4.043 13.719 1 98.19 100 HIS B CA 1
ATOM 2820 C C . HIS B 1 100 ? 3.07 5.301 14.406 1 98.19 100 HIS B C 1
ATOM 2822 O O . HIS B 1 100 ? 2.664 5.605 15.531 1 98.19 100 HIS B O 1
ATOM 2828 N N . GLY B 1 101 ? 3.906 6.078 13.727 1 97.12 101 GLY B N 1
ATOM 2829 C CA . GLY B 1 101 ? 4.316 7.34 14.312 1 97.12 101 GLY B CA 1
ATOM 2830 C C . GLY B 1 101 ? 3.148 8.211 14.742 1 97.12 101 GLY B C 1
ATOM 2831 O O . GLY B 1 101 ? 3.262 8.984 15.695 1 97.12 101 GLY B O 1
ATOM 2832 N N . GLN B 1 102 ? 2.051 8.039 14.078 1 97.31 102 GLN B N 1
ATOM 2833 C CA . GLN B 1 102 ? 0.883 8.867 14.336 1 97.31 102 GLN B CA 1
ATOM 2834 C C . GLN B 1 102 ? 0.387 8.688 15.766 1 97.31 102 GLN B C 1
ATOM 2836 O O . GLN B 1 102 ? -0.179 9.609 16.359 1 97.31 102 GLN B O 1
ATOM 2841 N N . PHE B 1 103 ? 0.596 7.57 16.391 1 98.19 103 PHE B N 1
ATOM 2842 C CA . PHE B 1 103 ? 0.069 7.293 17.719 1 98.19 103 PHE B CA 1
ATOM 2843 C C . PHE B 1 103 ? 0.99 7.855 18.797 1 98.19 103 PHE B C 1
ATOM 2845 O O . PHE B 1 103 ? 0.601 7.961 19.969 1 98.19 103 PHE B O 1
ATOM 2852 N N . PHE B 1 104 ? 2.164 8.234 18.391 1 97.5 104 PHE B N 1
ATOM 2853 C CA . PHE B 1 104 ? 3.156 8.695 19.359 1 97.5 104 PHE B CA 1
ATOM 2854 C C . PHE B 1 104 ? 3.314 10.211 19.297 1 97.5 104 PHE B C 1
ATOM 2856 O O . PHE B 1 104 ? 3.863 10.82 20.203 1 97.5 104 PHE B O 1
ATOM 2863 N N . THR B 1 105 ? 2.803 10.781 18.219 1 97.38 105 THR B N 1
ATOM 2864 C CA . THR B 1 105 ? 3.047 12.203 18.016 1 97.38 105 THR B CA 1
ATOM 2865 C C . THR B 1 105 ? 1.73 12.969 17.938 1 97.38 105 THR B C 1
ATOM 2867 O O . THR B 1 105 ? 1.701 14.125 17.5 1 97.38 105 THR B O 1
ATOM 2870 N N . ILE B 1 106 ? 0.645 12.344 18.312 1 98.19 106 ILE B N 1
ATOM 2871 C CA . ILE B 1 106 ? -0.661 12.992 18.266 1 98.19 106 ILE B CA 1
ATOM 2872 C C . ILE B 1 106 ? -0.652 14.234 19.156 1 98.19 106 ILE B C 1
ATOM 2874 O O . ILE B 1 106 ? -0.125 14.211 20.266 1 98.19 106 ILE B O 1
ATOM 2878 N N . LEU B 1 107 ? -1.14 15.328 18.594 1 98.44 107 LEU B N 1
ATOM 2879 C CA . LEU B 1 107 ? -1.354 16.562 19.328 1 98.44 107 LEU B CA 1
ATOM 2880 C C . LEU B 1 107 ? -2.811 16.688 19.781 1 98.44 107 LEU B C 1
ATOM 2882 O O . LEU B 1 107 ? -3.688 16.969 18.953 1 98.44 107 LEU B O 1
ATOM 2886 N N . PRO B 1 108 ? -3.092 16.5 21.047 1 98.62 108 PRO B N 1
ATOM 2887 C CA . PRO B 1 108 ? -4.48 16.547 21.5 1 98.62 108 PRO B CA 1
ATOM 2888 C C . PRO B 1 108 ? -5.105 17.922 21.359 1 98.62 108 PRO B C 1
ATOM 2890 O O . PRO B 1 108 ? -4.469 18.938 21.703 1 98.62 108 PRO B O 1
ATOM 2893 N N . ILE B 1 109 ? -6.277 17.984 20.797 1 98.56 109 ILE B N 1
ATOM 2894 C CA . ILE B 1 109 ? -7.105 19.188 20.781 1 98.56 109 ILE B CA 1
ATOM 2895 C C . ILE B 1 109 ? -8.148 19.109 21.891 1 98.56 109 ILE B C 1
ATOM 2897 O O . ILE B 1 109 ? -8.391 20.094 22.609 1 98.56 109 ILE B O 1
ATOM 2901 N N . TYR B 1 110 ? -8.82 18 22.016 1 98.69 110 TYR B N 1
ATOM 2902 C CA . TYR B 1 110 ? -9.789 17.656 23.047 1 98.69 110 TYR B CA 1
ATOM 2903 C C . TYR B 1 110 ? -9.492 16.281 23.625 1 98.69 110 TYR B C 1
ATOM 2905 O O . TYR B 1 110 ? -9.625 15.266 22.938 1 98.69 110 TYR B O 1
ATOM 2913 N N . ASP B 1 111 ? -9.141 16.219 24.906 1 98.62 111 ASP B N 1
ATOM 2914 C CA . ASP B 1 111 ? -8.758 14.961 25.562 1 98.62 111 ASP B CA 1
ATOM 2915 C C . ASP B 1 111 ? -8.891 15.07 27.078 1 98.62 111 ASP B C 1
ATOM 2917 O O . ASP B 1 111 ? -7.902 14.945 27.797 1 98.62 111 ASP B O 1
ATOM 2921 N N . PRO B 1 112 ? -10.102 15.219 27.516 1 98.12 112 PRO B N 1
ATOM 2922 C CA . PRO B 1 112 ? -10.32 15.523 28.938 1 98.12 112 PRO B CA 1
ATOM 2923 C C . PRO B 1 112 ? -9.883 14.391 29.859 1 98.12 112 PRO B C 1
ATOM 2925 O O . PRO B 1 112 ? -9.547 14.625 31.031 1 98.12 112 PRO B O 1
ATOM 2928 N N . LYS B 1 113 ? -9.812 13.188 29.406 1 97.88 113 LYS B N 1
ATOM 2929 C CA . LYS B 1 113 ? -9.523 12.047 30.266 1 97.88 113 LYS B CA 1
ATOM 2930 C C . LYS B 1 113 ? -8.125 11.492 30 1 97.88 113 LYS B C 1
ATOM 2932 O O . LYS B 1 113 ? -7.754 10.438 30.516 1 97.88 113 LYS B O 1
ATOM 2937 N N . GLY B 1 114 ? -7.395 12.07 29.109 1 98.25 114 GLY B N 1
ATOM 2938 C CA . GLY B 1 114 ? -6.031 11.648 28.828 1 98.25 114 GLY B CA 1
ATOM 2939 C C . GLY B 1 114 ? -5.961 10.375 28 1 98.25 114 GLY B C 1
ATOM 2940 O O . GLY B 1 114 ? -5.125 9.508 28.25 1 98.25 114 GLY B O 1
ATOM 2941 N N . PHE B 1 115 ? -6.887 10.242 27.109 1 98.69 115 PHE B N 1
ATOM 2942 C CA . PHE B 1 115 ? -7.004 9.039 26.281 1 98.69 115 PHE B CA 1
ATOM 2943 C C . PHE B 1 115 ? -5.754 8.836 25.438 1 98.69 115 PHE B C 1
ATOM 2945 O O . PHE B 1 115 ? -5.266 7.711 25.312 1 98.69 115 PHE B O 1
ATOM 2952 N N . PHE B 1 116 ? -5.203 9.844 24.781 1 98.75 116 PHE B N 1
ATOM 2953 C CA . PHE B 1 116 ? -4.102 9.711 23.828 1 98.75 116 PHE B CA 1
ATOM 2954 C C . PHE B 1 116 ? -2.822 9.289 24.547 1 98.75 116 PHE B C 1
ATOM 2956 O O . PHE B 1 116 ? -2 8.562 23.984 1 98.75 116 PHE B O 1
ATOM 2963 N N . GLU B 1 117 ? -2.635 9.734 25.812 1 98.38 117 GLU B N 1
ATOM 2964 C CA . GLU B 1 117 ? -1.495 9.25 26.578 1 98.38 117 GLU B CA 1
ATOM 2965 C C . GLU B 1 117 ? -1.61 7.754 26.859 1 98.38 117 GLU B C 1
ATOM 2967 O O . GLU B 1 117 ? -0.622 7.023 26.75 1 98.38 117 GLU B O 1
ATOM 2972 N N . GLU B 1 118 ? -2.818 7.352 27.234 1 98.31 118 GLU B N 1
ATOM 2973 C CA . GLU B 1 118 ? -3.053 5.926 27.422 1 98.31 118 GLU B CA 1
ATOM 2974 C C . GLU B 1 118 ? -2.793 5.141 26.141 1 98.31 118 GLU B C 1
ATOM 2976 O O . GLU B 1 118 ? -2.213 4.055 26.188 1 98.31 118 GLU B O 1
ATOM 2981 N N . LEU B 1 119 ? -3.275 5.688 25.062 1 98.56 119 LEU B N 1
ATOM 2982 C CA . LEU B 1 119 ? -3.07 5.062 23.75 1 98.56 119 LEU B CA 1
ATOM 2983 C C . LEU B 1 119 ? -1.582 4.906 23.453 1 98.56 119 LEU B C 1
ATOM 2985 O O . LEU B 1 119 ? -1.146 3.85 22.984 1 98.56 119 LEU B O 1
ATOM 2989 N N . ARG B 1 120 ? -0.809 5.941 23.672 1 98.19 120 ARG B N 1
ATOM 2990 C CA . ARG B 1 120 ? 0.637 5.922 23.469 1 98.19 120 ARG B CA 1
ATOM 2991 C C . ARG B 1 120 ? 1.294 4.84 24.328 1 98.19 120 ARG B C 1
ATOM 2993 O O . ARG B 1 120 ? 2.205 4.148 23.875 1 98.19 120 ARG B O 1
ATOM 3000 N N . GLN B 1 121 ? 0.858 4.723 25.578 1 98.19 121 GLN B N 1
ATOM 3001 C CA . GLN B 1 121 ? 1.403 3.717 26.484 1 98.19 121 GLN B CA 1
ATOM 3002 C C . GLN B 1 121 ? 1.116 2.307 25.969 1 98.19 121 GLN B C 1
ATOM 3004 O O . GLN B 1 121 ? 1.993 1.44 26 1 98.19 121 GLN B O 1
ATOM 3009 N N . LYS B 1 122 ? -0.104 2.135 25.547 1 98.19 122 LYS B N 1
ATOM 3010 C CA . LYS B 1 122 ? -0.467 0.827 25.016 1 98.19 122 LYS B CA 1
ATOM 3011 C C . LYS B 1 122 ? 0.341 0.502 23.766 1 98.19 122 LYS B C 1
ATOM 3013 O O . LYS B 1 122 ? 0.821 -0.621 23.594 1 98.19 122 LYS B O 1
ATOM 3018 N N . ALA B 1 123 ? 0.485 1.481 22.844 1 97.81 123 ALA B N 1
ATOM 3019 C CA . ALA B 1 123 ? 1.266 1.301 21.609 1 97.81 123 ALA B CA 1
ATOM 3020 C C . ALA B 1 123 ? 2.725 0.988 21.938 1 97.81 123 ALA B C 1
ATOM 3022 O O . ALA B 1 123 ? 3.383 0.244 21.203 1 97.81 123 ALA B O 1
ATOM 3023 N N . SER B 1 124 ? 3.248 1.497 23.016 1 97 124 SER B N 1
ATOM 3024 C CA . SER B 1 124 ? 4.645 1.346 23.422 1 97 124 SER B CA 1
ATOM 3025 C C . SER B 1 124 ? 4.879 0.013 24.109 1 97 124 SER B C 1
ATOM 3027 O O . SER B 1 124 ? 6.027 -0.407 24.297 1 97 124 SER B O 1
ATOM 3029 N N . SER B 1 125 ? 3.84 -0.656 24.469 1 97 125 SER B N 1
ATOM 3030 C CA . SER B 1 125 ? 3.971 -1.826 25.328 1 97 125 SER B CA 1
ATOM 3031 C C . SER B 1 125 ? 3.906 -3.117 24.516 1 97 125 SER B C 1
ATOM 3033 O O . SER B 1 125 ? 3.885 -4.211 25.094 1 97 125 SER B O 1
ATOM 3035 N N . VAL B 1 126 ? 3.893 -2.994 23.25 1 97.69 126 VAL B N 1
ATOM 3036 C CA . VAL B 1 126 ? 3.818 -4.18 22.406 1 97.69 126 VAL B CA 1
ATOM 3037 C C . VAL B 1 126 ? 5.082 -5.023 22.594 1 97.69 126 VAL B C 1
ATOM 3039 O O . VAL B 1 126 ? 6.191 -4.488 22.609 1 97.69 126 VAL B O 1
ATOM 3042 N N . ASP B 1 127 ? 4.898 -6.324 22.688 1 97.62 127 ASP B N 1
ATOM 3043 C CA . ASP B 1 127 ? 5.984 -7.27 22.938 1 97.62 127 ASP B CA 1
ATOM 3044 C C . ASP B 1 127 ? 6.969 -7.301 21.766 1 97.62 127 ASP B C 1
ATOM 3046 O O . ASP B 1 127 ? 6.559 -7.281 20.609 1 97.62 127 ASP B O 1
ATOM 3050 N N . HIS B 1 128 ? 8.203 -7.367 22.109 1 95.62 128 HIS B N 1
ATOM 3051 C CA . HIS B 1 128 ? 9.273 -7.355 21.109 1 95.62 128 HIS B CA 1
ATOM 3052 C C . HIS B 1 128 ? 9.18 -8.555 20.188 1 95.62 128 HIS B C 1
ATOM 3054 O O . HIS B 1 128 ? 9.586 -8.477 19.016 1 95.62 128 HIS B O 1
ATOM 3060 N N . THR B 1 129 ? 8.664 -9.664 20.672 1 96.88 129 THR B N 1
ATOM 3061 C CA . THR B 1 129 ? 8.586 -10.875 19.859 1 96.88 129 THR B CA 1
ATOM 3062 C C . THR B 1 129 ? 7.652 -10.68 18.672 1 96.88 129 THR B C 1
ATOM 3064 O O . THR B 1 129 ? 7.82 -11.312 17.625 1 96.88 129 THR B O 1
ATOM 3067 N N . ILE B 1 130 ? 6.703 -9.805 18.828 1 98 130 ILE B N 1
ATOM 3068 C CA . ILE B 1 130 ? 5.758 -9.523 17.75 1 98 130 ILE B CA 1
ATOM 3069 C C . ILE B 1 130 ? 6.48 -8.836 16.594 1 98 130 ILE B C 1
ATOM 3071 O O . ILE B 1 130 ? 6.176 -9.086 15.422 1 98 130 ILE B O 1
ATOM 3075 N N . PHE B 1 131 ? 7.438 -8.008 16.891 1 98.25 131 PHE B N 1
ATOM 3076 C CA . PHE B 1 131 ? 8.242 -7.328 15.867 1 98.25 131 PHE B CA 1
ATOM 3077 C C . PHE B 1 131 ? 9.117 -8.328 15.117 1 98.25 131 PHE B C 1
ATOM 3079 O O . PHE B 1 131 ? 9.281 -8.219 13.898 1 98.25 131 PHE B O 1
ATOM 3086 N N . LYS B 1 132 ? 9.672 -9.234 15.828 1 97.31 132 LYS B N 1
ATOM 3087 C CA . LYS B 1 132 ? 10.484 -10.266 15.188 1 97.31 132 LYS B CA 1
ATOM 3088 C C . LYS B 1 132 ? 9.664 -11.07 14.195 1 97.31 132 LYS B C 1
ATOM 3090 O O . LYS B 1 132 ? 10.125 -11.367 13.094 1 97.31 132 LYS B O 1
ATOM 3095 N N . GLU B 1 133 ? 8.516 -11.398 14.641 1 96.81 133 GLU B N 1
ATOM 3096 C CA . GLU B 1 133 ? 7.617 -12.141 13.758 1 96.81 133 GLU B CA 1
ATOM 3097 C C . GLU B 1 133 ? 7.277 -11.328 12.516 1 96.81 133 GLU B C 1
ATOM 3099 O O . GLU B 1 133 ? 7.219 -11.875 11.406 1 96.81 133 GLU B O 1
ATOM 3104 N N . ALA B 1 134 ? 7.016 -10.039 12.688 1 98.06 134 ALA B N 1
ATOM 3105 C CA . ALA B 1 134 ? 6.711 -9.156 11.57 1 98.06 134 ALA B CA 1
ATOM 3106 C C . ALA B 1 134 ? 7.879 -9.094 10.586 1 98.06 134 ALA B C 1
ATOM 3108 O O . ALA B 1 134 ? 7.676 -9.055 9.367 1 98.06 134 ALA B O 1
ATOM 3109 N N . ILE B 1 135 ? 9.086 -9.062 11.094 1 98.44 135 ILE B N 1
ATOM 3110 C CA . ILE B 1 135 ? 10.281 -9.031 10.258 1 98.44 135 ILE B CA 1
ATOM 3111 C C . ILE B 1 135 ? 10.352 -10.312 9.422 1 98.44 135 ILE B C 1
ATOM 3113 O O . ILE B 1 135 ? 10.539 -10.258 8.203 1 98.44 135 ILE B O 1
ATOM 3117 N N . CYS B 1 136 ? 10.172 -11.461 10.07 1 97.06 136 CYS B N 1
ATOM 3118 C CA . CYS B 1 136 ? 10.234 -12.742 9.375 1 97.06 136 CYS B CA 1
ATOM 3119 C C . CYS B 1 136 ? 9.156 -12.828 8.297 1 97.06 136 CYS B C 1
ATOM 3121 O O . CYS B 1 136 ? 9.414 -13.297 7.188 1 97.06 136 CYS B O 1
ATOM 3123 N N . LYS B 1 137 ? 8.008 -12.3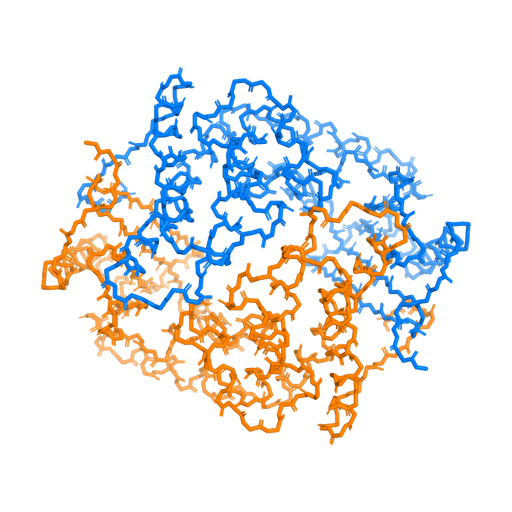36 8.648 1 96.44 137 LYS B N 1
ATOM 3124 C CA . LYS B 1 137 ? 6.922 -12.297 7.676 1 96.44 137 LYS B CA 1
ATOM 3125 C C . LYS B 1 137 ? 7.277 -11.398 6.492 1 96.44 137 LYS B C 1
ATOM 3127 O O . LYS B 1 137 ? 7.023 -11.758 5.34 1 96.44 137 LYS B O 1
ATOM 3132 N N . THR B 1 138 ? 7.844 -10.266 6.746 1 97.94 138 THR B N 1
ATOM 3133 C CA . THR B 1 138 ? 8.195 -9.305 5.707 1 97.94 138 THR B CA 1
ATOM 3134 C C . THR B 1 138 ? 9.273 -9.875 4.781 1 97.94 138 THR B C 1
ATOM 3136 O O . THR B 1 138 ? 9.258 -9.633 3.576 1 97.94 138 THR B O 1
ATOM 3139 N N . LEU B 1 139 ? 10.203 -10.641 5.312 1 97.44 139 LEU B N 1
ATOM 3140 C CA . LEU B 1 139 ? 11.266 -11.273 4.531 1 97.44 139 LEU B CA 1
ATOM 3141 C C . LEU B 1 139 ? 10.68 -12.234 3.504 1 97.44 139 LEU B C 1
ATOM 3143 O O . LEU B 1 139 ? 11.094 -12.234 2.342 1 97.44 139 LEU B O 1
ATOM 3147 N N . VAL B 1 140 ? 9.656 -12.922 3.91 1 95.62 140 VAL B N 1
ATOM 3148 C CA . VAL B 1 140 ? 9.078 -13.953 3.047 1 95.62 140 VAL B CA 1
ATOM 3149 C C . VAL B 1 140 ? 8 -13.328 2.16 1 95.62 140 VAL B C 1
ATOM 3151 O O . VAL B 1 140 ? 8.023 -13.5 0.938 1 95.62 140 VAL B O 1
ATOM 3154 N N . GLU B 1 141 ? 7.137 -12.578 2.75 1 96 141 GLU B N 1
ATOM 3155 C CA . GLU B 1 141 ? 5.945 -12.109 2.047 1 96 141 GLU B CA 1
ATOM 3156 C C . GLU B 1 141 ? 6.289 -10.984 1.07 1 96 141 GLU B C 1
ATOM 3158 O O . GLU B 1 141 ? 5.68 -10.883 0.003 1 96 141 GLU B O 1
ATOM 3163 N N . GLU B 1 142 ? 7.23 -10.164 1.389 1 96.69 142 GLU B N 1
ATOM 3164 C CA . GLU B 1 142 ? 7.543 -9.008 0.556 1 96.69 142 GLU B CA 1
ATOM 3165 C C . GLU B 1 142 ? 8.891 -9.172 -0.142 1 96.69 142 GLU B C 1
ATOM 3167 O O . GLU B 1 142 ? 8.953 -9.242 -1.371 1 96.69 142 GLU B O 1
ATOM 3172 N N . MET B 1 143 ? 9.977 -9.336 0.583 1 97.12 143 MET B N 1
ATOM 3173 C CA . MET B 1 143 ? 11.32 -9.297 0.011 1 97.12 143 MET B CA 1
ATOM 3174 C C . MET B 1 143 ? 11.539 -10.477 -0.938 1 97.12 143 MET B C 1
ATOM 3176 O O . MET B 1 143 ? 12.07 -10.297 -2.035 1 97.12 143 MET B O 1
ATOM 3180 N N . TYR B 1 144 ? 11.156 -11.648 -0.491 1 96.12 144 TYR B N 1
ATOM 3181 C CA . TYR B 1 144 ? 11.266 -12.82 -1.357 1 96.12 144 TYR B CA 1
ATOM 3182 C C . TYR B 1 144 ? 10.539 -12.594 -2.676 1 96.12 144 TYR B C 1
ATOM 3184 O O . TYR B 1 144 ? 11.055 -12.914 -3.744 1 96.12 144 TYR B O 1
ATOM 3192 N N . GLU B 1 145 ? 9.359 -12.016 -2.596 1 96.38 145 GLU B N 1
ATOM 3193 C CA . GLU B 1 145 ? 8.562 -11.727 -3.787 1 96.38 145 GLU B CA 1
ATOM 3194 C C . GLU B 1 145 ? 9.242 -10.688 -4.672 1 96.38 145 GLU B C 1
ATOM 3196 O O . GLU B 1 145 ? 9.289 -10.844 -5.895 1 96.38 145 GLU B O 1
ATOM 3201 N N . TYR B 1 146 ? 9.727 -9.648 -4.109 1 98 146 TYR B N 1
ATOM 3202 C CA . TYR B 1 146 ? 10.391 -8.594 -4.871 1 98 146 TYR B CA 1
ATOM 3203 C C . TYR B 1 146 ? 11.617 -9.141 -5.594 1 98 146 TYR B C 1
ATOM 3205 O O . TYR B 1 146 ? 11.883 -8.773 -6.742 1 98 146 TYR B O 1
ATOM 3213 N N . VAL B 1 147 ? 12.352 -10 -4.914 1 97.88 147 VAL B N 1
ATOM 3214 C CA . VAL B 1 147 ? 13.555 -10.57 -5.52 1 97.88 147 VAL B CA 1
ATOM 3215 C C . VAL B 1 147 ? 13.164 -11.477 -6.68 1 97.88 147 VAL B C 1
ATOM 3217 O O . VAL B 1 147 ? 13.836 -11.5 -7.715 1 97.88 147 VAL B O 1
ATOM 3220 N N . GLY B 1 148 ? 12.086 -12.266 -6.441 1 97.38 148 GLY B N 1
ATOM 3221 C CA . GLY B 1 148 ? 11.578 -13.039 -7.562 1 97.38 148 GLY B CA 1
ATOM 3222 C C . GLY B 1 148 ? 11.227 -12.188 -8.766 1 97.38 148 GLY B C 1
ATOM 3223 O O . GLY B 1 148 ? 11.539 -12.547 -9.906 1 97.38 148 GLY B O 1
ATOM 3224 N N . LYS B 1 149 ? 10.539 -11.086 -8.57 1 97.62 149 LYS B N 1
ATOM 3225 C CA . LYS B 1 149 ? 10.188 -10.164 -9.648 1 97.62 149 LYS B CA 1
ATOM 3226 C C . LYS B 1 149 ? 11.438 -9.586 -10.305 1 97.62 149 LYS B C 1
ATOM 3228 O O . LYS B 1 149 ? 11.508 -9.453 -11.523 1 97.62 149 LYS B O 1
ATOM 3233 N N . LEU B 1 150 ? 12.398 -9.227 -9.477 1 98.38 150 LEU B N 1
ATOM 3234 C CA . LEU B 1 150 ? 13.672 -8.688 -9.953 1 98.38 150 LEU B CA 1
ATOM 3235 C C . LEU B 1 150 ? 14.352 -9.664 -10.906 1 98.38 150 LEU B C 1
ATOM 3237 O O . LEU B 1 150 ? 14.789 -9.281 -11.992 1 98.38 150 LEU B O 1
ATOM 3241 N N . ARG B 1 151 ? 14.43 -10.852 -10.516 1 98.06 151 ARG B N 1
ATOM 3242 C CA . ARG B 1 151 ? 15.117 -11.883 -11.297 1 98.06 151 ARG B CA 1
ATOM 3243 C C . ARG B 1 151 ? 14.328 -12.227 -12.555 1 98.06 151 ARG B C 1
ATOM 3245 O O . ARG B 1 151 ? 14.914 -12.531 -13.602 1 98.06 151 ARG B O 1
ATOM 3252 N N . ASN B 1 152 ? 13.008 -12.219 -12.461 1 97.88 152 ASN B N 1
ATOM 3253 C CA . ASN B 1 152 ? 12.195 -12.398 -13.664 1 97.88 152 ASN B CA 1
ATOM 3254 C C . ASN B 1 152 ? 12.43 -11.281 -14.672 1 97.88 152 ASN B C 1
ATOM 3256 O O . ASN B 1 152 ? 12.492 -11.531 -15.875 1 97.88 152 ASN B O 1
ATOM 3260 N N . ILE B 1 153 ? 12.492 -10.047 -14.195 1 97.44 153 ILE B N 1
ATOM 3261 C CA . ILE B 1 153 ? 12.742 -8.914 -15.086 1 97.44 153 ILE B CA 1
ATOM 3262 C C . ILE B 1 153 ? 14.094 -9.086 -15.773 1 97.44 153 ILE B C 1
ATOM 3264 O O . ILE B 1 153 ? 14.234 -8.781 -16.953 1 97.44 153 ILE B O 1
ATOM 3268 N N . LYS B 1 154 ? 15.086 -9.57 -15.031 1 97.06 154 LYS B N 1
ATOM 3269 C CA . LYS B 1 154 ? 16.422 -9.797 -15.586 1 97.06 154 LYS B CA 1
ATOM 3270 C C . LYS B 1 154 ? 16.359 -10.773 -16.766 1 97.06 154 LYS B C 1
ATOM 3272 O O . LYS B 1 154 ? 17.109 -10.625 -17.734 1 97.06 154 LYS B O 1
ATOM 3277 N N . VAL B 1 155 ? 15.438 -11.734 -16.672 1 95.94 155 VAL B N 1
ATOM 3278 C CA . VAL B 1 155 ? 15.398 -12.812 -17.656 1 95.94 155 VAL B CA 1
ATOM 3279 C C . VAL B 1 155 ? 14.477 -12.422 -18.812 1 95.94 155 VAL B C 1
ATOM 3281 O O . VAL B 1 155 ? 14.789 -12.664 -19.984 1 95.94 155 VAL B O 1
ATOM 3284 N N . GLN B 1 156 ? 13.258 -11.797 -18.484 1 93.12 156 GLN B N 1
ATOM 3285 C CA . GLN B 1 156 ? 12.242 -11.664 -19.531 1 93.12 156 GLN B CA 1
ATOM 3286 C C . GLN B 1 156 ? 11.75 -10.227 -19.641 1 93.12 156 GLN B C 1
ATOM 3288 O O . GLN B 1 156 ? 10.984 -9.891 -20.547 1 93.12 156 GLN B O 1
ATOM 3293 N N . GLY B 1 157 ? 12.203 -9.344 -18.875 1 91.94 157 GLY B N 1
ATOM 3294 C CA . GLY B 1 157 ? 11.656 -7.996 -18.859 1 91.94 157 GLY B CA 1
ATOM 3295 C C . GLY B 1 157 ? 10.273 -7.914 -18.234 1 91.94 157 GLY B C 1
ATOM 3296 O O . GLY B 1 157 ? 9.805 -8.875 -17.625 1 91.94 157 GLY B O 1
ATOM 3297 N N . PRO B 1 158 ? 9.602 -6.805 -18.359 1 94.12 158 PRO B N 1
ATOM 3298 C CA . PRO B 1 158 ? 10.141 -5.555 -18.906 1 94.12 158 PRO B CA 1
ATOM 3299 C C . PRO B 1 158 ? 11.023 -4.801 -17.922 1 94.12 158 PRO B C 1
ATOM 3301 O O . PRO B 1 158 ? 10.695 -4.738 -16.719 1 94.12 158 PRO B O 1
ATOM 3304 N N . GLU B 1 159 ? 12.055 -4.125 -18.406 1 97.31 159 GLU B N 1
ATOM 3305 C CA . GLU B 1 159 ? 12.992 -3.396 -17.547 1 97.31 159 GLU B CA 1
ATOM 3306 C C . GLU B 1 159 ? 12.406 -2.068 -17.094 1 97.31 159 GLU B C 1
ATOM 3308 O O . GLU B 1 159 ? 12.93 -1.436 -16.172 1 97.31 159 GLU B O 1
ATOM 3313 N N . THR B 1 160 ? 11.289 -1.659 -17.703 1 97.81 160 THR B N 1
ATOM 3314 C CA . THR B 1 160 ? 10.68 -0.363 -17.422 1 97.81 160 THR B CA 1
ATOM 3315 C C . THR B 1 160 ? 10.148 -0.307 -15.992 1 97.81 160 THR B C 1
ATOM 3317 O O . THR B 1 160 ? 9.82 0.768 -15.484 1 97.81 160 THR B O 1
ATOM 3320 N N . PHE B 1 161 ? 10.031 -1.47 -15.344 1 98.56 161 PHE B N 1
ATOM 3321 C CA . PHE B 1 161 ? 9.523 -1.522 -13.984 1 98.56 161 PHE B CA 1
ATOM 3322 C C . PHE B 1 161 ? 10.664 -1.465 -12.977 1 98.56 161 PHE B C 1
ATOM 3324 O O . PHE B 1 161 ? 10.43 -1.306 -11.773 1 98.56 161 PHE B O 1
ATOM 3331 N N . LEU B 1 162 ? 11.938 -1.526 -13.367 1 98.75 162 LEU B N 1
ATOM 3332 C CA . LEU B 1 162 ? 13.094 -1.665 -12.484 1 98.75 162 LEU B CA 1
ATOM 3333 C C . LEU B 1 162 ? 13.219 -0.459 -11.562 1 98.75 162 LEU B C 1
ATOM 3335 O O . LEU B 1 162 ? 13.508 -0.611 -10.375 1 98.75 162 LEU B O 1
ATOM 3339 N N . PRO B 1 163 ? 12.984 0.787 -12.086 1 98.81 163 PRO B N 1
ATOM 3340 C CA . PRO B 1 163 ? 13.047 1.92 -11.156 1 98.81 163 PRO B CA 1
ATOM 3341 C C . PRO B 1 163 ? 12.07 1.785 -9.992 1 98.81 163 PRO B C 1
ATOM 3343 O O . PRO B 1 163 ? 12.453 1.979 -8.836 1 98.81 163 PRO B O 1
ATOM 3346 N N . THR B 1 164 ? 10.828 1.355 -10.312 1 98.88 164 THR B N 1
ATOM 3347 C CA . THR B 1 164 ? 9.797 1.164 -9.297 1 98.88 164 THR B CA 1
ATOM 3348 C C . THR B 1 164 ? 10.18 0.042 -8.336 1 98.88 164 THR B C 1
ATOM 3350 O O . THR B 1 164 ? 10.047 0.184 -7.121 1 98.88 164 THR B O 1
ATOM 3353 N N . LEU B 1 165 ? 10.688 -1.014 -8.906 1 98.81 165 LEU B N 1
ATOM 3354 C CA . LEU B 1 165 ? 11.031 -2.182 -8.094 1 98.81 165 LEU B CA 1
ATOM 3355 C C . LEU B 1 165 ? 12.188 -1.875 -7.156 1 98.81 165 LEU B C 1
ATOM 3357 O O . LEU B 1 165 ? 12.195 -2.314 -6.004 1 98.81 165 LEU B O 1
ATOM 3361 N N . ALA B 1 166 ? 13.211 -1.121 -7.652 1 98.94 166 ALA B N 1
ATOM 3362 C CA . ALA B 1 166 ? 14.328 -0.719 -6.805 1 98.94 166 ALA B CA 1
ATOM 3363 C C . ALA B 1 166 ? 13.844 0.074 -5.594 1 98.94 166 ALA B C 1
ATOM 3365 O O . ALA B 1 166 ? 14.312 -0.147 -4.473 1 98.94 166 ALA B O 1
ATOM 3366 N N . ILE B 1 167 ? 12.93 0.935 -5.805 1 98.88 167 ILE B N 1
ATOM 3367 C CA . ILE B 1 167 ? 12.383 1.759 -4.73 1 98.88 167 ILE B CA 1
ATOM 3368 C C . ILE B 1 167 ? 11.609 0.881 -3.748 1 98.88 167 ILE B C 1
ATOM 3370 O O . ILE B 1 167 ? 11.734 1.047 -2.533 1 98.88 167 ILE B O 1
ATOM 3374 N N . LYS B 1 168 ? 10.812 -0.051 -4.258 1 98.81 168 LYS B N 1
ATOM 3375 C CA . LYS B 1 168 ? 10.062 -0.962 -3.4 1 98.81 168 LYS B CA 1
ATOM 3376 C C . LYS B 1 168 ? 10.992 -1.789 -2.521 1 98.81 168 LYS B C 1
ATOM 3378 O O . LYS B 1 168 ? 10.742 -1.961 -1.327 1 98.81 168 LYS B O 1
ATOM 3383 N N . ILE B 1 169 ? 12.062 -2.291 -3.104 1 98.88 169 ILE B N 1
ATOM 3384 C CA . ILE B 1 169 ? 13.008 -3.131 -2.377 1 98.88 169 ILE B CA 1
ATOM 3385 C C . ILE B 1 169 ? 13.727 -2.301 -1.314 1 98.88 169 ILE B C 1
ATOM 3387 O O . ILE B 1 169 ? 13.844 -2.729 -0.164 1 98.88 169 ILE B O 1
ATOM 3391 N N . ALA B 1 170 ? 14.18 -1.104 -1.689 1 98.94 170 ALA B N 1
ATOM 3392 C CA . ALA B 1 170 ? 14.836 -0.223 -0.729 1 98.94 170 ALA B CA 1
ATOM 3393 C C . ALA B 1 170 ? 13.906 0.125 0.427 1 98.94 170 ALA B C 1
ATOM 3395 O O . ALA B 1 170 ? 14.305 0.087 1.592 1 98.94 170 ALA B O 1
ATOM 3396 N N . THR B 1 171 ? 12.695 0.445 0.119 1 98.88 171 THR B N 1
ATOM 3397 C CA . THR B 1 171 ? 11.711 0.837 1.128 1 98.88 171 THR B CA 1
ATOM 3398 C C . THR B 1 171 ? 11.383 -0.335 2.047 1 98.88 171 THR B C 1
ATOM 3400 O O . THR B 1 171 ? 11.266 -0.164 3.262 1 98.88 171 THR B O 1
ATOM 3403 N N . ALA B 1 172 ? 11.219 -1.498 1.455 1 98.81 172 ALA B N 1
ATOM 3404 C CA . ALA B 1 172 ? 10.977 -2.688 2.268 1 98.81 172 ALA B CA 1
ATOM 3405 C C . ALA B 1 172 ? 12.148 -2.949 3.213 1 98.81 172 ALA B C 1
ATOM 3407 O O . ALA B 1 172 ? 11.945 -3.354 4.363 1 98.81 172 ALA B O 1
ATOM 3408 N N . GLY B 1 173 ? 13.359 -2.787 2.701 1 98.88 173 GLY B N 1
ATOM 3409 C CA . GLY B 1 173 ? 14.516 -2.881 3.576 1 98.88 173 GLY B CA 1
ATOM 3410 C C . GLY B 1 173 ? 14.461 -1.907 4.738 1 98.88 173 GLY B C 1
ATOM 3411 O O . GLY B 1 173 ? 14.773 -2.271 5.875 1 98.88 173 GLY B O 1
ATOM 3412 N N . ALA B 1 174 ? 14.055 -0.692 4.453 1 98.88 174 ALA B N 1
ATOM 3413 C CA . ALA B 1 174 ? 13.922 0.313 5.504 1 98.88 174 ALA B CA 1
ATOM 3414 C C . ALA B 1 174 ? 12.867 -0.102 6.527 1 98.88 174 ALA B C 1
ATOM 3416 O O . ALA B 1 174 ? 13.039 0.119 7.727 1 98.88 174 ALA B O 1
ATOM 3417 N N . MET B 1 175 ? 11.758 -0.699 6.047 1 98.88 175 MET B N 1
ATOM 3418 C CA . MET B 1 175 ? 10.727 -1.169 6.969 1 98.88 175 MET B CA 1
ATOM 3419 C C . MET B 1 175 ? 11.273 -2.244 7.898 1 98.88 175 MET B C 1
ATOM 3421 O O . MET B 1 175 ? 10.992 -2.234 9.102 1 98.88 175 MET B O 1
ATOM 3425 N N . ILE B 1 176 ? 12.047 -3.158 7.336 1 98.81 176 ILE B N 1
ATOM 3426 C CA . ILE B 1 176 ? 12.633 -4.234 8.133 1 98.81 176 ILE B CA 1
ATOM 3427 C C . ILE B 1 176 ? 13.539 -3.646 9.203 1 98.81 176 ILE B C 1
ATOM 3429 O O . ILE B 1 176 ? 13.484 -4.055 10.367 1 98.81 176 ILE B O 1
ATOM 3433 N N . LEU B 1 177 ? 14.383 -2.688 8.836 1 98.81 177 LEU B N 1
ATOM 3434 C CA . LEU B 1 177 ? 15.258 -2.035 9.805 1 98.81 177 LEU B CA 1
ATOM 3435 C C . LEU B 1 177 ? 14.453 -1.291 10.859 1 98.81 177 LEU B C 1
ATOM 3437 O O . LEU B 1 177 ? 14.773 -1.342 12.047 1 98.81 177 LEU B O 1
ATOM 3441 N N . GLY B 1 178 ? 13.352 -0.58 10.391 1 98.69 178 GLY B N 1
ATOM 3442 C CA . GLY B 1 178 ? 12.477 0.079 11.352 1 98.69 178 GLY B CA 1
ATOM 3443 C C . GLY B 1 178 ? 11.867 -0.879 12.352 1 98.69 178 GLY B C 1
ATOM 3444 O O . GLY B 1 178 ? 11.805 -0.578 13.547 1 98.69 178 GLY B O 1
ATOM 3445 N N . LEU B 1 179 ? 11.406 -2.012 11.891 1 98.69 179 LEU B N 1
ATOM 3446 C CA . LEU B 1 179 ? 10.852 -3.033 12.773 1 98.69 179 LEU B CA 1
ATOM 3447 C C . LEU B 1 179 ? 11.914 -3.547 13.742 1 98.69 179 LEU B C 1
ATOM 3449 O O . LEU B 1 179 ? 11.648 -3.686 14.938 1 98.69 179 LEU B O 1
ATOM 3453 N N . HIS B 1 180 ? 13.141 -3.812 13.289 1 98.56 180 HIS B N 1
ATOM 3454 C CA . HIS B 1 180 ? 14.234 -4.336 14.094 1 98.56 180 HIS B CA 1
ATOM 3455 C C . HIS B 1 180 ? 14.562 -3.396 15.25 1 98.56 180 HIS B C 1
ATOM 3457 O O . HIS B 1 180 ? 14.734 -3.84 16.391 1 98.56 180 HIS B O 1
ATOM 3463 N N . TYR B 1 181 ? 14.578 -2.133 14.977 1 97.94 181 TYR B N 1
ATOM 3464 C CA . TYR B 1 181 ? 14.961 -1.148 15.984 1 97.94 181 TYR B CA 1
ATOM 3465 C C . TYR B 1 181 ? 13.734 -0.604 16.703 1 97.94 181 TYR B C 1
ATOM 3467 O O . TYR B 1 181 ? 13.852 0.24 17.594 1 97.94 181 TYR B O 1
ATOM 3475 N N . GLN B 1 182 ? 12.523 -1.088 16.297 1 97.38 182 GLN B N 1
ATOM 3476 C CA . GLN B 1 182 ? 11.266 -0.576 16.844 1 97.38 182 GLN B CA 1
ATOM 3477 C C . GLN B 1 182 ? 11.227 0.948 16.781 1 97.38 182 GLN B C 1
ATOM 3479 O O . GLN B 1 182 ? 10.945 1.605 17.781 1 97.38 182 GLN B O 1
ATOM 3484 N N . ARG B 1 183 ? 11.539 1.413 15.523 1 96.56 183 ARG B N 1
ATOM 3485 C CA . ARG B 1 183 ? 11.562 2.844 15.234 1 96.56 183 ARG B CA 1
ATOM 3486 C C . ARG B 1 183 ? 10.586 3.199 14.125 1 96.56 183 ARG B C 1
ATOM 3488 O O . ARG B 1 183 ? 10.547 2.531 13.086 1 96.56 183 ARG B O 1
ATOM 3495 N N . TYR B 1 184 ? 9.773 4.195 14.398 1 96.5 184 TYR B N 1
ATOM 3496 C CA . TYR B 1 184 ? 8.906 4.68 13.336 1 96.5 184 TYR B CA 1
ATOM 3497 C C . TYR B 1 184 ? 9.562 5.824 12.57 1 96.5 184 TYR B C 1
ATOM 3499 O O . TYR B 1 184 ? 10.328 6.602 13.141 1 96.5 184 TYR B O 1
ATOM 3507 N N . PHE B 1 185 ? 9.305 5.941 11.312 1 97.31 185 PHE B N 1
ATOM 3508 C CA . PHE B 1 185 ? 9.797 7.027 10.469 1 97.31 185 PHE B CA 1
ATOM 3509 C C . PHE B 1 185 ? 8.805 8.188 10.445 1 97.31 185 PHE B C 1
ATOM 3511 O O . PHE B 1 185 ? 7.602 7.984 10.625 1 97.31 185 PHE B O 1
ATOM 3518 N N . THR B 1 186 ? 9.281 9.398 10.289 1 95.19 186 THR B N 1
ATOM 3519 C CA . THR B 1 186 ? 8.477 10.602 10.453 1 95.19 186 THR B CA 1
ATOM 3520 C C . THR B 1 186 ? 7.469 10.734 9.312 1 95.19 186 THR B C 1
ATOM 3522 O O . THR B 1 186 ? 6.293 11.023 9.547 1 95.19 186 THR B O 1
ATOM 3525 N N . THR B 1 187 ? 7.934 10.562 8.055 1 94.62 187 THR B N 1
ATOM 3526 C CA . THR B 1 187 ? 7.102 10.625 6.859 1 94.62 187 THR B CA 1
ATOM 3527 C C . THR B 1 187 ? 7.637 9.68 5.785 1 94.62 187 THR B C 1
ATOM 3529 O O . THR B 1 187 ? 8.766 9.203 5.879 1 94.62 187 THR B O 1
ATOM 3532 N N . ALA B 1 188 ? 6.816 9.422 4.785 1 95.88 188 ALA B N 1
ATOM 3533 C CA . ALA B 1 188 ? 7.25 8.602 3.66 1 95.88 188 ALA B CA 1
ATOM 3534 C C . ALA B 1 188 ? 8.516 9.172 3.02 1 95.88 188 ALA B C 1
ATOM 3536 O O . ALA B 1 188 ? 9.414 8.422 2.637 1 95.88 188 ALA B O 1
ATOM 3537 N N . ALA B 1 189 ? 8.641 10.492 2.986 1 96.12 189 ALA B N 1
ATOM 3538 C CA . ALA B 1 189 ? 9.766 11.164 2.332 1 96.12 189 ALA B CA 1
ATOM 3539 C C . ALA B 1 189 ? 11.055 10.977 3.129 1 96.12 189 ALA B C 1
ATOM 3541 O O . ALA B 1 189 ? 12.148 11.148 2.594 1 96.12 189 ALA B O 1
ATOM 3542 N N . GLN B 1 190 ? 10.922 10.609 4.359 1 96.81 190 GLN B N 1
ATOM 3543 C CA . GLN B 1 190 ? 12.094 10.547 5.227 1 96.81 190 GLN B CA 1
ATOM 3544 C C . GLN B 1 190 ? 12.469 9.102 5.539 1 96.81 190 GLN B C 1
ATOM 3546 O O . GLN B 1 190 ? 13.438 8.852 6.258 1 96.81 190 GLN B O 1
ATOM 3551 N N . VAL B 1 191 ? 11.773 8.148 4.949 1 98.38 191 VAL B N 1
ATOM 3552 C CA . VAL B 1 191 ? 11.977 6.746 5.273 1 98.38 191 VAL B CA 1
ATOM 3553 C C . VAL B 1 191 ? 13.43 6.355 5.012 1 98.38 191 VAL B C 1
ATOM 3555 O O . VAL B 1 191 ? 14.133 5.898 5.918 1 98.38 191 VAL B O 1
ATOM 3558 N N . LEU B 1 192 ? 13.914 6.57 3.76 1 98.69 192 LEU B N 1
ATOM 3559 C CA . LEU B 1 192 ? 15.242 6.086 3.402 1 98.69 192 LEU B CA 1
ATOM 3560 C C . LEU B 1 192 ? 16.328 6.902 4.102 1 98.69 192 LEU B C 1
ATOM 3562 O O . LEU B 1 192 ? 17.25 6.34 4.695 1 98.69 192 LEU B O 1
ATOM 3566 N N . PRO B 1 193 ? 16.203 8.258 4.172 1 98.38 193 PRO B N 1
ATOM 3567 C CA . PRO B 1 193 ? 17.203 9.023 4.918 1 98.38 193 PRO B CA 1
ATOM 3568 C C . PRO B 1 193 ? 17.281 8.602 6.387 1 98.38 193 PRO B C 1
ATOM 3570 O O . PRO B 1 193 ? 18.375 8.461 6.926 1 98.38 193 PRO B O 1
ATOM 3573 N N . GLU B 1 194 ? 16.156 8.414 7.047 1 98.31 194 GLU B N 1
ATOM 3574 C CA . GLU B 1 194 ? 16.156 8.055 8.461 1 98.31 194 GLU B CA 1
ATOM 3575 C C . GLU B 1 194 ? 16.656 6.625 8.664 1 98.31 194 GLU B C 1
ATOM 3577 O O . GLU B 1 194 ? 17.297 6.324 9.672 1 98.31 194 GLU B O 1
ATOM 3582 N N . ALA B 1 195 ? 16.344 5.734 7.73 1 98.62 195 ALA B N 1
ATOM 3583 C CA . ALA B 1 195 ? 16.844 4.363 7.805 1 98.62 195 ALA B CA 1
ATOM 3584 C C . ALA B 1 195 ? 18.375 4.328 7.691 1 98.62 195 ALA B C 1
ATOM 3586 O O . ALA B 1 195 ? 19.031 3.494 8.32 1 98.62 195 ALA B O 1
ATOM 3587 N N . LEU B 1 196 ? 18.922 5.27 6.957 1 98.38 196 LEU B N 1
ATOM 3588 C CA . LEU B 1 196 ? 20.359 5.293 6.684 1 98.38 196 LEU B CA 1
ATOM 3589 C C . LEU B 1 196 ? 21.141 5.809 7.891 1 98.38 196 LEU B C 1
ATOM 3591 O O . LEU B 1 196 ? 22.375 5.73 7.922 1 98.38 196 LEU B O 1
ATOM 3595 N N . VAL B 1 197 ? 20.391 6.27 8.914 1 97.5 197 VAL B N 1
ATOM 3596 C CA . VAL B 1 197 ? 21.031 6.73 10.141 1 97.5 197 VAL B CA 1
ATOM 3597 C C . VAL B 1 197 ? 21.109 5.586 11.148 1 97.5 197 VAL B C 1
ATOM 3599 O O . VAL B 1 197 ? 21.891 5.641 12.102 1 97.5 197 VAL B O 1
ATOM 3602 N N . LEU B 1 198 ? 20.344 4.539 10.977 1 97.5 198 LEU B N 1
ATOM 3603 C CA . LEU B 1 198 ? 20.328 3.4 11.891 1 97.5 198 LEU B CA 1
ATOM 3604 C C . LEU B 1 198 ? 21.641 2.611 11.797 1 97.5 198 LEU B C 1
ATOM 3606 O O . LEU B 1 198 ? 22.281 2.578 10.75 1 97.5 198 LEU B O 1
ATOM 3610 N N . SER B 1 199 ? 21.984 2.041 12.906 1 95.69 199 SER B N 1
ATOM 3611 C CA . SER B 1 199 ? 23.219 1.248 12.938 1 95.69 199 SER B CA 1
ATOM 3612 C C . SER B 1 199 ? 22.953 -0.183 12.477 1 95.69 199 SER B C 1
ATOM 3614 O O . SER B 1 199 ? 21.797 -0.589 12.312 1 95.69 199 SER B O 1
ATOM 3616 N N . ASN B 1 200 ? 23.984 -0.979 12.203 1 94.81 200 ASN B N 1
ATOM 3617 C CA . ASN B 1 200 ? 23.906 -2.398 11.883 1 94.81 200 ASN B CA 1
ATOM 3618 C C . ASN B 1 200 ? 22.953 -2.656 10.727 1 94.81 200 ASN B C 1
ATOM 3620 O O . ASN B 1 200 ? 22.016 -3.445 10.852 1 94.81 200 ASN B O 1
ATOM 3624 N N . ARG B 1 201 ? 23.172 -1.979 9.641 1 98.06 201 ARG B N 1
ATOM 3625 C CA . ARG B 1 201 ? 22.375 -2.178 8.438 1 98.06 201 ARG B CA 1
ATOM 3626 C C . ARG B 1 201 ? 22.953 -3.297 7.574 1 98.06 201 ARG B C 1
ATOM 3628 O O . ARG B 1 201 ? 24.156 -3.533 7.586 1 98.06 201 ARG B O 1
ATOM 3635 N N . PRO B 1 202 ? 22.094 -3.969 6.773 1 98.5 202 PRO B N 1
ATOM 3636 C CA . PRO B 1 202 ? 22.594 -5.004 5.867 1 98.5 202 PRO B CA 1
ATOM 3637 C C . PRO B 1 202 ? 23.547 -4.453 4.809 1 98.5 202 PRO B C 1
ATOM 3639 O O . PRO B 1 202 ? 23.344 -3.348 4.305 1 98.5 202 PRO B O 1
ATOM 3642 N N . CYS B 1 203 ? 24.547 -5.32 4.465 1 98.5 203 CYS B N 1
ATOM 3643 C CA . CYS B 1 203 ? 25.422 -4.973 3.354 1 98.5 203 CYS B CA 1
ATOM 3644 C C . CYS B 1 203 ? 24.625 -4.688 2.092 1 98.5 203 CYS B C 1
ATOM 3646 O O . CYS B 1 203 ? 23.672 -5.414 1.776 1 98.5 203 CYS B O 1
ATOM 3648 N N . GLY B 1 204 ? 24.922 -3.615 1.407 1 98.75 204 GLY B N 1
ATOM 3649 C CA . GLY B 1 204 ? 24.281 -3.27 0.156 1 98.75 204 GLY B CA 1
ATOM 3650 C C . GLY B 1 204 ? 23.125 -2.297 0.334 1 98.75 204 GLY B C 1
ATOM 3651 O O . GLY B 1 204 ? 22.672 -1.68 -0.631 1 98.75 204 GLY B O 1
ATOM 3652 N N . PHE B 1 205 ? 22.656 -2.189 1.596 1 98.88 205 PHE B N 1
ATOM 3653 C CA . PHE B 1 205 ? 21.5 -1.336 1.846 1 98.88 205 PHE B CA 1
ATOM 3654 C C . PHE B 1 205 ? 21.812 0.116 1.505 1 98.88 205 PHE B C 1
ATOM 3656 O O . PHE B 1 205 ? 21.031 0.779 0.813 1 98.88 205 PHE B O 1
ATOM 3663 N N . ASP B 1 206 ? 22.969 0.634 1.943 1 98.81 206 ASP B N 1
ATOM 3664 C CA . ASP B 1 206 ? 23.328 2.031 1.736 1 98.81 206 ASP B CA 1
ATOM 3665 C C . ASP B 1 206 ? 23.406 2.363 0.249 1 98.81 206 ASP B C 1
ATOM 3667 O O . ASP B 1 206 ? 22.875 3.385 -0.193 1 98.81 206 ASP B O 1
ATOM 3671 N N . LYS B 1 207 ? 24.062 1.462 -0.457 1 98.75 207 LYS B N 1
ATOM 3672 C CA . LYS B 1 207 ? 24.25 1.687 -1.888 1 98.75 207 LYS B CA 1
ATOM 3673 C C . LYS B 1 207 ? 22.906 1.714 -2.617 1 98.75 207 LYS B C 1
ATOM 3675 O O . LYS B 1 207 ? 22.688 2.566 -3.479 1 98.75 207 LYS B O 1
ATOM 3680 N N . LEU B 1 208 ? 22.016 0.785 -2.299 1 98.94 208 LEU B N 1
ATOM 3681 C CA . LEU B 1 208 ? 20.703 0.745 -2.932 1 98.94 208 LEU B CA 1
ATOM 3682 C C . LEU B 1 208 ? 19.906 2 -2.604 1 98.94 208 LEU B C 1
ATOM 3684 O O . LEU B 1 208 ? 19.297 2.596 -3.488 1 98.94 208 LEU B O 1
ATOM 3688 N N . CYS B 1 209 ? 19.922 2.426 -1.321 1 98.88 209 CYS B N 1
ATOM 3689 C CA . CYS B 1 209 ? 19.188 3.617 -0.908 1 98.88 209 CYS B CA 1
ATOM 3690 C C . CYS B 1 209 ? 19.719 4.855 -1.625 1 98.88 209 CYS B C 1
ATOM 3692 O O . CYS B 1 209 ? 18.938 5.695 -2.076 1 98.88 209 CYS B O 1
ATOM 3694 N N . GLN B 1 210 ? 21 4.961 -1.719 1 98.69 210 GLN B N 1
ATOM 3695 C CA . GLN B 1 210 ? 21.609 6.105 -2.393 1 98.69 210 GLN B CA 1
ATOM 3696 C C . GLN B 1 210 ? 21.234 6.125 -3.875 1 98.69 210 GLN B C 1
ATOM 3698 O O . GLN B 1 210 ? 20.953 7.184 -4.434 1 98.69 210 GLN B O 1
ATOM 3703 N N . LEU B 1 211 ? 21.297 4.949 -4.461 1 98.81 211 LEU B N 1
ATOM 3704 C CA . LEU B 1 211 ? 20.891 4.828 -5.859 1 98.81 211 LEU B CA 1
ATOM 3705 C C . LEU B 1 211 ? 19.469 5.312 -6.066 1 98.81 211 LEU B C 1
ATOM 3707 O O . LEU B 1 211 ? 19.203 6.109 -6.973 1 98.81 211 LEU B O 1
ATOM 3711 N N . VAL B 1 212 ? 18.578 4.875 -5.203 1 98.81 212 VAL B N 1
ATOM 3712 C CA . VAL B 1 212 ? 17.156 5.207 -5.281 1 98.81 212 VAL B CA 1
ATOM 3713 C C . VAL B 1 212 ? 16.969 6.703 -5.039 1 98.81 212 VAL B C 1
ATOM 3715 O O . VAL B 1 212 ? 16.266 7.375 -5.805 1 98.81 212 VAL B O 1
ATOM 3718 N N . MET B 1 213 ? 17.594 7.234 -4.027 1 98.75 213 MET B N 1
ATOM 3719 C CA . MET B 1 213 ? 17.422 8.633 -3.635 1 98.75 213 MET B CA 1
ATOM 3720 C C . MET B 1 213 ? 18.031 9.57 -4.668 1 98.75 213 MET B C 1
ATOM 3722 O O . MET B 1 213 ? 17.562 10.688 -4.852 1 98.75 213 MET B O 1
ATOM 3726 N N . SER B 1 214 ? 19.031 9.102 -5.402 1 98.5 214 SER B N 1
ATOM 3727 C CA . SER B 1 214 ? 19.688 9.922 -6.414 1 98.5 214 SER B CA 1
ATOM 3728 C C . SER B 1 214 ? 18.844 10.031 -7.672 1 98.5 214 SER B C 1
ATOM 3730 O O . SER B 1 214 ? 19.016 10.961 -8.461 1 98.5 214 SER B O 1
ATOM 3732 N N . GLY B 1 215 ? 18 9.039 -7.914 1 98.69 215 GLY B N 1
ATOM 3733 C CA . GLY B 1 215 ? 17.172 9.023 -9.102 1 98.69 215 GLY B CA 1
ATOM 3734 C C . GLY B 1 215 ? 17.891 8.539 -10.344 1 98.69 215 GLY B C 1
ATOM 3735 O O . GLY B 1 215 ? 17.328 8.539 -11.438 1 98.69 215 GLY B O 1
ATOM 3736 N N . HIS B 1 216 ? 19.188 8.148 -10.18 1 98.69 216 HIS B N 1
ATOM 3737 C CA . HIS B 1 216 ? 19.938 7.574 -11.305 1 98.69 216 HIS B CA 1
ATOM 3738 C C . HIS B 1 216 ? 19.547 6.121 -11.539 1 98.69 216 HIS B C 1
ATOM 3740 O O . HIS B 1 216 ? 20.375 5.219 -11.406 1 98.69 216 HIS B O 1
ATOM 3746 N N . LEU B 1 217 ? 18.328 5.945 -11.984 1 98.75 217 LEU B N 1
ATOM 3747 C CA . LEU B 1 217 ? 17.734 4.617 -12.086 1 98.75 217 LEU B CA 1
ATOM 3748 C C . LEU B 1 217 ? 17.516 4.219 -13.539 1 98.75 217 LEU B C 1
ATOM 3750 O O . LEU B 1 217 ? 16.5 3.598 -13.883 1 98.75 217 LEU B O 1
ATOM 3754 N N . TYR B 1 218 ? 18.453 4.605 -14.406 1 98.25 218 TYR B N 1
ATOM 3755 C CA . TYR B 1 218 ? 18.266 4.375 -15.836 1 98.25 218 TYR B CA 1
ATOM 3756 C C . TYR B 1 218 ? 19.141 3.217 -16.312 1 98.25 218 TYR B C 1
ATOM 3758 O O . TYR B 1 218 ? 18.953 2.711 -17.422 1 98.25 218 TYR B O 1
ATOM 3766 N N . ASP B 1 219 ? 20.141 2.773 -15.516 1 98.44 219 ASP B N 1
ATOM 3767 C CA . ASP B 1 219 ? 21.016 1.648 -15.852 1 98.44 219 ASP B CA 1
ATOM 3768 C C . ASP B 1 219 ? 20.5 0.351 -15.242 1 98.44 219 ASP B C 1
ATOM 3770 O O . ASP B 1 219 ? 20.688 0.105 -14.047 1 98.44 219 ASP B O 1
ATOM 3774 N N . SER B 1 220 ? 19.906 -0.506 -16.062 1 98.31 220 SER B N 1
ATOM 3775 C CA . SER B 1 220 ? 19.25 -1.728 -15.602 1 98.31 220 SER B CA 1
ATOM 3776 C C . SER B 1 220 ? 20.25 -2.627 -14.867 1 98.31 220 SER B C 1
ATOM 3778 O O . SER B 1 220 ? 19.922 -3.211 -13.828 1 98.31 220 SER B O 1
ATOM 3780 N N . LYS B 1 221 ? 21.453 -2.781 -15.422 1 98.25 221 LYS B N 1
ATOM 3781 C CA . LYS B 1 221 ? 22.453 -3.637 -14.797 1 98.25 221 LYS B CA 1
ATOM 3782 C C . LYS B 1 221 ? 22.828 -3.129 -13.406 1 98.25 221 LYS B C 1
ATOM 3784 O O . LYS B 1 221 ? 22.969 -3.918 -12.469 1 98.25 221 LYS B O 1
ATOM 3789 N N . ARG B 1 222 ? 23.031 -1.839 -13.312 1 98.44 222 ARG B N 1
ATOM 3790 C CA . ARG B 1 222 ? 23.359 -1.232 -12.023 1 98.44 222 ARG B CA 1
ATOM 3791 C C . ARG B 1 222 ? 22.266 -1.478 -11 1 98.44 222 ARG B C 1
ATOM 3793 O O . ARG B 1 222 ? 22.547 -1.778 -9.836 1 98.44 222 ARG B O 1
ATOM 3800 N N . ILE B 1 223 ? 20.969 -1.32 -11.406 1 98.88 223 ILE B N 1
ATOM 3801 C CA . ILE B 1 223 ? 19.828 -1.538 -10.516 1 98.88 223 ILE B CA 1
ATOM 3802 C C . ILE B 1 223 ? 19.797 -3 -10.078 1 98.88 223 ILE B C 1
ATOM 3804 O O . ILE B 1 223 ? 19.672 -3.295 -8.891 1 98.88 223 ILE B O 1
ATOM 3808 N N . LEU B 1 224 ? 19.922 -3.908 -11.078 1 98.75 224 LEU B N 1
ATOM 3809 C CA . LEU B 1 224 ? 19.875 -5.34 -10.797 1 98.75 224 LEU B CA 1
ATOM 3810 C C . LEU B 1 224 ? 20.969 -5.734 -9.812 1 98.75 224 LEU B C 1
ATOM 3812 O O . LEU B 1 224 ? 20.719 -6.449 -8.844 1 98.75 224 LEU B O 1
ATOM 3816 N N . ASP B 1 225 ? 22.172 -5.223 -10.039 1 98.75 225 ASP B N 1
ATOM 3817 C CA . ASP B 1 225 ? 23.297 -5.539 -9.172 1 98.75 225 ASP B CA 1
ATOM 3818 C C . ASP B 1 225 ? 23.078 -4.996 -7.762 1 98.75 225 ASP B C 1
ATOM 3820 O O . ASP B 1 225 ? 23.359 -5.688 -6.777 1 98.75 225 ASP B O 1
ATOM 3824 N N . ALA B 1 226 ? 22.609 -3.777 -7.633 1 98.88 226 ALA B N 1
ATOM 3825 C CA . ALA B 1 226 ? 22.391 -3.16 -6.328 1 98.88 226 ALA B CA 1
ATOM 3826 C C . ALA B 1 226 ? 21.344 -3.924 -5.527 1 98.88 226 ALA B C 1
ATOM 3828 O O . ALA B 1 226 ? 21.531 -4.172 -4.332 1 98.88 226 ALA B O 1
ATOM 3829 N N . CYS B 1 227 ? 20.266 -4.309 -6.203 1 98.88 227 CYS B N 1
ATOM 3830 C CA . CYS B 1 227 ? 19.188 -5.027 -5.535 1 98.88 227 CYS B CA 1
ATOM 3831 C C . CYS B 1 227 ? 19.625 -6.418 -5.109 1 98.88 227 CYS B C 1
ATOM 3833 O O . CYS B 1 227 ? 19.344 -6.852 -3.992 1 98.88 227 CYS B O 1
ATOM 3835 N N . GLU B 1 228 ? 20.344 -7.117 -5.961 1 98.5 228 GLU B N 1
ATOM 3836 C CA . GLU B 1 228 ? 20.844 -8.453 -5.629 1 98.5 228 GLU B CA 1
ATOM 3837 C C . GLU B 1 228 ? 21.844 -8.398 -4.484 1 98.5 228 GLU B C 1
ATOM 3839 O O . GLU B 1 228 ? 21.828 -9.258 -3.598 1 98.5 228 GLU B O 1
ATOM 3844 N N . ASN B 1 229 ? 22.75 -7.406 -4.559 1 98.69 229 ASN B N 1
ATOM 3845 C CA . ASN B 1 229 ? 23.719 -7.238 -3.479 1 98.69 229 ASN B CA 1
ATOM 3846 C C . ASN B 1 229 ? 23.031 -6.984 -2.141 1 98.69 229 ASN B C 1
ATOM 3848 O O . ASN B 1 229 ? 23.422 -7.551 -1.118 1 98.69 229 ASN B O 1
ATOM 3852 N N . PHE B 1 230 ? 22.047 -6.156 -2.137 1 98.88 230 PHE B N 1
ATOM 3853 C CA . PHE B 1 230 ? 21.297 -5.887 -0.915 1 98.88 230 PHE B CA 1
ATOM 3854 C C . PHE B 1 230 ? 20.578 -7.145 -0.432 1 98.88 230 PHE B C 1
ATOM 3856 O O . PHE B 1 230 ? 20.562 -7.438 0.766 1 98.88 230 PHE B O 1
ATOM 3863 N N . TRP B 1 231 ? 19.953 -7.875 -1.359 1 98.12 231 TRP B N 1
ATOM 3864 C CA . TRP B 1 231 ? 19.266 -9.109 -0.987 1 98.12 231 TRP B CA 1
ATOM 3865 C C . TRP B 1 231 ? 20.219 -10.062 -0.27 1 98.12 231 TRP B C 1
ATOM 3867 O O . TRP B 1 231 ? 19.891 -10.594 0.793 1 98.12 231 TRP B O 1
ATOM 3877 N N . ASN B 1 232 ? 21.422 -10.25 -0.832 1 97.69 232 ASN B N 1
ATOM 3878 C CA . ASN B 1 232 ? 22.406 -11.117 -0.219 1 97.69 232 ASN B CA 1
ATOM 3879 C C . ASN B 1 232 ? 22.844 -10.602 1.15 1 97.69 232 ASN B C 1
ATOM 3881 O O . ASN B 1 232 ? 22.953 -11.375 2.102 1 97.69 232 ASN B O 1
ATOM 3885 N N . GLY B 1 233 ? 23.062 -9.281 1.209 1 98.31 233 GLY B N 1
ATOM 3886 C CA . GLY B 1 233 ? 23.406 -8.68 2.488 1 98.31 233 GLY B CA 1
ATOM 3887 C C . GLY B 1 233 ? 22.297 -8.82 3.525 1 98.31 233 GLY B C 1
ATOM 3888 O O . GLY B 1 233 ? 22.578 -9.016 4.711 1 98.31 233 GLY B O 1
ATOM 3889 N N . LEU B 1 234 ? 21.078 -8.719 3.104 1 98.25 234 LEU B N 1
ATOM 3890 C CA . LEU B 1 234 ? 19.922 -8.828 3.994 1 98.25 234 LEU B CA 1
ATOM 3891 C C . LEU B 1 234 ? 19.828 -10.234 4.574 1 98.25 234 LEU B C 1
ATOM 3893 O O . LEU B 1 234 ? 19.484 -10.406 5.75 1 98.25 234 LEU B O 1
ATOM 3897 N N . LEU B 1 235 ? 20.062 -11.266 3.768 1 96.5 235 LEU B N 1
ATOM 3898 C CA . LEU B 1 235 ? 20.031 -12.641 4.242 1 96.5 235 LEU B CA 1
ATOM 3899 C C . LEU B 1 235 ? 21.094 -12.883 5.312 1 96.5 235 LEU B C 1
ATOM 3901 O O . LEU B 1 235 ? 20.812 -13.508 6.34 1 96.5 235 LEU B O 1
ATOM 3905 N N . VAL B 1 236 ? 22.266 -12.391 5.082 1 97.19 236 VAL B N 1
ATOM 3906 C CA . VAL B 1 236 ? 23.344 -12.516 6.059 1 97.19 236 VAL B CA 1
ATOM 3907 C C . VAL B 1 236 ? 22.969 -11.773 7.34 1 97.19 236 VAL B C 1
ATOM 3909 O O . VAL B 1 236 ? 23.094 -12.32 8.438 1 97.19 236 VAL B O 1
ATOM 3912 N N . TRP B 1 237 ? 22.5 -10.562 7.203 1 98.19 237 TRP B N 1
ATOM 3913 C CA . TRP B 1 237 ? 22.109 -9.711 8.32 1 98.19 237 TRP B CA 1
ATOM 3914 C C . TRP B 1 237 ? 21 -10.375 9.133 1 98.19 237 TRP B C 1
ATOM 3916 O O . TRP B 1 237 ? 21.016 -10.336 10.367 1 98.19 237 TRP B O 1
ATOM 3926 N N . SER B 1 238 ? 20 -10.938 8.469 1 97.44 238 SER B N 1
ATOM 3927 C CA . SER B 1 238 ? 18.891 -11.602 9.133 1 97.44 238 SER B CA 1
ATOM 3928 C C . SER B 1 238 ? 19.375 -12.773 9.984 1 97.44 238 SER B C 1
ATOM 3930 O O . SER B 1 238 ? 18.938 -12.938 11.125 1 97.44 238 SER B O 1
ATOM 3932 N N . LYS B 1 239 ? 20.25 -13.539 9.453 1 95.38 239 LYS B N 1
ATOM 3933 C CA . LYS B 1 239 ? 20.812 -14.672 10.188 1 95.38 239 LYS B CA 1
ATOM 3934 C C . LYS B 1 239 ? 21.578 -14.195 11.422 1 95.38 239 LYS B C 1
ATOM 3936 O O . LYS B 1 239 ? 21.406 -14.742 12.516 1 95.38 239 LYS B O 1
ATOM 3941 N N . GLU B 1 240 ? 22.359 -13.18 11.258 1 97.06 240 GLU B N 1
ATOM 3942 C CA . GLU B 1 240 ? 23.172 -12.641 12.344 1 97.06 240 GLU B CA 1
ATOM 3943 C C . GLU B 1 240 ? 22.297 -12.086 13.461 1 97.06 240 GLU B C 1
ATOM 3945 O O . GLU B 1 240 ? 22.703 -12.102 14.633 1 97.06 240 GLU B O 1
ATOM 3950 N N . ASN B 1 241 ? 21.141 -11.633 13.141 1 97.19 241 ASN B N 1
ATOM 3951 C CA . ASN B 1 241 ? 20.266 -11.023 14.133 1 97.19 241 ASN B CA 1
ATOM 3952 C C . ASN B 1 241 ? 19.188 -11.992 14.617 1 97.19 241 ASN B C 1
ATOM 3954 O O . ASN B 1 241 ? 18.266 -11.602 15.32 1 97.19 241 ASN B O 1
ATOM 3958 N N . GLY B 1 242 ? 19.297 -13.211 14.172 1 95.56 242 GLY B N 1
ATOM 3959 C CA . GLY B 1 242 ? 18.453 -14.266 14.703 1 95.56 242 GLY B CA 1
ATOM 3960 C C . GLY B 1 242 ? 17.094 -14.328 14.039 1 95.56 242 GLY B C 1
ATOM 3961 O O . GLY B 1 242 ? 16.141 -14.875 14.609 1 95.56 242 GLY B O 1
ATOM 3962 N N . TYR B 1 243 ? 16.938 -13.672 12.906 1 95.75 243 TYR B N 1
ATOM 3963 C CA . TYR B 1 243 ? 15.695 -13.805 12.141 1 95.75 243 TYR B CA 1
ATOM 3964 C C . TYR B 1 243 ? 15.734 -15.047 11.258 1 95.75 243 TYR B C 1
ATOM 3966 O O . TYR B 1 243 ? 16.531 -15.117 10.312 1 95.75 243 TYR B O 1
ATOM 3974 N N . ILE B 1 244 ? 14.914 -15.969 11.5 1 88.81 244 ILE B N 1
ATOM 3975 C CA . ILE B 1 244 ? 14.938 -17.25 10.812 1 88.81 244 ILE B CA 1
ATOM 3976 C C . ILE B 1 244 ? 13.766 -17.344 9.844 1 88.81 244 ILE B C 1
ATOM 3978 O O . ILE B 1 244 ? 12.609 -17.156 10.242 1 88.81 244 ILE B O 1
ATOM 3982 N N . ILE B 1 245 ? 14.102 -17.5 8.609 1 89 245 ILE B N 1
ATOM 3983 C CA . ILE B 1 245 ? 13.078 -17.797 7.613 1 89 245 ILE B CA 1
ATOM 3984 C C . ILE B 1 245 ? 12.742 -19.281 7.648 1 89 245 ILE B C 1
ATOM 3986 O O . ILE B 1 245 ? 13.57 -20.125 7.301 1 89 245 ILE B O 1
ATOM 3990 N N . ARG B 1 246 ? 11.594 -19.656 8.086 1 87 246 ARG B N 1
ATOM 3991 C CA . ARG B 1 246 ? 11.156 -21.047 8.133 1 87 246 ARG B CA 1
ATOM 3992 C C . ARG B 1 246 ? 10.672 -21.5 6.762 1 87 246 ARG B C 1
ATOM 3994 O O . ARG B 1 246 ? 9.961 -20.766 6.066 1 87 246 ARG B O 1
ATOM 4001 N N . PHE B 1 247 ? 11.172 -22.594 6.375 1 89.56 247 PHE B N 1
ATOM 4002 C CA . PHE B 1 247 ? 10.766 -23.125 5.082 1 89.56 247 PHE B CA 1
ATOM 4003 C C . PHE B 1 247 ? 9.977 -24.422 5.258 1 89.56 247 PHE B C 1
ATOM 4005 O O . PHE B 1 247 ? 10.18 -25.156 6.227 1 89.56 247 PHE B O 1
ATOM 4012 N N . SER B 1 248 ? 9.031 -24.672 4.43 1 90.62 248 SER B N 1
ATOM 4013 C CA . SER B 1 248 ? 8.195 -25.875 4.391 1 90.62 248 SER B CA 1
ATOM 4014 C C . SER B 1 248 ? 7.809 -26.219 2.959 1 90.62 248 SER B C 1
ATOM 4016 O O . SER B 1 248 ? 7.527 -25.344 2.148 1 90.62 248 SER B O 1
ATOM 4018 N N . ASN B 1 249 ? 7.828 -27.547 2.686 1 88.75 249 ASN B N 1
ATOM 4019 C CA . ASN B 1 249 ? 7.379 -28 1.371 1 88.75 249 ASN B CA 1
ATOM 4020 C C . ASN B 1 249 ? 5.867 -28.188 1.331 1 88.75 249 ASN B C 1
ATOM 4022 O O . ASN B 1 249 ? 5.297 -28.438 0.268 1 88.75 249 ASN B O 1
ATOM 4026 N N . CYS B 1 250 ? 5.297 -28.047 2.477 1 90.19 250 CYS B N 1
ATOM 4027 C CA . CYS B 1 250 ? 3.854 -28.219 2.602 1 90.19 250 CYS B CA 1
ATOM 4028 C C . CYS B 1 250 ? 3.205 -26.938 3.135 1 90.19 250 CYS B C 1
ATOM 4030 O O . CYS B 1 250 ? 3.893 -26.047 3.643 1 90.19 250 CYS B O 1
ATOM 4032 N N . VAL B 1 251 ? 1.903 -26.844 2.869 1 90.56 251 VAL B N 1
ATOM 4033 C CA . VAL B 1 251 ? 1.147 -25.75 3.461 1 90.56 251 VAL B CA 1
ATOM 4034 C C . VAL B 1 251 ? 1.302 -25.766 4.98 1 90.56 251 VAL B C 1
ATOM 4036 O O . VAL B 1 251 ? 1.166 -26.828 5.605 1 90.56 251 VAL B O 1
ATOM 4039 N N . PRO B 1 252 ? 1.633 -24.641 5.574 1 89 252 PRO B N 1
ATOM 4040 C CA . PRO B 1 252 ? 1.854 -24.625 7.02 1 89 252 PRO B CA 1
ATOM 4041 C C . PRO B 1 252 ? 0.55 -24.578 7.816 1 89 252 PRO B C 1
ATOM 4043 O O . PRO B 1 252 ? 0.179 -23.531 8.352 1 89 252 PRO B O 1
ATOM 4046 N N . PHE B 1 253 ? -0.127 -25.766 7.906 1 88.38 253 PHE B N 1
ATOM 4047 C CA . PHE B 1 253 ? -1.325 -25.844 8.734 1 88.38 253 PHE B CA 1
ATOM 4048 C C . PHE B 1 253 ? -0.958 -25.984 10.203 1 88.38 253 PHE B C 1
ATOM 4050 O O . PHE B 1 253 ? 0.129 -26.453 10.539 1 88.38 253 PHE B O 1
#

Foldseek 3Di:
DFAADFDDLVRLVVVLLVVVVVVCVVQPPQWQFKWWFACSLVVNDGRRDATEMETEGAPDDDKDKDWDDPRHHIYMYIYYYLVVLLVVLQDDALCCQAPNVRLQRIGTPGHPPCSSVVSNVSSVPHDLVNLLVRLLCLVVVPLVVLLVVLVVCVVPDDLVCLLVSLVSLLLSQLSSLCSNVVHHDRHPVCSLVVSVVDPLGFFLSVVSSCCNVVVVRPDSVSSSVSSVRRNVRVVVSCVVSPRDNDDDPDDDD/DFAADFDDLVRLVVVLLVVVVVVCVVQPPQWQFKWWFACSLVVNDGRRDATEMETEGAPDDDKDKDWDDPRHHIYMYIYYYLVVLLCVLQDDALCCQAPNVRLQRIGTPGHPPCSSVVSNVSSVPHDLVNLLVRLLCLCVVPLVVLLVVLVVCVVPDDLVCLLVSLVSLLLSQLSSLCSNVVHHARHPVCSLVVSVVDPLGFFLSVVSSCCNVVVVRPDSVSSSVSSVRRNVRVVVSCVVSPRDNDDDPDDPD

Organism: NCBI:txid1637975

Radius of gyration: 23.07 Å; Cα contacts (8 Å, |Δi|>4): 885; chains: 2; bounding box: 48×63×55 Å

Sequence (506 aa):
MIGPRKVTREERMNIAYIIANQLLEKYGTDVEAIGIYGSLARKTDGPFSDIEIKCILNSLEDGFSYEWTSGDWKAEVNLDNKESIVEEATTVEEDWPLTHGQFFTILPIYDPKGFFEELRQKASSVDHTIFKEAICKTLVEEMYEYVGKLRNIKVQGPETFLPTLAIKIATAGAMILGLHYQRYFTTAAQVLPEALVLSNRPCGFDKLCQLVMSGHLYDSKRILDACENFWNGLLVWSKENGYIIRFSNCVPFMIGPRKVTREERMNIAYIIANQLLEKYGTDVEAIGIYGSLARKTDGPFSDIEIKCILNSLEDGFSYEWTSGDWKAEVNLDNKESIVEEATTVEEDWPLTHGQFFTILPIYDPKGFFEELRQKASSVDHTIFKEAICKTLVEEMYEYVGKLRNIKVQGPETFLPTLAIKIATAGAMILGLHYQRYFTTAAQVLPEALVLSNRPCGFDKLCQLVMSGHLYDSKRILDACENFWNGLLVWSKENGYIIRFSNCVPF

Solvent-accessible surface area (backbone atoms only — not comparable to full-atom values): 26587 Å² total; per-residue (Å²): 126,84,43,62,38,86,42,53,69,68,57,51,49,51,50,51,51,51,51,51,49,53,49,45,67,72,49,44,86,40,54,60,32,32,26,30,24,58,45,59,38,67,71,67,50,47,43,29,56,61,45,38,36,41,35,32,26,73,79,49,86,72,63,51,70,50,71,50,26,51,38,44,50,40,41,34,40,39,38,28,19,63,68,59,50,48,51,57,52,54,53,68,49,61,56,33,18,67,64,48,41,46,58,72,44,50,35,75,77,41,48,90,80,47,55,64,60,53,46,31,51,51,38,68,60,54,60,67,67,53,37,54,51,26,42,38,46,35,48,54,68,45,50,41,47,52,50,12,51,51,54,28,28,73,74,71,42,68,66,49,29,46,40,61,49,51,45,51,52,42,50,50,52,33,26,44,52,19,40,74,69,72,37,58,33,93,43,84,70,38,35,61,67,57,46,70,67,51,76,93,66,37,51,39,44,68,61,35,41,49,42,46,37,50,10,68,39,55,50,65,67,59,53,53,50,34,52,50,44,21,52,56,20,39,55,55,42,31,53,76,71,67,48,68,79,73,59,43,95,55,81,91,123,127,83,44,62,37,84,43,54,68,69,57,52,50,51,50,51,50,53,51,54,48,50,50,46,69,72,50,46,86,41,53,59,32,31,27,30,25,58,44,60,38,66,72,66,50,48,43,28,56,61,45,40,35,42,35,32,26,72,79,48,86,71,63,52,71,51,71,49,27,51,37,43,50,40,40,35,40,39,38,29,18,66,68,59,49,50,49,58,52,51,53,69,50,60,56,33,17,66,63,48,39,44,57,74,43,50,35,74,78,40,48,89,80,47,56,66,62,52,47,31,52,52,40,68,60,54,59,68,67,54,38,54,51,26,42,38,45,36,48,54,68,46,49,41,48,52,50,12,52,52,54,27,28,74,75,71,41,68,66,49,30,47,39,61,48,51,44,51,53,42,50,50,51,33,26,43,53,19,40,75,68,73,38,58,33,92,43,85,73,39,35,62,67,56,44,70,68,51,74,93,66,38,51,38,45,66,62,37,42,49,41,45,36,49,8,69,38,54,50,65,66,60,52,51,50,34,51,51,44,20,51,56,20,40,56,53,42,32,53,76,72,69,49,68,80,74,59,43,92,56,81,89,123